Protein AF-A0A0F9FTN1-F1 (afdb_monomer_lite)

InterPro domains:
  IPR013529 Glycoside hydrolase, family 42, N-terminal [PF02449] (523-635)
  IPR017853 Glycoside hydrolase superfamily [SSF51445] (508-658)

Foldseek 3Di:
DQVVQQFEEAEQDDPDDPVRCQLQQFDPPDDWAAFADWAQKDFDDDDQLCFQQARRLAATAGFIATDGHVVGWAQGIAGPPHGQWTWDDDDRFIYIYGRRYDDPDLFDFHPLCCLLDPQDPNVVSRVSSSVSSNCVRRVVLQQKGKEKEWPQEAELVCQQVTKIKIKIAAAADDPAQPAKKKKWKFKGRGDPHGPDTDIDTDGDHHGMDMDIDGGDSQRAFAKMKMKIFIDGPNHTNDIHMYIHGYAFQKEKDAWDKPPDDQEAEQQDKIKIKIKMFGNAFQKKKWKFKAALQRDTPDIDIGGDHGGIDMDMDIDRNPPHPFQKIKIKIFIDRVPHTRYIYIDIHGYDDPDDLLFAAEEEEDPCQDPRDSLLLVLQQCCCPQLVHQEYEDADLACVGSLVCQRPSSSVSSRHHSAHAEYEQALAADPVLLVVLVVVCVPPVDCQSQALAAQDPPVRTGDLDHDLVPDDLHNPNRSNSHQLPDPSNLVSLLVSLLVSCVSCVSRVYQEYAHHACAFLGRNQDDDNDDPRPRLLVVLLVVVCVVQVDPVSVCVLQVHDDPDSSPDDADDLVRQLVQCPPPPDGRRCSPLSSLVSSLVSVLVSLLSSLCSNCVNHNVPGQYYHHEQHPQHSGGSRPLLRRLQRGQEYAYADLVCLVSNLVNHDPPRNRAYAYADALVSCLQSLHSYHYHYDDCQQADSVGDGHPVVVRSSVSSCVCPVPCVSVVSNPDDDDDDPDDDDDDSSVNVVVVSD

Sequence (747 aa):
AVADGAGLVVVNPTDLSEAMAELLGIDAAAKIEKHARAGTVEKVIDHPVISGVPLAALPRIGPAGYKFTEGGATVVAKVGDRPVVAVSAKARRRVVLLNVGRGAELIWTMRREQMLEPRLPSWERQWSLLLKSILWASRKDGHLVMTASAPAKIQRDALAQAKLKVAITLPSGDYRPTGTSKLEVVFRSSGLAGPAANTKKLALRGGKQEFEFPLPASLAAGENEVDVVLKTAGKVAAWATAVFDVAPRGSIGKIALAPEKPFYAEDEKLTFTLPGKAGADGLALVARLVDNRGREVWRQKRKVSKGDFSEAFSLQPTGMLTPVGRFRVDLVGGEIVEASAESIFFVRQELVWDSYEPVLWLTRNRVRWYYDVDYFKMLREVMWIPNGWAHSFNPRGEAYYQMVYGGFNRVGYESLHFFSMNHNWTNATFERRRRGFAKAKDTRWLYRTPIDKKTAVPVDKPDYANLSYGNNPHNSFFPLDDPDYLAWTGKKIASQIDRVNVFNPIIYDLMDEGSYTSYARSHDFDFSPVSLKHFRIWLKDRYGALATLNRQWETQFKAWDKVMPMHTAEVRARAKGKKLPNYAPWVDHRQYNDIVYNRYIKLCSDAARAAGDGDAVVGIGGGQRPNPYGGWDYWLVTNHFTWIENYFPDTNEYIRSFNTPDSKLKVCPGADVWYSLMTGNNGFYRWVDYGHLRSDFSLLKRGEVTARQLAEVRGRGFAKLLLAAEAVDDPIGIHYSQSTIQLSYIR

Secondary structure (DSSP, 8-state):
-TTTT--EEEES--S--HHHHHHTTB-TTSPPBPPPPPB--EE-S--TTTTT--GGGSPPB-PPB-PBPTTSPEEEEEETTEEEEEEEEETTEEEEEE--SSSS-SSPPPPHHHHHS-SS-THHHHHHHHHHHHHHHTT-STT-EEEEE--SEE-GGGTTT-EEEEEEEE-SS----SS-EEEEEEEESSSS--S-EEEEEE---SEEEEEEEEPPTTPPSEEEEEEEEEEETTEEEEEEEEEEEEPPSEEE-PPEEES--S-B-TT--EEEEEEEEESSTTEEEEEEEEETT--EEEEEEEEE-SEEEEEEEEE--TT-SSSEEEEEEEEEETTEEEEEEEEEEEB-------S-EEEEE----S---HHHHHHHHHHHHHH---EEEE----TTSHHHIIIIIIHTTT-S-SEEEEEE---PPPHHHHHHHHHHHHHH--GGGG-SSPBPTTT-SB-SS---TT--SS--TTTT-S-TT-HHHHHHHHHHHHHHHHHHGGG--SEEEEEET--SBSBT-------SHHHHHHHHHHHHHHHSSHHHHHHHHT---SSGGG--PPPHHHHHHHHTT-SS---HHHHHHHHHHHHHHHHHHHHHHHHHHHHS-TT-EEEEEEE----SSSS--HHHHTTT-SEEEE--HHHHHHHHHH--GGG-PEE--SS-HHHHHHTT-SEEEEE--TTTB-TTSPBPHHHHHHHHHHHHHHTTSHHHHHHTSPPPPPS------HHHHHHHHH-

pLDDT: mean 84.04, std 11.85, range [43.38, 98.69]

Organism: NCBI:txid412755

Radius of gyration: 33.08 Å; chains: 1; bounding box: 86×64×100 Å

Structure (mmCIF, N/CA/C/O backbone):
data_AF-A0A0F9FTN1-F1
#
_entry.id   AF-A0A0F9FTN1-F1
#
loop_
_atom_site.group_PDB
_atom_site.id
_atom_site.type_symbol
_atom_site.label_atom_id
_atom_site.label_alt_id
_atom_site.label_comp_id
_atom_site.label_asym_id
_atom_site.label_entity_id
_atom_site.label_seq_id
_atom_site.pdbx_PDB_ins_code
_atom_site.Cartn_x
_atom_site.Cartn_y
_atom_site.Cartn_z
_atom_site.occupancy
_atom_site.B_iso_or_equiv
_atom_site.auth_seq_id
_atom_site.auth_comp_id
_atom_site.auth_asym_id
_atom_site.auth_atom_id
_atom_site.pdbx_PDB_model_num
ATOM 1 N N . ALA A 1 1 ? -38.707 12.516 -6.358 1.00 74.00 1 ALA A N 1
ATOM 2 C CA . ALA A 1 1 ? -38.392 11.578 -5.255 1.00 74.00 1 ALA A CA 1
ATOM 3 C C . ALA A 1 1 ? -38.528 12.214 -3.867 1.00 74.00 1 ALA A C 1
ATOM 5 O O . ALA A 1 1 ? -39.476 11.887 -3.164 1.00 74.00 1 ALA A O 1
ATOM 6 N N . VAL A 1 2 ? -37.632 13.121 -3.435 1.00 75.44 2 VAL A N 1
ATOM 7 C CA . VAL A 1 2 ? -37.760 13.766 -2.102 1.00 75.44 2 VAL A CA 1
ATOM 8 C C . VAL A 1 2 ? -39.018 14.632 -2.022 1.00 75.44 2 VAL A C 1
ATOM 10 O O . VAL A 1 2 ? -39.719 14.623 -1.011 1.00 75.44 2 VAL A O 1
ATOM 13 N N . ALA A 1 3 ? -39.358 15.315 -3.122 1.00 74.31 3 ALA A N 1
ATOM 14 C CA . ALA A 1 3 ? -40.614 16.046 -3.239 1.00 74.31 3 ALA A CA 1
ATOM 15 C C . ALA A 1 3 ? -41.843 15.164 -2.951 1.00 74.31 3 ALA A C 1
ATOM 17 O O . ALA A 1 3 ? -42.754 15.609 -2.251 1.00 74.31 3 ALA A O 1
ATOM 18 N N . ASP A 1 4 ? -41.767 13.902 -3.380 1.00 79.69 4 ASP A N 1
ATOM 19 C CA . ASP A 1 4 ? -42.800 12.865 -3.293 1.00 79.69 4 ASP A CA 1
ATOM 20 C C . ASP A 1 4 ? -42.748 12.067 -1.976 1.00 79.69 4 ASP A C 1
ATOM 22 O O . ASP A 1 4 ? -43.464 11.082 -1.812 1.00 79.69 4 ASP A O 1
ATOM 26 N N . GLY A 1 5 ? -41.916 12.485 -1.013 1.00 80.44 5 GLY A N 1
ATOM 27 C CA . GLY A 1 5 ? -41.860 11.907 0.335 1.00 80.44 5 GLY A CA 1
ATOM 28 C C . GLY A 1 5 ? -40.721 10.920 0.591 1.00 80.44 5 GLY A C 1
ATOM 29 O O . GLY A 1 5 ? -40.672 10.339 1.675 1.00 80.44 5 GLY A O 1
ATOM 30 N N . ALA A 1 6 ? -39.783 10.741 -0.347 1.00 86.88 6 ALA A N 1
ATOM 31 C CA . ALA A 1 6 ? -38.566 9.982 -0.066 1.00 86.88 6 ALA A CA 1
ATOM 32 C C . ALA A 1 6 ? -37.726 10.678 1.020 1.00 86.88 6 ALA A C 1
ATOM 34 O O . ALA A 1 6 ? -37.514 11.892 0.976 1.00 86.88 6 ALA A O 1
ATOM 35 N N . GLY A 1 7 ? -37.235 9.900 1.986 1.00 91.19 7 GLY A N 1
ATOM 36 C CA . GLY A 1 7 ? -36.271 10.374 2.976 1.00 91.19 7 GLY A CA 1
ATOM 37 C C . GLY A 1 7 ? -34.923 10.703 2.341 1.00 91.19 7 GLY A C 1
ATOM 38 O O . GLY A 1 7 ? -34.514 10.037 1.391 1.00 91.19 7 GLY A O 1
ATOM 39 N N . LEU A 1 8 ? -34.222 11.698 2.885 1.00 92.31 8 LEU A N 1
ATOM 40 C CA . LEU A 1 8 ? -32.894 12.088 2.414 1.00 92.31 8 LEU A CA 1
ATOM 41 C C . LEU A 1 8 ? -31.896 12.137 3.575 1.00 92.31 8 LEU A C 1
ATOM 43 O O . LEU A 1 8 ? -32.159 12.757 4.602 1.00 92.31 8 LEU A O 1
ATOM 47 N N . VAL A 1 9 ? -30.735 11.514 3.392 1.00 93.19 9 VAL A N 1
ATOM 48 C CA . VAL A 1 9 ? -29.568 11.685 4.264 1.00 93.19 9 VAL A CA 1
ATOM 49 C C . VAL A 1 9 ? -28.453 12.268 3.410 1.00 93.19 9 VAL A C 1
ATOM 51 O O . VAL A 1 9 ? -28.089 11.674 2.398 1.00 93.19 9 VAL A O 1
ATOM 54 N N . VAL A 1 10 ? -27.936 13.431 3.797 1.00 90.62 10 VAL A N 1
ATOM 55 C CA . VAL A 1 10 ? -26.857 14.123 3.086 1.00 90.62 10 VAL A CA 1
ATOM 56 C C . VAL A 1 10 ? -25.629 14.170 3.977 1.00 90.62 10 VAL A C 1
ATOM 58 O O . VAL A 1 10 ? -25.695 14.674 5.098 1.00 90.62 10 VAL A O 1
ATOM 61 N N . VAL A 1 11 ? -24.511 13.649 3.476 1.00 90.06 11 VAL A N 1
ATOM 62 C CA . VAL A 1 11 ? -23.229 13.611 4.187 1.00 90.06 11 VAL A CA 1
ATOM 63 C C . VAL A 1 11 ? -22.285 14.634 3.560 1.00 90.06 11 VAL A C 1
ATOM 65 O O . VAL A 1 11 ? -22.101 14.621 2.347 1.00 90.06 11 VAL A O 1
ATOM 68 N N . ASN A 1 12 ? -21.714 15.519 4.380 1.00 86.25 12 ASN A N 1
ATOM 69 C CA . ASN A 1 12 ? -20.761 16.569 3.990 1.00 86.25 12 ASN A CA 1
ATOM 70 C C . ASN A 1 12 ? -21.158 17.363 2.728 1.00 86.25 12 ASN A C 1
ATOM 72 O O . ASN A 1 12 ? -20.378 17.408 1.775 1.00 86.25 12 ASN A O 1
ATOM 76 N N . PRO A 1 13 ? -22.347 17.991 2.675 1.00 82.06 13 PRO A N 1
ATOM 77 C CA . PRO A 1 13 ? -22.735 18.724 1.481 1.00 82.06 13 PRO A CA 1
ATOM 78 C C . PRO A 1 13 ? -21.796 19.900 1.200 1.00 82.06 13 PRO A C 1
ATOM 80 O O . PRO A 1 13 ? -21.616 20.791 2.036 1.00 82.06 13 PRO A O 1
ATOM 83 N N . THR A 1 14 ? -21.256 19.920 -0.014 1.00 77.25 14 THR A N 1
ATOM 84 C CA . THR A 1 14 ? -20.528 21.043 -0.614 1.00 77.25 14 THR A CA 1
ATOM 85 C C . THR A 1 14 ? -21.231 21.465 -1.902 1.00 77.25 14 THR A C 1
ATOM 87 O O . THR A 1 14 ? -21.947 20.660 -2.492 1.00 77.25 14 THR A O 1
ATOM 90 N N . ASP A 1 15 ? -21.034 22.716 -2.328 1.00 78.19 15 ASP A N 1
ATOM 91 C CA . ASP A 1 15 ? -21.524 23.241 -3.615 1.00 78.19 15 ASP A CA 1
ATOM 92 C C . ASP A 1 15 ? -23.021 22.971 -3.869 1.00 78.19 15 ASP A C 1
ATOM 94 O O . ASP A 1 15 ? -23.438 22.484 -4.921 1.00 78.19 15 ASP A O 1
ATOM 98 N N . LEU A 1 16 ? -23.844 23.255 -2.857 1.00 81.06 16 LEU A N 1
ATOM 99 C CA . LEU A 1 16 ? -25.285 23.035 -2.910 1.00 81.06 16 LEU A CA 1
ATOM 100 C C . LEU A 1 16 ? -25.967 24.003 -3.886 1.00 81.06 16 LEU A C 1
ATOM 102 O O . LEU A 1 16 ? -25.769 25.211 -3.801 1.00 81.06 16 LEU A O 1
ATOM 106 N N . SER A 1 17 ? -26.853 23.486 -4.741 1.00 87.44 17 SER A N 1
ATOM 107 C CA . SER A 1 17 ? -27.864 24.323 -5.412 1.00 87.44 17 SER A CA 1
ATOM 108 C C . SER A 1 17 ? -28.808 24.964 -4.386 1.00 87.44 17 SER A C 1
ATOM 110 O O . SER A 1 17 ? -29.041 24.368 -3.330 1.00 87.44 17 SER A O 1
ATOM 112 N N . GLU A 1 18 ? -29.424 26.103 -4.718 1.00 87.19 18 GLU A N 1
ATOM 113 C CA . GLU A 1 18 ? -30.405 26.781 -3.851 1.00 87.19 18 GLU A CA 1
ATOM 114 C C . GLU A 1 18 ? -31.517 25.834 -3.377 1.00 87.19 18 GLU A C 1
ATOM 116 O O . GLU A 1 18 ? -31.798 25.760 -2.185 1.00 87.19 18 GLU A O 1
ATOM 121 N N . ALA A 1 19 ? -32.059 25.007 -4.278 1.00 86.12 19 ALA A N 1
ATOM 122 C CA . ALA A 1 19 ? -33.095 24.028 -3.944 1.00 86.12 19 ALA A CA 1
ATOM 123 C C . ALA A 1 19 ? -32.630 22.972 -2.919 1.00 86.12 19 ALA A C 1
ATOM 125 O O . ALA A 1 19 ? -33.412 22.518 -2.083 1.00 86.12 19 ALA A O 1
ATOM 126 N N . MET A 1 20 ? -31.356 22.564 -2.963 1.00 86.06 20 MET A N 1
ATOM 127 C CA . MET A 1 20 ? -30.792 21.615 -1.993 1.00 86.06 20 MET A CA 1
ATOM 128 C C . MET A 1 20 ? -30.482 22.295 -0.655 1.00 86.06 20 MET A C 1
ATOM 130 O O . MET A 1 20 ? -30.690 21.692 0.397 1.00 86.06 20 MET A O 1
ATOM 134 N N . ALA A 1 21 ? -30.015 23.544 -0.685 1.00 88.56 21 ALA A N 1
ATOM 135 C CA . ALA A 1 21 ? -29.807 24.342 0.517 1.00 88.56 21 ALA A CA 1
ATOM 136 C C . ALA A 1 21 ? -31.137 24.579 1.252 1.00 88.56 21 ALA A C 1
ATOM 138 O O . ALA A 1 21 ? -31.233 24.258 2.436 1.00 88.56 21 ALA A O 1
ATOM 139 N N . GLU A 1 22 ? -32.193 24.984 0.540 1.00 86.44 22 GLU A N 1
ATOM 140 C CA . GLU A 1 22 ? -33.544 25.143 1.091 1.00 86.44 22 GLU A CA 1
ATOM 141 C C . GLU A 1 22 ? -34.066 23.833 1.707 1.00 86.44 22 GLU A C 1
ATOM 143 O O . GLU A 1 22 ? -34.584 23.816 2.828 1.00 86.44 22 GLU A O 1
ATOM 148 N N . LEU A 1 23 ? -33.875 22.707 1.010 1.00 85.31 23 LEU A N 1
ATOM 149 C CA . LEU A 1 23 ? -34.275 21.385 1.492 1.00 85.31 23 LEU A CA 1
ATOM 150 C C . LEU A 1 23 ? -33.562 20.990 2.796 1.00 85.31 23 LEU A C 1
ATOM 152 O O . LEU A 1 23 ? -34.162 20.344 3.659 1.00 85.31 23 LEU A O 1
ATOM 156 N N . LEU A 1 24 ? -32.293 21.373 2.938 1.00 87.12 24 LEU A N 1
ATOM 157 C CA . LEU A 1 24 ? -31.483 21.151 4.135 1.00 87.12 24 LEU A CA 1
ATOM 158 C C . LEU A 1 24 ? -31.695 22.227 5.210 1.00 87.12 24 LEU A C 1
ATOM 160 O O . LEU A 1 24 ? -31.098 22.132 6.282 1.00 87.12 24 LEU A O 1
ATOM 164 N N . GLY A 1 25 ? -32.531 23.236 4.943 1.00 87.75 25 GLY A N 1
ATOM 165 C CA . GLY A 1 25 ? -32.725 24.396 5.813 1.00 87.75 25 GLY A CA 1
ATOM 166 C C . GLY A 1 25 ? -31.468 25.254 5.967 1.00 87.75 25 GLY A C 1
ATOM 167 O O . GLY A 1 25 ? -31.335 25.940 6.976 1.00 87.75 25 GLY A O 1
ATOM 168 N N . ILE A 1 26 ? -30.531 25.165 5.022 1.00 89.19 26 ILE A N 1
ATOM 169 C CA . ILE A 1 26 ? -29.289 25.939 4.971 1.00 89.19 26 ILE A CA 1
ATOM 170 C C . ILE A 1 26 ? -29.574 27.244 4.227 1.00 89.19 26 ILE A C 1
ATOM 172 O O . ILE A 1 26 ? -30.222 27.242 3.182 1.00 89.19 26 ILE A O 1
ATOM 176 N N . ASP A 1 27 ? -29.069 28.352 4.756 1.00 88.25 27 ASP A N 1
ATOM 177 C CA . ASP A 1 27 ? -29.101 29.643 4.076 1.00 88.25 27 ASP A CA 1
ATOM 178 C C . ASP A 1 27 ? -28.205 29.586 2.827 1.00 88.25 27 ASP A C 1
ATOM 180 O O . ASP A 1 27 ? -26.977 29.570 2.929 1.00 88.25 27 ASP A O 1
ATOM 184 N N . ALA A 1 28 ? -28.830 29.528 1.648 1.00 83.31 28 ALA A N 1
ATOM 185 C CA . ALA A 1 28 ? -28.143 29.440 0.360 1.00 83.31 28 ALA A CA 1
ATOM 186 C C . ALA A 1 28 ? -27.306 30.692 0.039 1.00 83.31 28 ALA A C 1
ATOM 188 O O . ALA A 1 28 ? -26.330 30.598 -0.705 1.00 83.31 28 ALA A O 1
ATOM 189 N N . ALA A 1 29 ? -27.664 31.850 0.607 1.00 81.19 29 ALA A N 1
ATOM 190 C CA . ALA A 1 29 ? -26.927 33.098 0.430 1.00 81.19 29 ALA A CA 1
ATOM 191 C C . ALA A 1 29 ? -25.696 33.177 1.350 1.00 81.19 29 ALA A C 1
ATOM 193 O O . ALA A 1 29 ? -24.754 33.932 1.084 1.00 81.19 29 ALA A O 1
ATOM 194 N N . ALA A 1 30 ? -25.665 32.386 2.427 1.00 82.00 30 ALA A N 1
ATOM 195 C CA . ALA A 1 30 ? -24.531 32.323 3.333 1.00 82.00 30 ALA A CA 1
ATOM 196 C C . ALA A 1 30 ? -23.400 31.455 2.768 1.00 82.00 30 ALA A C 1
ATOM 198 O O . ALA A 1 30 ? -23.551 30.270 2.471 1.00 82.00 30 ALA A O 1
ATOM 199 N N . LYS A 1 31 ? -22.195 32.027 2.713 1.00 81.62 31 LYS A N 1
ATOM 200 C CA . LYS A 1 31 ? -20.988 31.273 2.367 1.00 81.62 31 LYS A CA 1
ATOM 201 C C . LYS A 1 31 ? -20.710 30.196 3.422 1.00 81.62 31 LYS A C 1
ATOM 203 O O . LYS A 1 31 ? -20.527 30.522 4.594 1.00 81.62 31 LYS A O 1
ATOM 208 N N . ILE A 1 32 ? -20.591 28.939 2.986 1.00 83.12 32 ILE A N 1
ATOM 209 C CA . ILE A 1 32 ? -20.166 27.826 3.846 1.00 83.12 32 ILE A CA 1
ATOM 210 C C . ILE A 1 32 ? -18.759 28.124 4.375 1.00 83.12 32 ILE A C 1
ATOM 212 O O . ILE A 1 32 ? -17.808 28.327 3.609 1.00 83.12 32 ILE A O 1
ATOM 216 N N . GLU A 1 33 ? -18.618 28.163 5.697 1.00 85.00 33 GLU A N 1
ATOM 217 C CA . GLU A 1 33 ? -17.325 28.416 6.319 1.00 85.00 33 GLU A CA 1
ATOM 218 C C . GLU A 1 33 ? -16.459 27.155 6.305 1.00 85.00 33 GLU A C 1
ATOM 220 O O . GLU A 1 33 ? -16.946 26.020 6.349 1.00 85.00 33 GLU A O 1
ATOM 225 N N . LYS A 1 34 ? -15.138 27.357 6.272 1.00 85.25 34 LYS A N 1
ATOM 226 C CA . LYS A 1 34 ? -14.171 26.255 6.273 1.00 85.25 34 LYS A CA 1
ATOM 227 C C . LYS A 1 34 ? -14.329 25.391 7.528 1.00 85.25 34 LYS A C 1
ATOM 229 O O . LYS A 1 34 ? -14.682 25.880 8.596 1.00 85.25 34 LYS A O 1
ATOM 234 N N . HIS A 1 35 ? -13.983 24.113 7.388 1.00 84.75 35 HIS A N 1
ATOM 235 C CA . HIS A 1 35 ? -13.953 23.147 8.485 1.00 84.75 35 HIS A CA 1
ATOM 236 C C . HIS A 1 35 ? -13.219 23.669 9.728 1.00 84.75 35 HIS A C 1
ATOM 238 O O . HIS A 1 35 ? -12.099 24.180 9.624 1.00 84.75 35 HIS A O 1
ATOM 244 N N . ALA A 1 36 ? -13.836 23.478 10.894 1.00 83.00 36 ALA A N 1
ATOM 245 C CA . ALA A 1 36 ? -13.249 23.794 12.190 1.00 83.00 36 ALA A CA 1
ATOM 246 C C . ALA A 1 36 ? -12.160 22.783 12.605 1.00 83.00 36 ALA A C 1
ATOM 248 O O . ALA A 1 36 ? -11.952 21.742 11.973 1.00 83.00 36 ALA A O 1
ATOM 249 N N . ARG A 1 37 ? -11.459 23.077 13.711 1.00 86.06 37 ARG A N 1
ATOM 250 C CA . ARG A 1 37 ? -10.578 22.097 14.369 1.00 86.06 37 ARG A CA 1
ATOM 251 C C . ARG A 1 37 ? -11.404 20.907 14.858 1.00 86.06 37 ARG A C 1
ATOM 253 O O . ARG A 1 37 ? -12.519 21.082 15.337 1.00 86.06 37 ARG A O 1
ATOM 260 N N . ALA A 1 38 ? -10.830 19.708 14.778 1.00 88.38 38 ALA A N 1
ATOM 261 C CA . ALA A 1 38 ? -11.528 18.500 15.194 1.00 88.38 38 ALA A CA 1
ATOM 262 C C . ALA A 1 38 ? -11.871 18.522 16.695 1.00 88.38 38 ALA A C 1
ATOM 264 O O . ALA A 1 38 ? -10.993 18.775 17.522 1.00 88.38 38 ALA A O 1
ATOM 265 N N . GLY A 1 39 ? -13.109 18.204 17.064 1.00 91.12 39 GLY A N 1
ATOM 266 C CA . GLY A 1 39 ? -13.595 18.203 18.447 1.00 91.12 39 GLY A CA 1
ATOM 267 C C . GLY A 1 39 ? -14.504 17.016 18.764 1.00 91.12 39 GLY A C 1
ATOM 268 O O . GLY A 1 39 ? -14.744 16.167 17.905 1.00 91.12 39 GLY A O 1
ATOM 269 N N . THR A 1 40 ? -14.941 16.938 20.020 1.00 93.00 40 THR A N 1
ATOM 270 C CA . THR A 1 40 ? -15.856 15.901 20.519 1.00 93.00 40 THR A CA 1
ATOM 271 C C . THR A 1 40 ? -17.292 16.270 20.174 1.00 93.00 40 THR A C 1
ATOM 273 O O . THR A 1 40 ? -17.673 17.428 20.325 1.00 93.00 40 THR A O 1
ATOM 276 N N . VAL A 1 41 ? -18.079 15.299 19.709 1.00 94.06 41 VAL A N 1
ATOM 277 C CA . VAL A 1 41 ? -19.479 15.535 19.347 1.00 94.06 41 VAL A CA 1
ATOM 278 C C . VAL A 1 41 ? -20.333 15.611 20.606 1.00 94.06 41 VAL A C 1
ATOM 280 O O . VAL A 1 41 ? -20.375 14.680 21.410 1.00 94.06 41 VAL A O 1
ATOM 283 N N . GLU A 1 42 ? -21.046 16.717 20.749 1.00 95.56 42 GLU A N 1
ATOM 284 C CA . GLU A 1 42 ? -21.918 17.009 21.876 1.00 95.56 42 GLU A CA 1
ATOM 285 C C . GLU A 1 42 ? -23.380 16.907 21.453 1.00 95.56 42 GLU A C 1
ATOM 287 O O . GLU A 1 42 ? -23.773 17.375 20.380 1.00 95.56 42 GLU A O 1
ATOM 292 N N . LYS A 1 43 ? -24.203 16.314 22.320 1.00 96.50 43 LYS A N 1
ATOM 293 C CA . LYS A 1 43 ? -25.657 16.315 22.158 1.00 96.50 43 LYS A CA 1
ATOM 294 C C . LYS A 1 43 ? -26.199 17.720 22.422 1.00 96.50 43 LYS A C 1
ATOM 296 O O . LYS A 1 43 ? -25.861 18.317 23.438 1.00 96.50 43 LYS A O 1
ATOM 301 N N . VAL A 1 44 ? -27.082 18.202 21.548 1.00 96.81 44 VAL A N 1
ATOM 302 C CA . VAL A 1 44 ? -27.828 19.455 21.753 1.00 96.81 44 VAL A CA 1
ATOM 303 C C . VAL A 1 44 ? -29.223 19.158 22.294 1.00 96.81 44 VAL A C 1
ATOM 305 O O . VAL A 1 44 ? -29.603 19.687 23.332 1.00 96.81 44 VAL A O 1
ATOM 308 N N . ILE A 1 45 ? -29.957 18.263 21.629 1.00 96.00 45 ILE A N 1
ATOM 309 C CA . ILE A 1 45 ? -31.295 17.820 22.040 1.00 96.00 45 ILE A CA 1
ATOM 310 C C . ILE A 1 45 ? -31.446 16.313 21.847 1.00 96.00 45 ILE A C 1
ATOM 312 O O . ILE A 1 45 ? -30.760 15.724 21.013 1.00 96.00 45 ILE A O 1
ATOM 316 N N . ASP A 1 46 ? -32.352 15.683 22.595 1.00 93.50 46 ASP A N 1
ATOM 317 C CA . ASP A 1 46 ? -32.696 14.278 22.376 1.00 93.50 46 ASP A CA 1
ATOM 318 C C . ASP A 1 46 ? -33.426 14.095 21.043 1.00 93.50 46 ASP A C 1
ATOM 320 O O . ASP A 1 46 ? -34.405 14.778 20.745 1.00 93.50 46 ASP A O 1
ATOM 324 N N . HIS A 1 47 ? -32.948 13.154 20.228 1.00 94.81 47 HIS A N 1
ATOM 325 C CA . HIS A 1 47 ? -33.547 12.858 18.931 1.00 94.81 47 HIS A CA 1
ATOM 326 C C . HIS A 1 47 ? -33.310 11.390 18.528 1.00 94.81 47 HIS A C 1
ATOM 328 O O . HIS A 1 47 ? -32.220 10.867 18.785 1.00 94.81 47 HIS A O 1
ATOM 334 N N . PRO A 1 48 ? -34.262 10.712 17.849 1.00 92.81 48 PRO A N 1
ATOM 335 C CA . PRO A 1 48 ? -34.107 9.311 17.436 1.00 92.81 48 PRO A CA 1
ATOM 336 C C . PRO A 1 48 ? -32.837 9.018 16.623 1.00 92.81 48 PRO A C 1
ATOM 338 O O . PRO A 1 48 ? -32.228 7.967 16.796 1.00 92.81 48 PRO A O 1
ATOM 341 N N . VAL A 1 49 ? -32.396 9.970 15.792 1.00 95.06 49 VAL A N 1
ATOM 342 C CA . VAL A 1 49 ? -31.191 9.841 14.942 1.00 95.06 49 VAL A CA 1
ATOM 343 C C . VAL A 1 49 ? -29.910 9.613 15.752 1.00 95.06 49 VAL A C 1
ATOM 345 O O . VAL A 1 49 ? -29.031 8.883 15.307 1.00 95.06 49 VAL A O 1
ATOM 348 N N . ILE A 1 50 ? -29.807 10.207 16.943 1.00 95.62 50 ILE A N 1
ATOM 349 C CA . ILE A 1 50 ? -28.622 10.094 17.810 1.00 95.62 50 ILE A CA 1
ATOM 350 C C . ILE A 1 50 ? -28.863 9.191 19.027 1.00 95.62 50 ILE A C 1
ATOM 352 O O . ILE A 1 50 ? -27.958 8.964 19.828 1.00 95.62 50 ILE A O 1
ATOM 356 N N . SER A 1 51 ? -30.086 8.688 19.202 1.00 94.69 51 SER A N 1
ATOM 357 C CA . SER A 1 51 ? -30.450 7.880 20.362 1.00 94.69 51 SER A CA 1
ATOM 358 C C . SER A 1 51 ? -29.671 6.569 20.378 1.00 94.69 51 SER A C 1
ATOM 360 O O . SER A 1 51 ? -29.670 5.833 19.392 1.00 94.69 51 SER A O 1
ATOM 362 N N . GLY A 1 52 ? -28.997 6.279 21.492 1.00 94.50 52 GLY A N 1
ATOM 363 C CA . GLY A 1 52 ? -28.169 5.082 21.627 1.00 94.50 52 GLY A CA 1
ATOM 364 C C . GLY A 1 52 ? -26.872 5.125 20.814 1.00 94.50 52 GLY A C 1
ATOM 365 O O . GLY A 1 52 ? -26.220 4.094 20.690 1.00 94.50 52 GLY A O 1
ATOM 366 N N . VAL A 1 53 ? -26.496 6.284 20.258 1.00 95.94 53 VAL A N 1
ATOM 367 C CA . VAL A 1 53 ? -25.173 6.515 19.663 1.00 95.94 53 VAL A CA 1
ATOM 368 C C . VAL A 1 53 ? -24.273 7.162 20.722 1.00 95.94 53 VAL A C 1
ATOM 370 O O . VAL A 1 53 ? -24.647 8.203 21.271 1.00 95.94 53 VAL A O 1
ATOM 373 N N . PRO A 1 54 ? -23.079 6.616 21.010 1.00 94.62 54 PRO A N 1
ATOM 374 C CA . PRO A 1 54 ? -22.170 7.184 21.998 1.00 94.62 54 PRO A CA 1
ATOM 375 C C . PRO A 1 54 ? -21.428 8.391 21.398 1.00 94.62 54 PRO A C 1
ATOM 377 O O . PRO A 1 54 ? -20.263 8.291 21.023 1.00 94.62 54 PRO A O 1
ATOM 380 N N . LEU A 1 55 ? -22.109 9.541 21.283 1.00 94.19 55 LEU A N 1
ATOM 381 C CA . LEU A 1 55 ? -21.599 10.731 20.579 1.00 94.19 55 LEU A CA 1
ATOM 382 C C . LEU A 1 55 ? -20.215 11.183 21.068 1.00 94.19 55 LEU A C 1
ATOM 384 O O . LEU A 1 55 ? -19.340 11.469 20.256 1.00 94.19 55 LEU A O 1
ATOM 388 N N . ALA A 1 56 ? -19.990 11.176 22.384 1.00 91.69 56 ALA A N 1
ATOM 389 C CA . ALA A 1 56 ? -18.711 11.572 22.972 1.00 91.69 56 ALA A CA 1
ATOM 390 C C . ALA A 1 56 ? -17.551 10.616 22.626 1.00 91.69 56 ALA A C 1
ATOM 392 O O . ALA A 1 56 ? -16.392 11.017 22.696 1.00 91.69 56 ALA A O 1
ATOM 393 N N . ALA A 1 57 ? -17.863 9.375 22.238 1.00 90.56 57 ALA A N 1
ATOM 394 C CA . ALA A 1 57 ? -16.900 8.346 21.854 1.00 90.56 57 ALA A CA 1
ATOM 395 C C . ALA A 1 57 ? -16.767 8.191 20.325 1.00 90.56 57 ALA A C 1
ATOM 397 O O . ALA A 1 57 ? -16.069 7.291 19.848 1.00 90.56 57 ALA A O 1
ATOM 398 N N . LEU A 1 58 ? -17.439 9.041 19.539 1.00 89.62 58 LEU A N 1
ATOM 399 C CA . LEU A 1 58 ? -17.212 9.124 18.099 1.00 89.62 58 LEU A CA 1
ATOM 400 C C . LEU A 1 58 ? -15.811 9.690 17.806 1.00 89.62 58 LEU A C 1
ATOM 402 O O . LEU A 1 58 ? -15.318 10.537 18.558 1.00 89.62 58 LEU A O 1
ATOM 406 N N . PRO A 1 59 ? -15.166 9.291 16.692 1.00 86.44 59 PRO A N 1
ATOM 407 C CA . PRO A 1 59 ? -13.905 9.898 16.288 1.00 86.44 59 PRO A CA 1
ATOM 408 C C . PRO A 1 59 ? -14.064 11.408 16.119 1.00 86.44 59 PRO A C 1
ATOM 410 O O . PRO A 1 59 ? -15.051 11.871 15.549 1.00 86.44 59 PRO A O 1
ATOM 413 N N . ARG A 1 60 ? -13.083 12.175 16.605 1.00 87.50 60 ARG A N 1
ATOM 414 C CA . ARG A 1 60 ? -13.137 13.644 16.594 1.00 87.50 60 ARG A CA 1
ATOM 415 C C . ARG A 1 60 ? -13.321 14.183 15.176 1.00 87.50 60 ARG A C 1
ATOM 417 O O . ARG A 1 60 ? -12.565 13.810 14.281 1.00 87.50 60 ARG A O 1
ATOM 424 N N . ILE A 1 61 ? -14.240 15.132 15.007 1.00 87.75 61 ILE A N 1
ATOM 425 C CA . ILE A 1 61 ? -14.592 15.711 13.701 1.00 87.75 61 ILE A CA 1
ATOM 426 C C . ILE A 1 61 ? -14.442 17.220 13.664 1.00 87.75 61 ILE A C 1
ATOM 428 O O . ILE A 1 61 ? -14.681 17.904 14.658 1.00 87.75 61 ILE A O 1
ATOM 432 N N . GLY A 1 62 ? -14.033 17.721 12.497 1.00 89.19 62 GLY A N 1
ATOM 433 C CA . GLY A 1 62 ? -13.977 19.143 12.156 1.00 89.19 62 GLY A CA 1
ATOM 434 C C . GLY A 1 62 ? -15.104 19.509 11.183 1.00 89.19 62 GLY A C 1
ATOM 435 O O . GLY A 1 62 ? -14.851 19.562 9.976 1.00 89.19 62 GLY A O 1
ATOM 436 N N . PRO A 1 63 ? -16.345 19.705 11.659 1.00 89.75 63 PRO A N 1
ATOM 437 C CA . PRO A 1 63 ? -17.481 20.074 10.812 1.00 89.75 63 PRO A CA 1
ATOM 438 C C . PRO A 1 63 ? -17.255 21.406 10.081 1.00 89.75 63 PRO A C 1
ATOM 440 O O . PRO A 1 63 ? -16.543 22.288 10.570 1.00 89.75 63 PRO A O 1
ATOM 443 N N . ALA A 1 64 ? -17.859 21.549 8.899 1.00 89.06 64 ALA A N 1
ATOM 444 C CA . ALA A 1 64 ? -17.972 22.826 8.189 1.00 89.06 64 ALA A CA 1
ATOM 445 C C . ALA A 1 64 ? -18.934 23.786 8.910 1.00 89.06 64 ALA A C 1
ATOM 447 O O . ALA A 1 64 ? -19.724 23.375 9.762 1.00 89.06 64 ALA A O 1
ATOM 448 N N . GLY A 1 65 ? -18.882 25.071 8.567 1.00 88.25 65 GLY A N 1
ATOM 449 C CA . GLY A 1 65 ? -19.853 26.041 9.058 1.00 88.25 65 GLY A CA 1
ATOM 450 C C . GLY A 1 65 ? -21.059 26.177 8.159 1.00 88.25 65 GLY A C 1
ATOM 451 O O . GLY A 1 65 ? -20.918 26.687 7.051 1.00 88.25 65 GLY A O 1
ATOM 452 N N . TYR A 1 66 ? -22.231 25.817 8.676 1.00 87.75 66 TYR A N 1
ATOM 453 C CA . TYR A 1 66 ? -23.509 26.109 8.037 1.00 87.75 66 TYR A CA 1
ATOM 454 C C . TYR A 1 66 ? -24.272 27.150 8.848 1.00 87.75 66 TYR A C 1
ATOM 456 O O . TYR A 1 66 ? -24.335 27.055 10.076 1.00 87.75 66 TYR A O 1
ATOM 464 N N . LYS A 1 67 ? -24.880 28.109 8.149 1.00 87.94 67 LYS A N 1
ATOM 465 C CA . LYS A 1 67 ? -25.948 28.941 8.701 1.00 87.94 67 LYS A CA 1
ATOM 466 C C . LYS A 1 67 ? -27.274 28.320 8.292 1.00 87.94 67 LYS A C 1
ATOM 468 O O . LYS A 1 67 ? -27.465 28.016 7.116 1.00 87.94 67 LYS A O 1
ATOM 473 N N . PHE A 1 68 ? -28.156 28.092 9.256 1.00 89.25 68 PHE A N 1
ATOM 474 C CA . PHE A 1 68 ? -29.501 27.597 8.977 1.00 89.25 68 PHE A CA 1
ATOM 475 C C . PHE A 1 68 ? -30.483 28.758 8.921 1.00 89.25 68 PHE A C 1
ATOM 477 O O . PHE A 1 68 ? -30.337 29.730 9.662 1.00 89.25 68 PHE A O 1
ATOM 484 N N . THR A 1 69 ? -31.489 28.636 8.061 1.00 86.25 69 THR A N 1
ATOM 485 C CA . THR A 1 69 ? -32.607 29.577 8.011 1.00 86.25 69 THR A CA 1
ATOM 486 C C . THR A 1 69 ? -33.450 29.462 9.280 1.00 86.25 69 THR A C 1
ATOM 488 O O . THR A 1 69 ? -33.544 28.391 9.891 1.00 86.25 69 THR A O 1
ATOM 491 N N . GLU A 1 70 ? -34.122 30.544 9.660 1.00 80.50 70 GLU A N 1
ATOM 492 C CA . GLU A 1 70 ? -35.081 30.526 10.764 1.00 80.50 70 GLU A CA 1
ATOM 493 C C . GLU A 1 70 ? -36.206 29.507 10.488 1.00 80.50 70 GLU A C 1
ATOM 495 O O . GLU A 1 70 ? -36.694 29.389 9.363 1.00 80.50 70 GLU A O 1
ATOM 500 N N . GLY A 1 71 ? -36.551 28.677 11.481 1.00 76.06 71 GLY A N 1
ATOM 501 C CA . GLY A 1 71 ? -37.497 27.562 11.300 1.00 76.06 71 GLY A CA 1
ATOM 502 C C . GLY A 1 71 ? -37.031 26.453 10.334 1.00 76.06 71 GLY A C 1
ATOM 503 O O . GLY A 1 71 ? -37.846 25.638 9.896 1.00 76.06 71 GLY A O 1
ATOM 504 N N . GLY A 1 72 ? -35.741 26.434 9.970 1.00 81.44 72 GLY A N 1
ATOM 505 C CA . GLY A 1 72 ? -35.121 25.490 9.038 1.00 81.44 72 GLY A CA 1
ATOM 506 C C . GLY A 1 72 ? -34.839 24.108 9.639 1.00 81.44 72 GLY A C 1
ATOM 507 O O . GLY A 1 72 ? -35.754 23.357 9.979 1.00 81.44 72 GLY A O 1
ATOM 508 N N . ALA A 1 73 ? -33.562 23.722 9.702 1.00 89.75 73 ALA A N 1
ATOM 509 C CA . ALA A 1 73 ? -33.147 22.461 10.314 1.00 89.75 73 ALA A CA 1
ATOM 510 C C . ALA A 1 73 ? -32.870 22.624 11.814 1.00 89.75 73 ALA A C 1
ATOM 512 O O . ALA A 1 73 ? -32.278 23.603 12.263 1.00 89.75 73 ALA A O 1
ATOM 513 N N . THR A 1 74 ? -33.261 21.626 12.598 1.00 93.56 74 THR A N 1
ATOM 514 C CA . THR A 1 74 ? -32.965 21.543 14.025 1.00 93.56 74 THR A CA 1
ATOM 515 C C . THR A 1 74 ? -31.615 20.870 14.229 1.00 93.56 74 THR A C 1
ATOM 517 O O . THR A 1 74 ? -31.421 19.719 13.834 1.00 93.56 74 THR A O 1
ATOM 520 N N . VAL A 1 75 ? -30.676 21.563 14.871 1.00 94.81 75 VAL A N 1
ATOM 521 C CA . VAL A 1 75 ? -29.372 20.993 15.234 1.00 94.81 75 VAL A CA 1
ATOM 522 C C . VAL A 1 75 ? -29.546 20.054 16.427 1.00 94.81 75 VAL A C 1
ATOM 524 O O . VAL A 1 75 ? -29.960 20.482 17.500 1.00 94.81 75 VAL A O 1
ATOM 527 N N . VAL A 1 76 ? -29.213 18.775 16.248 1.00 96.62 76 VAL A N 1
ATOM 528 C CA . VAL A 1 76 ? -29.338 17.747 17.299 1.00 96.62 76 VAL A CA 1
ATOM 529 C C . VAL A 1 76 ? -27.995 17.387 17.933 1.00 96.62 76 VAL A C 1
ATOM 531 O O . VAL A 1 76 ? -27.955 16.966 19.088 1.00 96.62 76 VAL A O 1
ATOM 534 N N . ALA A 1 77 ? -26.889 17.597 17.216 1.00 96.62 77 ALA A N 1
ATOM 535 C CA . ALA A 1 77 ? -25.536 17.418 17.736 1.00 96.62 77 ALA A CA 1
ATOM 536 C C . ALA A 1 77 ? -24.563 18.434 17.124 1.00 96.62 77 ALA A C 1
ATOM 538 O O . ALA A 1 77 ? -24.752 18.850 15.977 1.00 96.62 77 ALA A O 1
ATOM 539 N N . LYS A 1 78 ? -23.518 18.813 17.868 1.00 95.50 78 LYS A N 1
ATOM 540 C CA . LYS A 1 78 ? -22.561 19.865 17.484 1.00 95.50 78 LYS A CA 1
ATOM 541 C C . LYS A 1 78 ? -21.122 19.577 17.930 1.00 95.50 78 LYS A C 1
ATOM 543 O O . LYS A 1 78 ? -20.890 18.703 18.756 1.00 95.50 78 LYS A O 1
ATOM 548 N N . VAL A 1 79 ? -20.171 20.344 17.401 1.00 94.44 79 VAL A N 1
ATOM 549 C CA . VAL A 1 79 ? -18.809 20.510 17.936 1.00 94.44 79 VAL A CA 1
ATOM 550 C C . VAL A 1 79 ? -18.571 22.004 18.111 1.00 94.44 79 VAL A C 1
ATOM 552 O O . VAL A 1 79 ? -18.518 22.735 17.123 1.00 94.44 79 VAL A O 1
ATOM 555 N N . GLY A 1 80 ? -18.434 22.468 19.355 1.00 91.88 80 GLY A N 1
ATOM 556 C CA . GLY A 1 80 ? -18.359 23.901 19.642 1.00 91.88 80 GLY A CA 1
ATOM 557 C C . GLY A 1 80 ? -19.632 24.626 19.193 1.00 91.88 80 GLY A C 1
ATOM 558 O O . GLY A 1 80 ? -20.721 24.352 19.700 1.00 91.88 80 GLY A O 1
ATOM 559 N N . ASP A 1 81 ? -19.497 25.538 18.233 1.00 90.00 81 ASP A N 1
ATOM 560 C CA . ASP A 1 81 ? -20.594 26.272 17.590 1.00 90.00 81 ASP A CA 1
ATOM 561 C C . ASP A 1 81 ? -21.086 25.620 16.284 1.00 90.00 81 ASP A C 1
ATOM 563 O O . ASP A 1 81 ? -22.077 26.057 15.700 1.00 90.00 81 ASP A O 1
ATOM 567 N N . ARG A 1 82 ? -20.416 24.562 15.810 1.00 92.19 82 ARG A N 1
ATOM 568 C CA . ARG A 1 82 ? -20.666 23.973 14.492 1.00 92.19 82 ARG A CA 1
ATOM 569 C C . ARG A 1 82 ? -21.649 22.806 14.549 1.00 92.19 82 ARG A C 1
ATOM 571 O O . ARG A 1 82 ? -21.419 21.862 15.309 1.00 92.19 82 ARG A O 1
ATOM 578 N N . PRO A 1 83 ? -22.693 22.794 13.705 1.00 92.38 83 PRO A N 1
ATOM 579 C CA . PRO A 1 83 ? -23.639 21.687 13.639 1.00 92.38 83 PRO A CA 1
ATOM 580 C C . PRO A 1 83 ? -22.969 20.440 13.059 1.00 92.38 83 PRO A C 1
ATOM 582 O O . PRO A 1 83 ? -22.314 20.514 12.025 1.00 92.38 83 PRO A O 1
ATOM 585 N N . VAL A 1 84 ? -23.166 19.292 13.698 1.00 93.25 84 VAL A N 1
ATOM 586 C CA . VAL A 1 84 ? -22.712 17.980 13.208 1.00 93.25 84 VAL A CA 1
ATOM 587 C C . VAL A 1 84 ? -23.877 17.206 12.626 1.00 93.25 84 VAL A C 1
ATOM 589 O O . VAL A 1 84 ? -23.790 16.683 11.522 1.00 93.25 84 VAL A O 1
ATOM 592 N N . VAL A 1 85 ? -24.974 17.134 13.374 1.00 95.12 85 VAL A N 1
ATOM 593 C CA . VAL A 1 85 ? -26.203 16.494 12.922 1.00 95.12 85 VAL A CA 1
ATOM 594 C C . VAL A 1 85 ? -27.295 17.542 12.982 1.00 95.12 85 VAL A C 1
ATOM 596 O O . VAL A 1 85 ? -27.543 18.116 14.045 1.00 95.12 85 VAL A O 1
ATOM 599 N N . ALA A 1 86 ? -27.945 17.780 11.851 1.00 95.19 86 ALA A N 1
ATOM 600 C CA . ALA A 1 86 ? -29.149 18.592 11.790 1.00 95.19 86 ALA A CA 1
ATOM 601 C C . ALA A 1 86 ? -30.258 17.808 11.097 1.00 95.19 86 ALA A C 1
ATOM 603 O O . ALA A 1 86 ? -30.005 17.010 10.195 1.00 95.19 86 ALA A O 1
ATOM 604 N N . VAL A 1 87 ? -31.489 18.001 11.54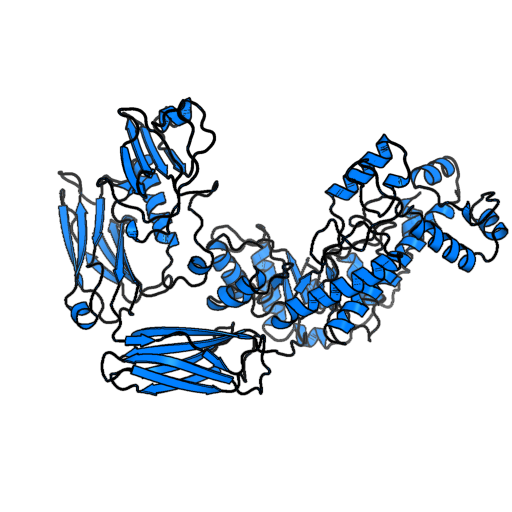6 1.00 94.38 87 VAL A N 1
ATOM 605 C CA . VAL A 1 87 ? -32.652 17.279 11.036 1.00 94.38 87 VAL A CA 1
ATOM 606 C C . VAL A 1 87 ? -33.729 18.265 10.628 1.00 94.38 87 VAL A C 1
ATOM 608 O O . VAL A 1 87 ? -33.938 19.276 11.290 1.00 94.38 87 VAL A O 1
ATOM 611 N N . SER A 1 88 ? -34.437 17.971 9.547 1.00 90.25 88 SER A N 1
ATOM 612 C CA . SER A 1 88 ? -35.632 18.714 9.160 1.00 90.25 88 SER A CA 1
ATOM 613 C C . SER A 1 88 ? -36.769 17.740 8.895 1.00 90.25 88 SER A C 1
ATOM 615 O O . SER A 1 88 ? -36.599 16.733 8.203 1.00 90.25 88 SER A O 1
ATOM 617 N N . ALA A 1 89 ? -37.934 18.026 9.468 1.00 87.19 89 ALA A N 1
ATOM 618 C CA . ALA A 1 89 ? -39.149 17.256 9.266 1.00 87.19 89 ALA A CA 1
ATOM 619 C C . ALA A 1 89 ? -40.276 18.213 8.864 1.00 87.19 89 ALA A C 1
ATOM 621 O O . ALA A 1 89 ? -40.798 18.947 9.697 1.00 87.19 89 ALA A O 1
ATOM 622 N N . LYS A 1 90 ? -40.656 18.206 7.582 1.00 80.75 90 LYS A N 1
ATOM 623 C CA . LYS A 1 90 ? -41.750 19.031 7.042 1.00 80.75 90 LYS A CA 1
ATOM 624 C C . LYS A 1 90 ? -42.771 18.131 6.356 1.00 80.75 90 LYS A C 1
ATOM 626 O O . LYS A 1 90 ? -42.432 17.463 5.382 1.00 80.75 90 LYS A O 1
ATOM 631 N N . ALA A 1 91 ? -44.011 18.105 6.852 1.00 73.25 91 ALA A N 1
ATOM 632 C CA . ALA A 1 91 ? -45.135 17.304 6.340 1.00 73.25 91 ALA A CA 1
ATOM 633 C C . ALA A 1 91 ? -44.758 15.848 5.961 1.00 73.25 91 ALA A C 1
ATOM 635 O O . ALA A 1 91 ? -44.713 14.952 6.810 1.00 73.25 91 ALA A O 1
ATOM 636 N N . ARG A 1 92 ? -44.452 15.603 4.677 1.00 74.31 92 ARG A N 1
ATOM 637 C CA . ARG A 1 92 ? -44.082 14.288 4.121 1.00 74.31 92 ARG A CA 1
ATOM 638 C C . ARG A 1 92 ? -42.575 14.013 4.045 1.00 74.31 92 ARG A C 1
ATOM 640 O O . ARG A 1 92 ? -42.202 12.863 3.847 1.00 74.31 92 ARG A O 1
ATOM 647 N N . ARG A 1 93 ? -41.703 14.980 4.325 1.00 84.19 93 ARG A N 1
ATOM 648 C CA . ARG A 1 93 ? -40.244 14.879 4.137 1.00 84.19 93 ARG A CA 1
ATOM 649 C C . ARG A 1 93 ? -39.500 14.797 5.470 1.00 84.19 93 ARG A C 1
ATOM 651 O O . ARG A 1 93 ? -39.802 15.555 6.389 1.00 84.19 93 ARG A O 1
ATOM 658 N N . ARG A 1 94 ? -38.525 13.889 5.557 1.00 91.25 94 ARG A N 1
ATOM 659 C CA . ARG A 1 94 ? -37.543 13.813 6.646 1.00 91.25 94 ARG A CA 1
ATOM 660 C C . ARG A 1 94 ? -36.146 13.855 6.040 1.00 91.25 94 ARG A C 1
ATOM 662 O O . ARG A 1 94 ? -35.813 13.019 5.198 1.00 91.25 94 ARG A O 1
ATOM 669 N N . VAL A 1 95 ? -35.365 14.841 6.456 1.00 92.81 95 VAL A N 1
ATOM 670 C CA . VAL A 1 95 ? -34.020 15.099 5.947 1.00 92.81 95 VAL A CA 1
ATOM 671 C C . VAL A 1 95 ? -33.041 15.096 7.111 1.00 92.81 95 VAL A C 1
ATOM 673 O O . VAL A 1 95 ? -33.309 15.718 8.139 1.00 92.81 95 VAL A O 1
ATOM 676 N N . VAL A 1 96 ? -31.920 14.396 6.954 1.00 94.50 96 VAL A N 1
ATOM 677 C CA . VAL A 1 96 ? -30.802 14.417 7.902 1.00 94.50 96 VAL A CA 1
ATOM 678 C C . VAL A 1 96 ? -29.570 14.966 7.202 1.00 94.50 96 VAL A C 1
ATOM 680 O O . VAL A 1 96 ? -29.151 14.452 6.168 1.00 94.50 96 VAL A O 1
ATOM 683 N N . LEU A 1 97 ? -28.979 15.990 7.800 1.00 93.38 97 LEU A N 1
ATOM 684 C CA . LEU A 1 97 ? -27.664 16.504 7.468 1.00 93.38 97 LEU A CA 1
ATOM 685 C C . LEU A 1 97 ? -26.637 15.887 8.421 1.00 93.38 97 LEU A C 1
ATOM 687 O O . LEU A 1 97 ? -26.745 16.058 9.636 1.00 93.38 97 LEU A O 1
ATOM 691 N N . LEU A 1 98 ? -25.626 15.226 7.863 1.00 93.62 98 LEU A N 1
ATOM 692 C CA . LEU A 1 98 ? -24.441 14.745 8.567 1.00 93.62 98 LEU A CA 1
ATOM 693 C C . LEU A 1 98 ? -23.222 15.557 8.113 1.00 93.62 98 LEU A C 1
ATOM 695 O O . LEU A 1 98 ? -22.638 15.308 7.062 1.00 93.62 98 LEU A O 1
ATOM 699 N N . ASN A 1 99 ? -22.840 16.544 8.916 1.00 90.56 99 ASN A N 1
ATOM 700 C CA . ASN A 1 99 ? -21.657 17.378 8.733 1.00 90.56 99 ASN A CA 1
ATOM 701 C C . ASN A 1 99 ? -20.476 16.782 9.503 1.00 90.56 99 ASN A C 1
ATOM 703 O O . ASN A 1 99 ? -20.160 17.174 10.626 1.00 90.56 99 ASN A O 1
ATOM 707 N N . VAL A 1 100 ? -19.857 15.776 8.906 1.00 85.81 100 VAL A N 1
ATOM 708 C CA . VAL A 1 100 ? -18.883 14.902 9.560 1.00 85.81 100 VAL A CA 1
ATOM 709 C C . VAL A 1 100 ? -17.433 15.181 9.149 1.00 85.81 100 VAL A C 1
ATOM 711 O O . VAL A 1 100 ? -16.517 14.510 9.614 1.00 85.81 100 VAL A O 1
ATOM 714 N N . GLY A 1 101 ? -17.183 16.215 8.341 1.00 76.25 101 GLY A N 1
ATOM 715 C CA . GLY A 1 101 ? -15.841 16.716 8.035 1.00 76.25 101 GLY A CA 1
ATOM 716 C C . GLY A 1 101 ? -15.523 16.741 6.540 1.00 76.25 101 GLY A C 1
ATOM 717 O O . GLY A 1 101 ? -16.378 17.060 5.723 1.00 76.25 101 GLY A O 1
ATOM 718 N N . ARG A 1 102 ? -14.262 16.481 6.172 1.00 69.19 102 ARG A N 1
ATOM 719 C CA . ARG A 1 102 ? -13.803 16.537 4.773 1.00 69.19 102 ARG A CA 1
ATOM 720 C C . ARG A 1 102 ? -14.073 15.220 4.038 1.00 69.19 102 ARG A C 1
ATOM 722 O O . ARG A 1 102 ? -13.674 14.173 4.533 1.00 69.19 102 ARG A O 1
ATOM 729 N N . GLY A 1 103 ? -14.588 15.307 2.808 1.00 62.88 103 GLY A N 1
ATOM 730 C CA . GLY A 1 103 ? -14.626 14.204 1.835 1.00 62.88 103 GLY A CA 1
ATOM 731 C C . GLY A 1 103 ? -16.038 13.792 1.401 1.00 62.88 103 GLY A C 1
ATOM 732 O O . GLY A 1 103 ? -17.007 14.057 2.106 1.00 62.88 103 GLY A O 1
ATOM 733 N N . ALA A 1 104 ? -16.134 13.123 0.247 1.00 57.34 104 ALA A N 1
ATOM 734 C CA . ALA A 1 104 ? -17.376 12.592 -0.339 1.00 57.34 104 ALA A CA 1
ATOM 735 C C . ALA A 1 104 ? -17.724 11.179 0.185 1.00 57.34 104 ALA A C 1
ATOM 737 O O . ALA A 1 104 ? -18.232 10.329 -0.543 1.00 57.34 104 ALA A O 1
ATOM 738 N N . GLU A 1 105 ? -17.367 10.899 1.435 1.00 70.69 105 GLU A N 1
ATOM 739 C CA . GLU A 1 105 ? -17.402 9.569 2.044 1.00 70.69 105 GLU A CA 1
ATOM 740 C C . GLU A 1 105 ? -18.631 9.437 2.962 1.00 70.69 105 GLU A C 1
ATOM 742 O O . GLU A 1 105 ? -19.037 10.411 3.592 1.00 70.69 105 GLU A O 1
ATOM 747 N N . LEU A 1 106 ? -19.240 8.244 3.044 1.00 75.56 106 LEU A N 1
ATOM 748 C CA . LEU A 1 106 ? -20.441 8.009 3.872 1.00 75.56 106 LEU A CA 1
ATOM 749 C C . LEU A 1 106 ? -20.163 8.068 5.382 1.00 75.56 106 LEU A C 1
ATOM 751 O O . LEU A 1 106 ? -21.051 8.402 6.164 1.00 75.56 106 LEU A O 1
ATOM 755 N N . ILE A 1 107 ? -18.937 7.740 5.781 1.00 78.12 107 ILE A N 1
ATOM 756 C CA . ILE A 1 107 ? -18.420 7.916 7.138 1.00 78.12 107 ILE A CA 1
ATOM 757 C C . ILE A 1 107 ? -17.105 8.698 7.048 1.00 78.12 107 ILE A C 1
ATOM 759 O O . ILE A 1 107 ? -16.502 8.748 5.978 1.00 78.12 107 ILE A O 1
ATOM 763 N N . TRP A 1 108 ? -16.659 9.332 8.130 1.00 79.00 108 TRP A N 1
ATOM 764 C CA . TRP A 1 108 ? -15.526 10.254 8.066 1.00 79.00 108 TRP A CA 1
ATOM 765 C C . TRP A 1 108 ? -14.203 9.588 8.429 1.00 79.00 108 TRP A C 1
ATOM 767 O O . TRP A 1 108 ? -14.120 8.642 9.219 1.00 79.00 108 TRP A O 1
ATOM 777 N N . THR A 1 109 ? -13.132 10.136 7.857 1.00 71.25 109 THR A N 1
ATOM 778 C CA . THR A 1 109 ? -11.778 9.626 8.050 1.00 71.25 109 THR A CA 1
ATOM 779 C C . THR A 1 109 ? -11.381 9.664 9.523 1.00 71.25 109 THR A C 1
ATOM 781 O O . THR A 1 109 ? -11.400 10.722 10.158 1.00 71.25 109 THR A O 1
ATOM 784 N N . MET A 1 110 ? -10.945 8.522 10.046 1.00 72.00 110 MET A N 1
ATOM 785 C CA . MET A 1 110 ? -10.250 8.436 11.330 1.00 72.00 110 MET A CA 1
ATOM 786 C C . MET A 1 110 ? -8.748 8.621 11.119 1.00 72.00 110 MET A C 1
ATOM 788 O O . MET A 1 110 ? -8.244 8.490 9.999 1.00 72.00 110 MET A O 1
ATOM 792 N N . ARG A 1 111 ? -7.999 8.912 12.188 1.00 68.19 111 ARG A N 1
ATOM 793 C CA . ARG A 1 111 ? -6.536 8.852 12.080 1.00 68.19 111 ARG A CA 1
ATOM 794 C C . ARG A 1 111 ? -6.120 7.405 11.839 1.00 68.19 111 ARG A C 1
ATOM 796 O O . ARG A 1 111 ? -6.731 6.491 12.387 1.00 68.19 111 ARG A O 1
ATOM 803 N N . ARG A 1 112 ? -5.082 7.198 11.031 1.00 62.94 112 ARG A N 1
ATOM 804 C CA . ARG A 1 112 ? -4.626 5.863 10.621 1.00 62.94 112 ARG A CA 1
ATOM 805 C C . ARG A 1 112 ? -4.282 4.978 11.826 1.00 62.94 112 ARG A C 1
ATOM 807 O O . ARG A 1 112 ? -4.625 3.803 11.832 1.00 62.94 112 ARG A O 1
ATOM 814 N N . GLU A 1 113 ? -3.695 5.552 12.870 1.00 62.81 113 GLU A N 1
ATOM 815 C CA . GLU A 1 113 ? -3.335 4.852 14.111 1.00 62.81 113 GLU A CA 1
ATOM 816 C C . GLU A 1 113 ? -4.578 4.313 14.842 1.00 62.81 113 GLU A C 1
ATOM 818 O O . GLU A 1 113 ? -4.568 3.206 15.368 1.00 62.81 113 GLU A O 1
ATOM 823 N N . GLN A 1 114 ? -5.690 5.056 14.793 1.00 62.69 114 GLN A N 1
ATOM 824 C CA . GLN A 1 114 ? -6.970 4.644 15.381 1.00 62.69 114 GLN A CA 1
ATOM 825 C C . GLN A 1 114 ? -7.675 3.547 14.573 1.00 62.69 114 GLN A C 1
ATOM 827 O O . GLN A 1 114 ? -8.631 2.969 15.074 1.00 62.69 114 GLN A O 1
ATOM 832 N N . MET A 1 115 ? -7.250 3.286 13.330 1.00 61.25 115 MET A N 1
ATOM 833 C CA . MET A 1 115 ? -7.797 2.213 12.489 1.00 61.25 115 MET A CA 1
ATOM 834 C C . MET A 1 115 ? -7.023 0.907 12.615 1.00 61.25 115 MET A C 1
ATOM 836 O O . MET A 1 115 ? -7.624 -0.159 12.535 1.00 61.25 115 MET A O 1
ATOM 840 N N . LEU A 1 116 ? -5.705 0.984 12.805 1.00 54.66 116 LEU A N 1
ATOM 841 C CA . LEU A 1 116 ? -4.842 -0.197 12.801 1.00 54.66 116 LEU A CA 1
ATOM 842 C C . LEU A 1 116 ? -4.600 -0.779 14.200 1.00 54.66 116 LEU A C 1
ATOM 844 O O . LEU A 1 116 ? -4.447 -1.990 14.327 1.00 54.66 116 LEU A O 1
ATOM 848 N N . GLU A 1 117 ? -4.657 0.055 15.242 1.00 57.81 117 GLU A N 1
ATOM 849 C CA . GLU A 1 117 ? -4.576 -0.370 16.647 1.00 57.81 117 GLU A CA 1
ATOM 850 C C . GLU A 1 117 ? -5.797 0.009 17.517 1.00 57.81 117 GLU A C 1
ATOM 852 O O . GLU A 1 117 ? -5.641 0.266 18.717 1.00 57.81 117 GLU A O 1
ATOM 857 N N . PRO A 1 118 ? -7.041 0.070 16.999 1.00 57.78 118 PRO A N 1
ATOM 858 C CA . PRO A 1 118 ? -8.176 0.247 17.870 1.00 57.78 118 PRO A CA 1
ATOM 859 C C . PRO A 1 118 ? -8.319 -1.004 18.718 1.00 57.78 118 PRO A C 1
ATOM 861 O O . PRO A 1 118 ? -8.650 -2.084 18.227 1.00 57.78 118 PRO A O 1
ATOM 864 N N . ARG A 1 119 ? -8.171 -0.825 20.028 1.00 66.62 119 ARG A N 1
ATOM 865 C CA . ARG A 1 119 ? -8.728 -1.771 20.984 1.00 66.62 119 ARG A CA 1
ATOM 866 C C . ARG A 1 119 ? -10.205 -2.030 20.634 1.00 66.62 119 ARG A C 1
ATOM 868 O O . ARG A 1 119 ? -10.597 -3.185 20.591 1.00 66.62 119 ARG A O 1
ATOM 875 N N . LEU A 1 120 ? -10.985 -1.002 20.266 1.00 75.69 120 LEU A N 1
ATOM 876 C CA . LEU A 1 120 ? -12.407 -1.113 19.899 1.00 75.69 120 LEU A CA 1
ATOM 877 C C . LEU A 1 120 ? -12.736 -0.526 18.509 1.00 75.69 120 LEU A C 1
ATOM 879 O O . LEU A 1 120 ? -12.253 0.561 18.185 1.00 75.69 120 LEU A O 1
ATOM 883 N N . PRO A 1 121 ? -13.603 -1.177 17.708 1.00 73.38 121 PRO A N 1
ATOM 884 C CA . PRO A 1 121 ? -13.907 -0.819 16.316 1.00 73.38 121 PRO A CA 1
ATOM 885 C C . PRO A 1 121 ? -14.756 0.462 16.200 1.00 73.38 121 PRO A C 1
ATOM 887 O O . PRO A 1 121 ? -15.945 0.442 15.889 1.00 73.38 121 PRO A O 1
ATOM 890 N N . SER A 1 122 ? -14.137 1.621 16.425 1.00 78.12 122 SER A N 1
ATOM 891 C CA . SER A 1 122 ? -14.829 2.918 16.511 1.00 78.12 122 SER A CA 1
ATOM 892 C C . SER A 1 122 ? -15.622 3.332 15.255 1.00 78.12 122 SER A C 1
ATOM 894 O O . SER A 1 122 ? -16.504 4.189 15.344 1.00 78.12 122 SER A O 1
ATOM 896 N N . TRP A 1 123 ? -15.379 2.713 14.091 1.00 78.31 123 TRP A N 1
ATOM 897 C CA . TRP A 1 123 ? -16.189 2.905 12.879 1.00 78.31 123 TRP A CA 1
ATOM 898 C C . TRP A 1 123 ? -17.625 2.386 13.019 1.00 78.31 123 TRP A C 1
ATOM 900 O O . TRP A 1 123 ? -18.525 2.944 12.393 1.00 78.31 123 TRP A O 1
ATOM 910 N N . GLU A 1 124 ? -17.885 1.377 13.854 1.00 81.94 124 GLU A N 1
ATOM 911 C CA . GLU A 1 124 ? -19.250 0.878 14.082 1.00 81.94 124 GLU A CA 1
ATOM 912 C C . GLU A 1 124 ? -20.138 1.944 14.730 1.00 81.94 124 GLU A C 1
ATOM 914 O O . GLU A 1 124 ? -21.320 2.063 14.403 1.00 81.94 124 GLU A O 1
ATOM 919 N N . ARG A 1 125 ? -19.546 2.812 15.560 1.00 88.50 125 ARG A N 1
ATOM 920 C CA . ARG A 1 125 ? -20.225 3.973 16.152 1.00 88.50 125 ARG A CA 1
ATOM 921 C C . ARG A 1 125 ? -20.686 4.957 15.067 1.00 88.50 125 ARG A C 1
ATOM 923 O O . ARG A 1 125 ? -21.785 5.505 15.159 1.00 88.50 125 ARG A O 1
ATOM 930 N N . GLN A 1 126 ? -19.882 5.146 14.015 1.00 89.25 126 GLN A N 1
ATOM 931 C CA . GLN A 1 126 ? -20.229 5.994 12.865 1.00 89.25 126 GLN A CA 1
ATOM 932 C C . GLN A 1 126 ? -21.348 5.366 12.022 1.00 89.25 126 GLN A C 1
ATOM 934 O O . GLN A 1 126 ? -22.316 6.043 11.672 1.00 89.25 126 GLN A O 1
ATOM 939 N N . TRP A 1 127 ? -21.263 4.058 11.754 1.00 89.88 127 TRP A N 1
ATOM 940 C CA . TRP A 1 127 ? -22.320 3.318 11.058 1.00 89.88 127 TRP A CA 1
ATOM 941 C C . TRP A 1 127 ? -23.637 3.328 11.822 1.00 89.88 127 TRP A C 1
ATOM 943 O O . TRP A 1 127 ? -24.688 3.503 11.212 1.00 89.88 127 TRP A O 1
ATOM 953 N N . SER A 1 128 ? -23.595 3.211 13.149 1.00 92.69 128 SER A N 1
ATOM 954 C CA . SER A 1 128 ? -24.773 3.326 14.009 1.00 92.69 128 SER A CA 1
ATOM 955 C C . SER A 1 128 ? -25.500 4.661 13.792 1.00 92.69 128 SER A C 1
ATOM 957 O O . SER A 1 128 ? -26.716 4.669 13.581 1.00 92.69 128 SER A O 1
ATOM 959 N N . LEU A 1 129 ? -24.761 5.778 13.739 1.00 94.31 129 LEU A N 1
ATOM 960 C CA . LEU A 1 129 ? -25.319 7.104 13.448 1.00 94.31 129 LEU A CA 1
ATOM 961 C C . LEU A 1 129 ? -25.927 7.185 12.039 1.00 94.31 129 LEU A C 1
ATOM 963 O O . LEU A 1 129 ? -27.049 7.673 11.871 1.00 94.31 129 LEU A O 1
ATOM 967 N N . LEU A 1 130 ? -25.214 6.694 11.024 1.00 94.19 130 LEU A N 1
ATOM 968 C CA . LEU A 1 130 ? -25.690 6.719 9.640 1.00 94.19 130 LEU A CA 1
ATOM 969 C C . LEU A 1 130 ? -26.942 5.846 9.451 1.00 94.19 130 LEU A C 1
ATOM 971 O O . LEU A 1 130 ? -27.929 6.297 8.874 1.00 94.19 130 LEU A O 1
ATOM 975 N N . LEU A 1 131 ? -26.949 4.626 9.989 1.00 94.31 131 LEU A N 1
ATOM 976 C CA . LEU A 1 131 ? -28.087 3.709 9.913 1.00 94.31 131 LEU A CA 1
ATOM 977 C C . LEU A 1 131 ? -29.319 4.278 10.624 1.00 94.31 131 LEU A C 1
ATOM 979 O O . LEU A 1 131 ? -30.416 4.229 10.068 1.00 94.31 131 LEU A O 1
ATOM 983 N N . LYS A 1 132 ? -29.158 4.887 11.806 1.00 95.19 132 LYS A N 1
ATOM 984 C CA . LYS A 1 132 ? -30.262 5.579 12.494 1.00 95.19 132 LYS A CA 1
ATOM 985 C C . LYS A 1 132 ? -30.770 6.782 11.702 1.00 95.19 132 LYS A C 1
ATOM 987 O O . LYS A 1 132 ? -31.980 6.997 11.642 1.00 95.19 132 LYS A O 1
ATOM 992 N N . SER A 1 133 ? -29.878 7.515 11.032 1.00 95.50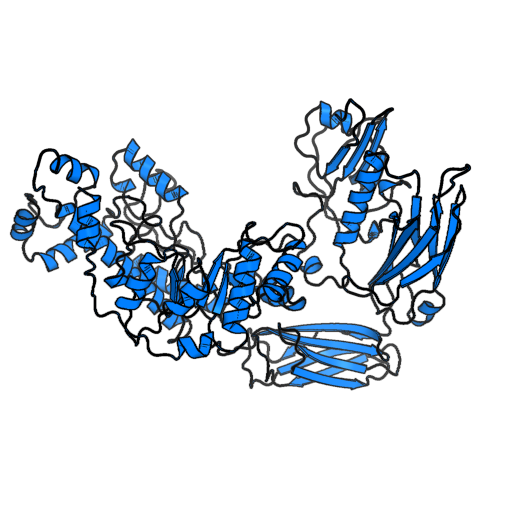 133 SER A N 1
ATOM 993 C CA . SER A 1 133 ? -30.250 8.605 10.118 1.00 95.50 133 SER A CA 1
ATOM 994 C C . SER A 1 133 ? -31.107 8.096 8.956 1.00 95.50 133 SER A C 1
ATOM 996 O O . SER A 1 133 ? -32.159 8.667 8.674 1.00 95.50 133 SER A O 1
ATOM 998 N N . ILE A 1 134 ? -30.704 6.986 8.328 1.00 95.00 134 ILE A N 1
ATOM 999 C CA . ILE A 1 134 ? -31.430 6.354 7.216 1.00 95.00 134 ILE A CA 1
ATOM 1000 C C . ILE A 1 134 ? -32.792 5.826 7.676 1.00 95.00 134 ILE A C 1
ATOM 1002 O O . ILE A 1 134 ? -33.803 6.076 7.015 1.00 95.00 134 ILE A O 1
ATOM 1006 N N . LEU A 1 135 ? -32.855 5.119 8.809 1.00 93.75 135 LEU A N 1
ATOM 1007 C CA . LEU A 1 135 ? -34.112 4.597 9.355 1.00 93.75 135 LEU A CA 1
ATOM 1008 C C . LEU A 1 135 ? -35.092 5.724 9.673 1.00 93.75 135 LEU A C 1
ATOM 1010 O O . L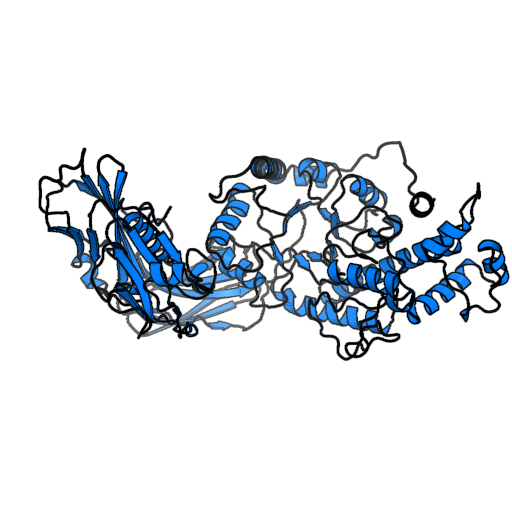EU A 1 135 ? -36.255 5.657 9.274 1.00 93.75 135 LEU A O 1
ATOM 1014 N N . TRP A 1 136 ? -34.620 6.791 10.318 1.00 94.00 136 TRP A N 1
ATOM 1015 C CA . TRP A 1 136 ? -35.464 7.936 10.630 1.00 94.00 136 TRP A CA 1
ATOM 1016 C C . TRP A 1 136 ? -35.922 8.667 9.365 1.00 94.00 136 TRP A C 1
ATOM 1018 O O . TRP A 1 136 ? -37.123 8.901 9.210 1.00 94.00 136 TRP A O 1
ATOM 1028 N N . ALA A 1 137 ? -35.014 8.968 8.429 1.00 94.12 137 ALA A N 1
ATOM 1029 C CA . ALA A 1 137 ? -35.348 9.647 7.176 1.00 94.12 137 ALA A CA 1
ATOM 1030 C C . ALA A 1 137 ? -36.364 8.845 6.344 1.00 94.12 137 ALA A C 1
ATOM 1032 O O . ALA A 1 137 ? -37.307 9.408 5.794 1.00 94.12 137 ALA A O 1
ATOM 1033 N N . SER A 1 138 ? -36.221 7.518 6.314 1.00 92.44 138 SER A N 1
ATOM 1034 C CA . SER A 1 138 ? -37.122 6.609 5.594 1.00 92.44 138 SER A CA 1
ATOM 1035 C C . SER A 1 138 ? -38.417 6.260 6.340 1.00 92.44 138 SER A C 1
ATOM 1037 O O . SER A 1 138 ? -39.225 5.506 5.800 1.00 92.44 138 SER A O 1
ATOM 1039 N N . ARG A 1 139 ? -38.637 6.797 7.552 1.00 89.31 139 ARG A N 1
ATOM 1040 C CA . ARG A 1 139 ? -39.788 6.480 8.428 1.00 89.31 139 ARG A CA 1
ATOM 1041 C C . ARG A 1 139 ? -39.881 4.998 8.813 1.00 89.31 139 ARG A C 1
ATOM 1043 O O . ARG A 1 139 ? -40.962 4.484 9.084 1.00 89.31 139 ARG A O 1
ATOM 1050 N N . LYS A 1 140 ? -38.738 4.313 8.837 1.00 88.19 140 LYS A N 1
ATOM 1051 C CA . LYS A 1 140 ? -38.586 2.915 9.266 1.00 88.19 140 LYS A CA 1
ATOM 1052 C C . LYS A 1 140 ? -38.019 2.798 10.684 1.00 88.19 140 LYS A C 1
ATOM 1054 O O . LYS A 1 140 ? -37.635 1.714 11.100 1.00 88.19 140 LYS A O 1
ATOM 1059 N N . ASP A 1 141 ? -37.970 3.902 11.426 1.00 83.44 141 ASP A N 1
ATOM 1060 C CA . ASP A 1 141 ? -37.518 3.961 12.819 1.00 83.44 141 ASP A CA 1
ATOM 1061 C C . ASP A 1 141 ? -38.503 3.320 13.811 1.00 83.44 141 ASP A C 1
ATOM 1063 O O . ASP A 1 141 ? -38.163 3.114 14.973 1.00 83.44 141 ASP A O 1
ATOM 1067 N N . GLY A 1 142 ? -39.733 3.015 13.376 1.00 77.06 142 GLY A N 1
ATOM 1068 C CA . GLY A 1 142 ? -40.747 2.360 14.210 1.00 77.06 142 GLY A CA 1
ATOM 1069 C C . GLY A 1 142 ? -41.162 3.171 15.442 1.00 77.06 142 GLY A C 1
ATOM 1070 O O . GLY A 1 142 ? -41.777 2.617 16.347 1.00 77.06 142 GLY A O 1
ATOM 1071 N N . HIS A 1 143 ? -40.799 4.462 15.493 1.00 82.38 143 HIS A N 1
ATOM 1072 C CA . HIS A 1 143 ? -40.941 5.349 16.651 1.00 82.38 143 HIS A CA 1
ATOM 1073 C C . HIS A 1 143 ? -40.316 4.809 17.949 1.00 82.38 143 HIS A C 1
ATOM 1075 O O . HIS A 1 143 ? -40.663 5.256 19.042 1.00 82.38 143 HIS A O 1
ATOM 1081 N N . LEU A 1 144 ? -39.389 3.857 17.832 1.00 86.62 144 LEU A N 1
ATOM 1082 C CA . LEU A 1 144 ? -38.735 3.214 18.958 1.00 86.62 144 LEU A CA 1
ATOM 1083 C C . LEU A 1 144 ? -37.415 3.928 19.245 1.00 86.62 144 LEU A C 1
ATOM 1085 O O . LEU A 1 144 ? -36.534 4.024 18.391 1.00 86.62 144 LEU A O 1
ATOM 1089 N N . VAL A 1 145 ? -37.269 4.411 20.473 1.00 91.75 145 VAL A N 1
ATOM 1090 C CA . VAL A 1 145 ? -36.051 5.069 20.954 1.00 91.75 145 VAL A CA 1
ATOM 1091 C C . VAL A 1 145 ? -35.403 4.160 21.990 1.00 91.75 145 VAL A C 1
ATOM 1093 O O . VAL A 1 145 ? -36.066 3.731 22.931 1.00 91.75 145 VAL A O 1
ATOM 1096 N N . MET A 1 146 ? -34.117 3.849 21.825 1.00 94.81 146 MET A N 1
ATOM 1097 C CA . MET A 1 146 ? -33.380 3.019 22.777 1.00 94.81 146 MET A CA 1
ATOM 1098 C C . MET A 1 146 ? -32.052 3.666 23.137 1.00 94.81 146 MET A C 1
ATOM 1100 O O . MET A 1 146 ? -31.270 4.026 22.257 1.00 94.81 146 MET A O 1
ATOM 1104 N N . THR A 1 147 ? -31.789 3.781 24.434 1.00 96.50 147 THR A N 1
ATOM 1105 C CA . THR A 1 147 ? -30.524 4.279 24.971 1.00 96.50 147 THR A CA 1
ATOM 1106 C C . THR A 1 147 ? -29.884 3.240 25.878 1.00 96.50 147 THR A C 1
ATOM 1108 O O . THR A 1 147 ? -30.561 2.435 26.520 1.00 96.50 147 THR A O 1
ATOM 1111 N N . ALA A 1 148 ? -28.558 3.268 25.921 1.00 96.31 148 ALA A N 1
ATOM 1112 C CA . ALA A 1 148 ? -27.745 2.493 26.837 1.00 96.31 148 ALA A CA 1
ATOM 1113 C C . ALA A 1 148 ? -26.769 3.456 27.516 1.00 96.31 148 ALA A C 1
ATOM 1115 O O . ALA A 1 148 ? -26.220 4.347 26.866 1.00 96.31 148 ALA A O 1
ATOM 1116 N N . SER A 1 149 ? -26.563 3.298 28.819 1.00 95.38 149 SER A N 1
ATOM 1117 C CA . SER A 1 149 ? -25.618 4.116 29.579 1.00 95.38 149 SER A CA 1
ATOM 1118 C C . SER A 1 149 ? -25.014 3.333 30.736 1.00 95.38 149 SER A C 1
ATOM 1120 O O . SER A 1 149 ? -25.715 2.585 31.417 1.00 95.38 149 SER A O 1
ATOM 1122 N N . ALA A 1 150 ? -23.733 3.564 30.988 1.00 94.19 150 ALA A N 1
ATOM 1123 C CA . ALA A 1 150 ? -23.008 3.119 32.171 1.00 94.19 150 ALA A CA 1
ATOM 1124 C C . ALA A 1 150 ? -22.246 4.326 32.752 1.00 94.19 150 ALA A C 1
ATOM 1126 O O . ALA A 1 150 ? -22.084 5.330 32.047 1.00 94.19 150 ALA A O 1
ATOM 1127 N N . PRO A 1 151 ? -21.788 4.281 34.017 1.00 94.38 151 PRO A N 1
ATOM 1128 C CA . PRO A 1 151 ? -20.909 5.320 34.543 1.00 94.38 151 PRO A CA 1
ATOM 1129 C C . PRO A 1 151 ? -19.672 5.467 33.650 1.00 94.38 151 PRO A C 1
ATOM 1131 O O . PRO A 1 151 ? -19.021 4.476 33.338 1.00 94.38 151 PRO A O 1
ATOM 1134 N N . ALA A 1 152 ? -19.351 6.696 33.236 1.00 92.06 152 ALA A N 1
ATOM 1135 C CA . ALA A 1 152 ? -18.305 6.943 32.238 1.00 92.06 152 ALA A CA 1
ATOM 1136 C C . ALA A 1 152 ? -16.917 6.445 32.675 1.00 92.06 152 ALA A C 1
ATOM 1138 O O . ALA A 1 152 ? -16.116 6.047 31.837 1.00 92.06 152 ALA A O 1
ATOM 1139 N N . LYS A 1 153 ? -16.640 6.463 33.983 1.00 95.00 153 LYS A N 1
ATOM 1140 C CA . LYS A 1 153 ? -15.426 5.915 34.593 1.00 95.00 153 LYS A CA 1
ATOM 1141 C C . LYS A 1 153 ? -15.810 5.050 35.782 1.00 95.00 153 LYS A C 1
ATOM 1143 O O . LYS A 1 153 ? -16.577 5.489 36.638 1.00 95.00 153 LYS A O 1
ATOM 1148 N N . ILE A 1 154 ? -15.252 3.851 35.847 1.00 95.12 154 ILE A N 1
ATOM 1149 C CA . ILE A 1 154 ? -15.554 2.851 36.868 1.00 95.12 154 ILE A CA 1
ATOM 1150 C C . ILE A 1 154 ? -14.239 2.405 37.493 1.00 95.12 154 ILE A C 1
ATOM 1152 O O . ILE A 1 154 ? -13.334 1.960 36.791 1.00 95.12 154 ILE A O 1
ATOM 1156 N N . GLN A 1 155 ? -14.113 2.523 38.814 1.00 92.25 155 GLN A N 1
ATOM 1157 C CA . GLN A 1 155 ? -12.977 1.931 39.522 1.00 92.25 155 GLN A CA 1
ATOM 1158 C C . GLN A 1 155 ? -13.074 0.408 39.459 1.00 92.25 155 GLN A C 1
ATOM 1160 O O . GLN A 1 155 ? -14.173 -0.131 39.576 1.00 92.25 155 GLN A O 1
ATOM 1165 N N . ARG A 1 156 ? -11.943 -0.291 39.300 1.00 88.81 156 ARG A N 1
ATOM 1166 C CA . ARG A 1 156 ? -11.917 -1.758 39.167 1.00 88.81 156 ARG A CA 1
ATOM 1167 C C . ARG A 1 156 ? -12.725 -2.459 40.264 1.00 88.81 156 ARG A C 1
ATOM 1169 O O . ARG A 1 156 ? -13.547 -3.316 39.957 1.00 88.81 156 ARG A O 1
ATOM 1176 N N . ASP A 1 157 ? -12.544 -2.044 41.512 1.00 87.38 157 ASP A N 1
ATOM 1177 C CA . ASP A 1 157 ? -13.193 -2.668 42.673 1.00 87.38 157 ASP A CA 1
ATOM 1178 C C . ASP A 1 157 ? -14.696 -2.342 42.771 1.00 87.38 157 ASP A C 1
ATOM 1180 O O . ASP A 1 157 ? -15.435 -3.025 43.477 1.00 87.38 157 ASP A O 1
ATOM 1184 N N . ALA A 1 158 ? -15.153 -1.328 42.025 1.00 91.12 158 ALA A N 1
ATOM 1185 C CA . ALA A 1 158 ? -16.553 -0.925 41.901 1.00 91.12 158 ALA A CA 1
ATOM 1186 C C . ALA A 1 158 ? -17.258 -1.545 40.669 1.00 91.12 158 ALA A C 1
ATOM 1188 O O . ALA A 1 158 ? -18.442 -1.288 40.429 1.00 91.12 158 ALA A O 1
ATOM 1189 N N . LEU A 1 159 ? -16.541 -2.330 39.850 1.00 90.00 159 LEU A N 1
ATOM 1190 C CA . LEU A 1 159 ? -17.054 -2.842 38.575 1.00 90.00 159 LEU A CA 1
ATOM 1191 C C . LEU A 1 159 ? -18.220 -3.819 38.758 1.00 90.00 159 LEU A C 1
ATOM 1193 O O . LEU A 1 159 ? -19.187 -3.761 38.003 1.00 90.00 159 LEU A O 1
ATOM 1197 N N . ALA A 1 160 ? -18.158 -4.678 39.777 1.00 87.00 160 ALA A N 1
ATOM 1198 C CA . ALA A 1 160 ? -19.200 -5.667 40.053 1.00 87.00 160 ALA A CA 1
ATOM 1199 C C . ALA A 1 160 ? -20.521 -5.030 40.536 1.00 87.00 160 ALA A C 1
ATOM 1201 O O . ALA A 1 160 ? -21.600 -5.597 40.345 1.00 87.00 160 ALA A O 1
ATOM 1202 N N . GLN A 1 161 ? -20.447 -3.849 41.157 1.00 90.69 161 GLN A N 1
ATOM 1203 C CA . GLN A 1 161 ? -21.596 -3.089 41.652 1.00 90.69 161 GLN A CA 1
ATOM 1204 C C . GLN A 1 161 ? -22.186 -2.181 40.567 1.00 90.69 161 GLN A C 1
ATOM 1206 O O . GLN A 1 161 ? -23.376 -1.863 40.612 1.00 90.69 161 GLN A O 1
ATOM 1211 N N . ALA A 1 162 ? -21.382 -1.782 39.579 1.00 93.12 162 ALA A N 1
ATOM 1212 C CA . ALA A 1 162 ? -21.840 -0.975 38.461 1.00 93.12 162 ALA A CA 1
ATOM 1213 C C . ALA A 1 162 ? -22.850 -1.732 37.579 1.00 93.12 162 ALA A C 1
ATOM 1215 O O . ALA A 1 162 ? -22.788 -2.951 37.387 1.00 93.12 162 ALA A O 1
ATOM 1216 N N . LYS A 1 163 ? -23.805 -0.977 37.030 1.00 93.62 163 LYS A N 1
ATOM 1217 C CA . LYS A 1 163 ? -24.880 -1.493 36.181 1.00 93.62 163 LYS A CA 1
ATOM 1218 C C . LYS A 1 163 ? -24.906 -0.761 34.849 1.00 93.62 163 LYS A C 1
ATOM 1220 O O . LYS A 1 163 ? -24.766 0.461 34.794 1.00 93.62 163 LYS A O 1
ATOM 1225 N N . LEU A 1 164 ? -25.153 -1.517 33.787 1.00 95.12 164 LEU A N 1
ATOM 1226 C CA . LEU A 1 164 ? -25.622 -0.983 32.520 1.00 95.12 164 LEU A CA 1
ATOM 1227 C C . LEU A 1 164 ? -27.111 -0.672 32.649 1.00 95.12 164 LEU A C 1
ATOM 1229 O O . LEU A 1 164 ? -27.895 -1.572 32.947 1.00 95.12 164 LEU A O 1
ATOM 1233 N N . LYS A 1 165 ? -27.496 0.570 32.364 1.00 96.69 165 LYS A N 1
ATOM 1234 C CA .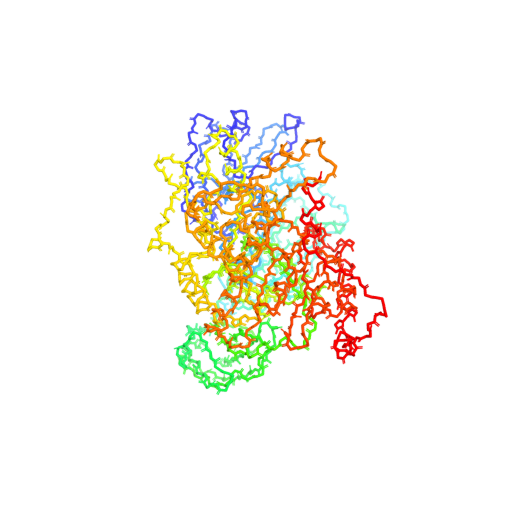 LYS A 1 165 ? -28.893 0.992 32.256 1.00 96.69 165 LYS A CA 1
ATOM 1235 C C . LYS A 1 165 ? -29.303 1.030 30.793 1.00 96.69 165 LYS A C 1
ATOM 1237 O O . LYS A 1 165 ? -28.633 1.666 29.980 1.00 96.69 165 LYS A O 1
ATOM 1242 N N . VAL A 1 166 ? -30.410 0.373 30.475 1.00 96.69 166 VAL A N 1
ATOM 1243 C CA . VAL A 1 166 ? -31.025 0.352 29.147 1.00 96.69 166 VAL A CA 1
ATOM 1244 C C . VAL A 1 166 ? -32.424 0.929 29.270 1.00 96.69 166 VAL A C 1
ATOM 1246 O O . VAL A 1 166 ? -33.220 0.420 30.054 1.00 96.69 166 VAL A O 1
ATOM 1249 N N . ALA A 1 167 ? -32.735 1.959 28.488 1.00 96.06 167 ALA A N 1
ATOM 1250 C CA . ALA A 1 167 ? -34.079 2.516 28.414 1.00 96.06 167 ALA A CA 1
ATOM 1251 C C . ALA A 1 167 ? -34.646 2.326 27.007 1.00 96.06 167 ALA A C 1
ATOM 1253 O O . ALA A 1 167 ? -33.992 2.653 26.016 1.00 96.06 167 ALA A O 1
ATOM 1254 N N . ILE A 1 168 ? -35.867 1.807 26.932 1.00 93.75 168 ILE A N 1
ATOM 1255 C CA . ILE A 1 168 ? -36.638 1.647 25.700 1.00 93.75 168 ILE A CA 1
ATOM 1256 C C . ILE A 1 168 ? -37.876 2.522 25.832 1.00 93.75 168 ILE A C 1
ATOM 1258 O O . ILE A 1 168 ? -38.656 2.345 26.765 1.00 93.75 168 ILE A O 1
ATOM 1262 N N . THR A 1 169 ? -38.072 3.436 24.893 1.00 92.06 169 THR A N 1
ATOM 1263 C CA . THR A 1 169 ? -39.258 4.287 24.828 1.00 92.06 169 THR A CA 1
ATOM 1264 C C . THR A 1 169 ? -40.032 3.958 23.562 1.00 92.06 169 THR A C 1
ATOM 1266 O O . THR A 1 169 ? -39.494 4.035 22.455 1.00 92.06 169 THR A O 1
ATOM 1269 N N . LEU A 1 170 ? -41.300 3.599 23.743 1.00 87.94 170 LEU A N 1
ATOM 1270 C CA . LEU A 1 170 ? -42.272 3.358 22.679 1.00 87.94 170 LEU A CA 1
ATOM 1271 C C . LEU A 1 170 ? -43.406 4.391 22.764 1.00 87.94 170 LEU A C 1
ATOM 1273 O O . LEU A 1 170 ? -43.673 4.898 23.859 1.00 87.94 170 LEU A O 1
ATOM 1277 N N . PRO A 1 171 ? -44.110 4.684 21.655 1.00 83.19 171 PRO A N 1
ATOM 1278 C CA . PRO A 1 171 ? -45.303 5.523 21.689 1.00 83.19 171 PRO A CA 1
ATOM 1279 C C . PRO A 1 171 ? -46.341 5.005 22.692 1.00 83.19 171 PRO A C 1
ATOM 1281 O O . PRO A 1 171 ? -46.515 3.795 22.856 1.00 83.19 171 PRO A O 1
ATOM 1284 N N . SER A 1 172 ? -47.038 5.924 23.356 1.00 71.50 172 SER A N 1
ATOM 1285 C CA . SER A 1 172 ? -48.146 5.607 24.260 1.00 71.50 172 SER A CA 1
ATOM 1286 C C . SER A 1 172 ? -49.307 5.004 23.455 1.00 71.50 172 SER A C 1
ATOM 1288 O O . SER A 1 172 ? -49.879 5.682 22.606 1.00 71.50 172 SER A O 1
ATOM 1290 N N . GLY A 1 173 ? -49.630 3.728 23.683 1.00 66.62 173 GLY A N 1
ATOM 1291 C CA . GLY A 1 173 ? -50.681 2.996 22.966 1.00 66.62 173 GLY A CA 1
ATOM 1292 C C . GLY A 1 173 ? -50.447 1.481 22.949 1.00 66.62 173 GLY A C 1
ATOM 1293 O O . GLY A 1 173 ? -49.466 0.989 23.511 1.00 66.62 173 GLY A O 1
ATOM 1294 N N . ASP A 1 174 ? -51.342 0.746 22.283 1.00 56.41 174 ASP A N 1
ATOM 1295 C CA . ASP A 1 174 ? -51.336 -0.722 22.163 1.00 56.41 174 ASP A CA 1
ATOM 1296 C C . ASP A 1 174 ? -50.255 -1.199 21.159 1.00 56.41 174 ASP A C 1
ATOM 1298 O O . ASP A 1 174 ? -50.534 -1.794 20.118 1.00 56.41 174 ASP A O 1
ATOM 1302 N N . TYR A 1 175 ? -48.980 -0.899 21.437 1.00 62.75 175 TYR A N 1
ATOM 1303 C CA . TYR A 1 175 ? -47.857 -1.476 20.694 1.00 62.75 175 TYR A CA 1
ATOM 1304 C C . TYR A 1 175 ? -47.788 -2.977 20.994 1.00 62.75 175 TYR A C 1
ATOM 1306 O O . TYR A 1 175 ? -47.313 -3.393 22.051 1.00 62.75 175 TYR A O 1
ATOM 1314 N N . ARG A 1 176 ? -48.272 -3.800 20.059 1.00 63.12 176 ARG A N 1
ATOM 1315 C CA . ARG A 1 176 ? -48.196 -5.263 20.135 1.00 63.12 176 ARG A CA 1
ATOM 1316 C C . ARG A 1 176 ? -47.044 -5.752 19.258 1.00 63.12 176 ARG A C 1
ATOM 1318 O O . ARG A 1 176 ? -47.230 -5.873 18.047 1.00 63.12 176 ARG A O 1
ATOM 1325 N N . PRO A 1 177 ? -45.847 -6.020 19.815 1.00 63.41 177 PRO A N 1
ATOM 1326 C CA . PRO A 1 177 ? -44.795 -6.657 19.036 1.00 63.41 177 PRO A CA 1
ATOM 1327 C C . PRO A 1 177 ? -45.313 -7.995 18.497 1.00 63.41 177 PRO A C 1
ATOM 1329 O O . PRO A 1 177 ? -45.830 -8.823 19.246 1.00 63.41 177 PRO A O 1
ATOM 1332 N N . THR A 1 178 ? -45.179 -8.228 17.193 1.00 62.16 178 THR A N 1
ATOM 1333 C CA . THR A 1 178 ? -45.423 -9.555 16.626 1.00 62.16 178 THR A CA 1
ATOM 1334 C C . THR A 1 178 ? -44.317 -10.482 17.129 1.00 62.16 178 THR A C 1
ATOM 1336 O O . THR A 1 178 ? -43.176 -10.354 16.693 1.00 62.16 178 THR A O 1
ATOM 1339 N N . GLY A 1 179 ? -44.632 -11.383 18.061 1.00 70.62 179 GLY A N 1
ATOM 1340 C CA . GLY A 1 179 ? -43.709 -12.398 18.583 1.00 70.62 179 GLY A CA 1
ATOM 1341 C C . GLY A 1 179 ? -42.859 -11.972 19.789 1.00 70.62 179 GLY A C 1
ATOM 1342 O O . GLY A 1 179 ? -42.967 -10.870 20.317 1.00 70.62 179 GLY A O 1
ATOM 1343 N N . THR A 1 180 ? -42.008 -12.888 20.262 1.00 83.62 180 THR A N 1
ATOM 1344 C CA . THR A 1 180 ? -41.181 -12.692 21.463 1.00 83.62 180 THR A CA 1
ATOM 1345 C C . THR A 1 180 ? -40.137 -11.591 21.263 1.00 83.62 180 THR A C 1
ATOM 1347 O O . THR A 1 180 ? -39.383 -11.619 20.283 1.00 83.62 180 THR A O 1
ATOM 1350 N N . SER A 1 181 ? -40.043 -10.670 22.228 1.00 90.19 181 SER A N 1
ATOM 1351 C CA . SER A 1 181 ? -38.973 -9.674 22.300 1.00 90.19 181 SER A CA 1
ATOM 1352 C C . SER A 1 181 ? -37.867 -10.114 23.264 1.00 90.19 181 SER A C 1
ATOM 1354 O O . SER A 1 181 ? -38.129 -10.634 24.354 1.00 90.19 181 SER A O 1
ATOM 1356 N N . LYS A 1 182 ? -36.609 -9.909 22.864 1.00 92.69 182 LYS A N 1
ATOM 1357 C CA . LYS A 1 182 ? -35.427 -10.143 23.700 1.00 92.69 182 LYS A CA 1
ATOM 1358 C C . LYS A 1 182 ? -34.407 -9.020 23.554 1.00 92.69 182 LYS A C 1
ATOM 1360 O O . LYS A 1 182 ? -34.196 -8.518 22.453 1.00 92.69 182 LYS A O 1
ATOM 1365 N N . LEU A 1 183 ? -33.763 -8.672 24.660 1.00 93.69 183 LEU A N 1
ATOM 1366 C CA . LEU A 1 183 ? -32.542 -7.875 24.676 1.00 93.69 183 LEU A CA 1
ATOM 1367 C C . LEU A 1 183 ? -31.346 -8.818 24.646 1.00 93.69 183 LEU A C 1
ATOM 1369 O O . LEU A 1 183 ? -31.285 -9.745 25.452 1.00 93.69 183 LEU A O 1
ATOM 1373 N N . GLU A 1 184 ? -30.421 -8.579 23.725 1.00 93.25 184 GLU A N 1
ATOM 1374 C CA . GLU A 1 184 ? -29.096 -9.195 23.682 1.00 93.25 184 GLU A CA 1
ATOM 1375 C C . GLU A 1 184 ? -28.069 -8.126 24.056 1.00 93.25 184 GLU A C 1
ATOM 1377 O O . GLU A 1 184 ? -28.053 -7.057 23.449 1.00 93.25 184 GLU A O 1
ATOM 1382 N N . VAL A 1 185 ? -27.255 -8.394 25.074 1.00 92.12 185 VAL A N 1
ATOM 1383 C CA . VAL A 1 185 ? -26.259 -7.459 25.611 1.00 92.12 185 VAL A CA 1
ATOM 1384 C C . VAL A 1 185 ? -24.880 -8.072 25.445 1.00 92.12 185 VAL A C 1
ATOM 1386 O O . VAL A 1 185 ? -24.618 -9.120 26.034 1.00 92.12 185 VAL A O 1
ATOM 1389 N N . VAL A 1 186 ? -24.017 -7.425 24.666 1.00 89.94 186 VAL A N 1
ATOM 1390 C CA . VAL A 1 186 ? -22.675 -7.914 24.325 1.00 89.94 186 VAL A CA 1
ATOM 1391 C C . VAL A 1 186 ? -21.639 -6.904 24.793 1.00 89.94 186 VAL A C 1
ATOM 1393 O O . VAL A 1 186 ? -21.649 -5.758 24.352 1.00 89.94 186 VAL A O 1
ATOM 1396 N N . PHE A 1 187 ? -20.737 -7.332 25.674 1.00 88.50 187 PHE A N 1
ATOM 1397 C CA . PHE A 1 187 ? -19.658 -6.487 26.184 1.00 88.50 187 PHE A CA 1
ATOM 1398 C C . PHE A 1 187 ? -18.364 -6.717 25.411 1.00 88.50 187 PHE A C 1
ATOM 1400 O O . PHE A 1 187 ? -17.970 -7.858 25.184 1.00 88.50 187 PHE A O 1
ATOM 1407 N N . ARG A 1 188 ? -17.668 -5.639 25.053 1.00 85.50 188 ARG A N 1
ATOM 1408 C CA . ARG A 1 188 ? -16.427 -5.667 24.281 1.00 85.50 188 ARG A CA 1
ATOM 1409 C C . ARG A 1 188 ? -15.345 -4.866 24.990 1.00 85.50 188 ARG A C 1
ATOM 1411 O O . ARG A 1 188 ? -15.485 -3.670 25.233 1.00 85.50 188 ARG A O 1
ATOM 1418 N N . SER A 1 189 ? -14.245 -5.547 25.292 1.00 81.50 189 SER A N 1
ATOM 1419 C CA . SER A 1 189 ? -12.996 -4.919 25.731 1.00 81.50 189 SER A CA 1
ATOM 1420 C C . SER A 1 189 ? -11.978 -4.841 24.601 1.00 81.50 189 SER A C 1
ATOM 1422 O O . SER A 1 189 ? -11.101 -3.994 24.656 1.00 81.50 189 SER A O 1
ATOM 1424 N N . SER A 1 190 ? -12.066 -5.702 23.582 1.00 75.56 190 SER A N 1
ATOM 1425 C CA . SER A 1 190 ? -11.225 -5.595 22.393 1.00 75.56 190 SER A CA 1
ATOM 1426 C C . SER A 1 190 ? -11.813 -6.299 21.169 1.00 75.56 190 SER A C 1
ATOM 1428 O O . SER A 1 190 ? -12.440 -7.343 21.327 1.00 75.56 190 SER A O 1
ATOM 1430 N N . GLY A 1 191 ? -11.528 -5.804 19.962 1.00 68.62 191 GLY A N 1
ATOM 1431 C CA . GLY A 1 191 ? -11.898 -6.453 18.699 1.00 68.62 191 GLY A CA 1
ATOM 1432 C C . GLY A 1 191 ? -13.404 -6.446 18.398 1.00 68.62 191 GLY A C 1
ATOM 1433 O O . GLY A 1 191 ? -14.174 -5.687 18.985 1.00 68.62 191 GLY A O 1
ATOM 1434 N N . LEU A 1 192 ? -13.822 -7.294 17.450 1.00 61.22 192 LEU A N 1
ATOM 1435 C CA . LEU A 1 192 ? -15.221 -7.411 16.998 1.00 61.22 192 LEU A CA 1
ATOM 1436 C C . LEU A 1 192 ? -16.053 -8.416 17.818 1.00 61.22 192 LEU A C 1
ATOM 1438 O O . LEU A 1 192 ? -17.276 -8.408 17.729 1.00 61.22 192 LEU A O 1
ATOM 1442 N N . ALA A 1 193 ? -15.412 -9.273 18.619 1.00 56.22 193 ALA A N 1
ATOM 1443 C CA . ALA A 1 193 ? -16.071 -10.312 19.408 1.00 56.22 193 ALA A CA 1
ATOM 1444 C C . ALA A 1 193 ? -15.846 -10.081 20.908 1.00 56.22 193 ALA A C 1
ATOM 1446 O O . ALA A 1 193 ? -14.724 -9.841 21.349 1.00 56.22 193 ALA A O 1
ATOM 1447 N N . GLY A 1 194 ? -16.927 -10.147 21.684 1.00 57.66 194 GLY A N 1
ATOM 1448 C CA . GLY A 1 194 ? -16.936 -9.879 23.118 1.00 57.66 194 GLY A CA 1
ATOM 1449 C C . GLY A 1 194 ? -17.241 -11.122 23.961 1.00 57.66 194 GLY A C 1
ATOM 1450 O O . GLY A 1 194 ? -18.051 -11.950 23.533 1.00 57.66 194 GLY A O 1
ATOM 1451 N N . PRO A 1 195 ? -16.628 -11.287 25.148 1.00 53.66 195 PRO A N 1
ATOM 1452 C CA . PRO A 1 195 ? -16.984 -12.361 26.063 1.00 53.66 195 PRO A CA 1
ATOM 1453 C C . PRO A 1 195 ? -18.382 -12.112 26.658 1.00 53.66 195 PRO A C 1
ATOM 1455 O O . PRO A 1 195 ? -18.624 -11.090 27.293 1.00 53.66 195 PRO A O 1
ATOM 1458 N N . ALA A 1 196 ? -19.265 -13.099 26.486 1.00 58.31 196 ALA A N 1
ATOM 1459 C CA . ALA A 1 196 ? -20.625 -13.195 27.026 1.00 58.31 196 ALA A CA 1
ATOM 1460 C C . ALA A 1 196 ? -21.694 -12.272 26.400 1.00 58.31 196 ALA A C 1
ATOM 1462 O O . ALA A 1 196 ? -21.641 -11.044 26.467 1.00 58.31 196 ALA A O 1
ATOM 1463 N N . ALA A 1 197 ? -22.738 -12.916 25.866 1.00 65.06 197 ALA A N 1
ATOM 1464 C CA . ALA A 1 197 ? -24.009 -12.291 25.535 1.00 65.06 197 ALA A CA 1
ATOM 1465 C C . ALA A 1 197 ? -25.020 -12.601 26.648 1.00 65.06 197 ALA A C 1
ATOM 1467 O O . ALA A 1 197 ? -25.434 -13.750 26.809 1.00 65.06 197 ALA A O 1
ATOM 1468 N N . ASN A 1 198 ? -25.442 -11.593 27.411 1.00 73.50 198 ASN A N 1
ATOM 1469 C CA . ASN A 1 198 ? -26.593 -11.752 28.297 1.00 73.50 198 ASN A CA 1
ATOM 1470 C C . ASN A 1 198 ? -27.865 -11.589 27.472 1.00 73.50 198 ASN A C 1
ATOM 1472 O O . ASN A 1 198 ? -27.976 -10.658 26.673 1.00 73.50 198 ASN A O 1
ATOM 1476 N N . THR A 1 199 ? -28.837 -12.478 27.671 1.00 81.31 199 THR A N 1
ATOM 1477 C CA . THR A 1 199 ? -30.140 -12.354 27.016 1.00 81.31 199 THR A CA 1
ATOM 1478 C C . THR A 1 199 ? -31.253 -12.229 28.039 1.00 81.31 199 THR A C 1
ATOM 1480 O O . THR A 1 199 ? -31.287 -12.949 29.034 1.00 81.31 199 THR A O 1
ATOM 1483 N N . LYS A 1 200 ? -32.177 -11.296 27.804 1.00 86.31 200 LYS A N 1
ATOM 1484 C CA . LYS A 1 200 ? -33.362 -11.106 28.646 1.00 86.31 200 LYS A CA 1
ATOM 1485 C C . LYS A 1 200 ? -34.599 -11.060 27.769 1.00 86.31 200 LYS A C 1
ATOM 1487 O O . LYS A 1 200 ? -34.710 -10.191 26.907 1.00 86.31 200 LYS A O 1
ATOM 1492 N N . LYS A 1 201 ? -35.527 -11.995 27.982 1.00 87.88 201 LYS A N 1
ATOM 1493 C CA . LYS A 1 201 ? -36.867 -11.938 27.381 1.00 87.88 201 LYS A CA 1
ATOM 1494 C C . LYS A 1 201 ? -37.682 -10.860 28.092 1.00 87.88 201 LYS A C 1
ATOM 1496 O O . LYS A 1 201 ? -37.586 -10.716 29.309 1.00 87.88 201 LYS A O 1
ATOM 1501 N N . LEU A 1 202 ? -38.471 -10.110 27.334 1.00 86.38 202 LEU A N 1
ATOM 1502 C CA . LEU A 1 202 ? -39.313 -9.040 27.856 1.00 86.38 202 LEU A CA 1
ATOM 1503 C C . LEU A 1 202 ? -40.588 -8.903 27.022 1.00 86.38 202 LEU A C 1
ATOM 1505 O O . LEU A 1 202 ? -40.606 -9.240 25.839 1.00 86.38 202 LEU A O 1
ATOM 1509 N N . ALA A 1 203 ? -41.639 -8.379 27.645 1.00 82.81 203 ALA A N 1
ATOM 1510 C CA . ALA A 1 203 ? -42.832 -7.920 26.949 1.00 82.81 203 ALA A CA 1
ATOM 1511 C C . ALA A 1 203 ? -42.714 -6.408 26.738 1.00 82.81 203 ALA A C 1
ATOM 1513 O O . ALA A 1 203 ? -42.570 -5.674 27.712 1.00 82.81 203 ALA A O 1
ATOM 1514 N N . LEU A 1 204 ? -42.761 -5.944 25.488 1.00 84.38 204 LEU A N 1
ATOM 1515 C CA . LEU A 1 204 ? -42.733 -4.511 25.197 1.00 84.38 204 LEU A CA 1
ATOM 1516 C C . LEU A 1 204 ? -44.112 -3.895 25.455 1.00 84.38 204 LEU A C 1
ATOM 1518 O O . LEU A 1 204 ? -45.124 -4.439 25.023 1.00 84.38 204 LEU A O 1
ATOM 1522 N N . ARG A 1 205 ? -44.132 -2.757 26.147 1.00 83.50 205 ARG A N 1
ATOM 1523 C CA . ARG A 1 205 ? -45.318 -1.952 26.449 1.00 83.50 205 ARG A CA 1
ATOM 1524 C C . ARG A 1 205 ? -45.078 -0.511 25.998 1.00 83.50 205 ARG A C 1
ATOM 1526 O O . ARG A 1 205 ? -43.927 -0.072 25.949 1.00 83.50 205 ARG A O 1
ATOM 1533 N N . GLY A 1 206 ? -46.152 0.211 25.678 1.00 84.88 206 GLY A N 1
ATOM 1534 C CA . GLY A 1 206 ? -46.079 1.644 25.385 1.00 84.88 206 GLY A CA 1
ATOM 1535 C C . GLY A 1 206 ? -45.481 2.437 26.554 1.00 84.88 206 GLY A C 1
ATOM 1536 O O . GLY A 1 206 ? -45.633 2.052 27.715 1.00 84.88 206 GLY A O 1
ATOM 1537 N N . GLY A 1 207 ? -44.797 3.540 26.248 1.00 88.50 207 GLY A N 1
ATOM 1538 C CA . GLY A 1 207 ? -44.081 4.353 27.232 1.00 88.50 207 GLY A CA 1
ATOM 1539 C C . GLY A 1 207 ? -42.625 3.926 27.452 1.00 88.50 207 GLY A C 1
ATOM 1540 O O . GLY A 1 207 ? -42.042 3.180 26.661 1.00 88.50 207 GLY A O 1
ATOM 1541 N N . LYS A 1 208 ? -42.013 4.460 28.517 1.00 91.88 208 LYS A N 1
ATOM 1542 C CA . LYS A 1 208 ? -40.610 4.215 28.882 1.00 91.88 208 LYS A CA 1
ATOM 1543 C C . LYS A 1 208 ? -40.496 2.972 29.765 1.00 91.88 208 LYS A C 1
ATOM 1545 O O . LYS A 1 208 ? -41.169 2.872 30.786 1.00 91.88 208 LYS A O 1
ATOM 1550 N N . GLN A 1 209 ? -39.609 2.058 29.397 1.00 92.25 209 GLN A N 1
ATOM 1551 C CA . GLN A 1 209 ? -39.250 0.873 30.172 1.00 92.25 209 GLN A CA 1
ATOM 1552 C C . GLN A 1 209 ? -37.743 0.856 30.407 1.00 92.25 209 GLN A C 1
ATOM 1554 O O . GLN A 1 209 ? -36.969 1.075 29.474 1.00 92.25 209 GLN A O 1
ATOM 1559 N N . GLU A 1 210 ? -37.330 0.577 31.638 1.00 95.25 210 GLU A N 1
ATOM 1560 C CA . GLU A 1 210 ? -35.925 0.576 32.039 1.00 95.25 210 GLU A CA 1
ATOM 1561 C C . GLU A 1 210 ? -35.488 -0.812 32.504 1.00 95.25 210 GLU A C 1
ATOM 1563 O O . GLU A 1 210 ? -36.226 -1.541 33.169 1.00 95.25 210 GLU A O 1
ATOM 1568 N N . PHE A 1 211 ? -34.269 -1.183 32.130 1.00 94.38 211 PHE A N 1
ATOM 1569 C CA . PHE A 1 211 ? -33.661 -2.463 32.451 1.00 94.38 211 PHE A CA 1
ATOM 1570 C C . PHE A 1 211 ? -32.231 -2.241 32.921 1.00 94.38 211 PHE A C 1
ATOM 1572 O O . PHE A 1 211 ? -31.499 -1.436 32.346 1.00 94.38 211 PHE A O 1
ATOM 1579 N N . GLU A 1 212 ? -31.822 -3.004 33.929 1.00 94.44 212 GLU A N 1
ATOM 1580 C CA . GLU A 1 212 ? -30.449 -3.005 34.416 1.00 94.44 212 GLU A CA 1
ATOM 1581 C C . GLU A 1 212 ? -29.781 -4.355 34.172 1.00 94.44 212 GLU A C 1
ATOM 1583 O O . GLU A 1 212 ? -30.400 -5.412 34.334 1.00 94.44 212 GLU A O 1
ATOM 1588 N N . PHE A 1 213 ? -28.504 -4.308 33.796 1.00 92.50 213 PHE A N 1
ATOM 1589 C CA . PHE A 1 213 ? -27.664 -5.482 33.591 1.00 92.50 213 PHE A CA 1
ATOM 1590 C C . PHE A 1 213 ? -26.354 -5.330 34.374 1.00 92.50 213 PHE A C 1
ATOM 1592 O O . PHE A 1 213 ? -25.791 -4.233 34.407 1.00 92.50 213 PHE A O 1
ATOM 1599 N N . PRO A 1 214 ? -25.851 -6.398 35.018 1.00 91.50 214 PRO A N 1
ATOM 1600 C CA . PRO A 1 214 ? -24.542 -6.364 35.660 1.00 91.50 214 PRO A CA 1
ATOM 1601 C C . PRO A 1 214 ? -23.430 -6.214 34.614 1.00 91.50 214 PRO A C 1
ATOM 1603 O O . PRO A 1 214 ? -23.526 -6.778 33.521 1.00 91.50 214 PRO A O 1
ATOM 1606 N N . LEU A 1 215 ? -22.372 -5.479 34.961 1.00 90.75 215 LEU A N 1
ATOM 1607 C CA . LEU A 1 215 ? -21.148 -5.446 34.162 1.00 90.75 215 LEU A CA 1
ATOM 1608 C C . LEU A 1 215 ? -20.267 -6.666 34.505 1.00 90.75 215 LEU A C 1
ATOM 1610 O O . LEU A 1 215 ? -20.126 -6.987 35.688 1.00 90.75 215 LEU A O 1
ATOM 1614 N N . PRO A 1 216 ? -19.670 -7.364 33.520 1.00 89.00 216 PRO A N 1
ATOM 1615 C CA . PRO A 1 216 ? -18.768 -8.479 33.798 1.00 89.00 216 PRO A CA 1
ATOM 1616 C C . PRO A 1 216 ? -17.515 -8.026 34.559 1.00 89.00 216 PRO A C 1
ATOM 1618 O O . PRO A 1 216 ? -16.832 -7.093 34.144 1.00 89.00 216 PRO A O 1
ATOM 1621 N N . ALA A 1 217 ? -17.154 -8.731 35.634 1.00 86.31 217 ALA A N 1
ATOM 1622 C CA . ALA A 1 217 ? -15.934 -8.440 36.396 1.00 86.31 217 ALA A CA 1
ATOM 1623 C C . ALA A 1 217 ? -14.638 -8.695 35.593 1.00 86.31 217 ALA A C 1
ATOM 1625 O O . ALA A 1 217 ? -13.579 -8.185 35.948 1.00 86.31 217 ALA A O 1
ATOM 1626 N N . SER A 1 218 ? -14.727 -9.468 34.506 1.00 84.75 218 SER A N 1
ATOM 1627 C CA . SER A 1 218 ? -13.616 -9.827 33.619 1.00 84.75 218 SER A CA 1
ATOM 1628 C C . SER A 1 218 ? -13.263 -8.763 32.573 1.00 84.75 218 SER A C 1
ATOM 1630 O O . SER A 1 218 ? -12.313 -8.964 31.817 1.00 84.75 218 SER A O 1
ATOM 1632 N N . LEU A 1 219 ? -13.996 -7.642 32.495 1.00 87.00 219 LEU A N 1
ATOM 1633 C CA . LEU A 1 219 ? -13.694 -6.581 31.527 1.00 87.00 219 LEU A CA 1
ATOM 1634 C C . LEU A 1 219 ? -12.276 -6.042 31.732 1.00 87.00 219 LEU A C 1
ATOM 1636 O O . LEU A 1 219 ? -11.859 -5.764 32.856 1.00 87.00 219 LEU A O 1
ATOM 1640 N N . ALA A 1 220 ? -11.520 -5.863 30.651 1.00 86.94 220 ALA A N 1
ATOM 1641 C CA . ALA A 1 220 ? -10.159 -5.339 30.746 1.00 86.94 220 ALA A CA 1
ATOM 1642 C C . ALA A 1 220 ? -10.162 -3.842 31.100 1.00 86.94 220 ALA A C 1
ATOM 1644 O O . ALA A 1 220 ? -11.108 -3.125 30.773 1.00 86.94 220 ALA A O 1
ATOM 1645 N N . ALA A 1 221 ? -9.088 -3.347 31.722 1.00 89.00 221 ALA A N 1
ATOM 1646 C CA . ALA A 1 221 ? -8.965 -1.913 32.009 1.00 89.00 221 ALA A CA 1
ATOM 1647 C C . ALA A 1 221 ? -8.893 -1.077 30.721 1.00 89.00 221 ALA A C 1
ATOM 1649 O O . ALA A 1 221 ? -8.519 -1.596 29.667 1.00 89.00 221 ALA A O 1
ATOM 1650 N N . GLY A 1 222 ? -9.231 0.208 30.823 1.00 89.06 222 GLY A N 1
ATOM 1651 C CA . GLY A 1 222 ? -9.367 1.146 29.708 1.00 89.06 222 GLY A CA 1
ATOM 1652 C C . GLY A 1 222 ? -10.783 1.181 29.133 1.00 89.06 222 GLY A C 1
ATOM 1653 O O . GLY A 1 222 ? -11.742 0.782 29.800 1.00 89.06 222 GLY A O 1
ATOM 1654 N N . GLU A 1 223 ? -10.901 1.644 27.888 1.00 89.38 223 GLU A N 1
ATOM 1655 C CA . GLU A 1 223 ? -12.187 1.800 27.206 1.00 89.38 223 GLU A CA 1
ATOM 1656 C C . GLU A 1 223 ? -12.844 0.428 26.975 1.00 89.38 223 GLU A C 1
ATOM 1658 O O . GLU A 1 223 ? -12.208 -0.543 26.538 1.00 89.38 223 GLU A O 1
ATOM 1663 N N . ASN A 1 224 ? -14.129 0.350 27.299 1.00 90.12 224 ASN A N 1
ATOM 1664 C CA . ASN A 1 224 ? -15.010 -0.788 27.095 1.00 90.12 224 ASN A CA 1
ATOM 1665 C C . ASN A 1 224 ? -16.298 -0.309 26.426 1.00 90.12 224 ASN A C 1
ATOM 1667 O O . ASN A 1 224 ? -16.772 0.803 26.665 1.00 90.12 224 ASN A O 1
ATOM 1671 N N . GLU A 1 225 ? -16.876 -1.174 25.606 1.00 91.50 225 GLU A N 1
ATOM 1672 C CA . GLU A 1 225 ? -18.113 -0.917 24.882 1.00 91.50 225 GLU A CA 1
ATOM 1673 C C . GLU A 1 225 ? -19.140 -1.993 25.217 1.00 91.50 225 GLU A C 1
ATOM 1675 O O . GLU A 1 225 ? -18.798 -3.150 25.463 1.00 91.50 225 GLU A O 1
ATOM 1680 N N . VAL A 1 226 ? -20.412 -1.616 25.251 1.00 92.56 226 VAL A N 1
ATOM 1681 C CA . VAL A 1 226 ? -21.511 -2.569 25.342 1.00 92.56 226 VAL A CA 1
ATOM 1682 C C . VAL A 1 226 ? -22.574 -2.245 24.320 1.00 92.56 226 VAL A C 1
ATOM 1684 O O . VAL A 1 226 ? -23.125 -1.142 24.315 1.00 92.56 226 VAL A O 1
ATOM 1687 N N . ASP A 1 227 ? -22.881 -3.237 23.494 1.00 92.44 227 ASP A N 1
ATOM 1688 C CA . ASP A 1 227 ? -23.965 -3.174 22.529 1.00 92.44 227 ASP A CA 1
ATOM 1689 C C . ASP A 1 227 ? -25.183 -3.882 23.077 1.00 92.44 227 ASP A C 1
ATOM 1691 O O . ASP A 1 227 ? -25.126 -5.009 23.573 1.00 92.44 227 ASP A O 1
ATOM 1695 N N . VAL A 1 228 ? -26.309 -3.201 22.955 1.00 94.94 228 VAL A N 1
ATOM 1696 C CA . VAL A 1 228 ? -27.612 -3.702 23.339 1.00 94.94 228 VAL A CA 1
ATOM 1697 C C . VAL A 1 228 ? -28.456 -3.764 22.086 1.00 94.94 228 VAL A C 1
ATOM 1699 O O . VAL A 1 228 ? -28.725 -2.738 21.464 1.00 94.94 228 VAL A O 1
ATOM 1702 N N . VAL A 1 229 ? -28.888 -4.964 21.717 1.00 94.25 229 VAL A N 1
ATOM 1703 C CA . VAL A 1 229 ? -29.722 -5.210 20.542 1.00 94.25 229 VAL A CA 1
ATOM 1704 C C . VAL A 1 229 ? -31.079 -5.721 21.001 1.00 94.25 229 VAL A C 1
ATOM 1706 O O . VAL A 1 229 ? -31.192 -6.772 21.631 1.00 94.25 229 VAL A O 1
ATOM 1709 N N . LEU A 1 230 ? -32.132 -4.987 20.655 1.00 93.31 230 LEU A N 1
ATOM 1710 C CA . LEU A 1 230 ? -33.507 -5.427 20.829 1.00 93.31 230 LEU A CA 1
ATOM 1711 C C . LEU A 1 230 ? -33.931 -6.218 19.593 1.00 93.31 230 LEU A C 1
ATOM 1713 O O . LEU A 1 230 ? -34.035 -5.660 18.498 1.00 93.31 230 LEU A O 1
ATOM 1717 N N . LYS A 1 231 ? -34.230 -7.505 19.773 1.00 91.81 231 LYS A N 1
ATOM 1718 C CA . LYS A 1 231 ? -34.821 -8.352 18.734 1.00 91.81 231 LYS A CA 1
ATOM 1719 C C . LYS A 1 231 ? -36.290 -8.622 19.023 1.00 91.81 231 LYS A C 1
ATOM 1721 O O . LYS A 1 231 ? -36.636 -8.965 20.148 1.00 91.81 231 LYS A O 1
ATOM 1726 N N . THR A 1 232 ? -37.130 -8.531 17.996 1.00 87.88 232 THR A N 1
ATOM 1727 C CA . THR A 1 232 ? -38.556 -8.889 18.031 1.00 87.88 232 THR A CA 1
ATOM 1728 C C . THR A 1 232 ? -38.851 -9.822 16.860 1.00 87.88 232 THR A C 1
ATOM 1730 O O . THR A 1 232 ? -38.476 -9.512 15.729 1.00 87.88 232 THR A O 1
ATOM 1733 N N . ALA A 1 233 ? -39.435 -10.997 17.130 1.00 86.88 233 ALA A N 1
ATOM 1734 C CA . ALA A 1 233 ? -39.602 -12.078 16.140 1.00 86.88 233 ALA A CA 1
ATOM 1735 C C . ALA A 1 233 ? -38.326 -12.366 15.319 1.00 86.88 233 ALA A C 1
ATOM 1737 O O . ALA A 1 233 ? -38.352 -12.501 14.098 1.00 86.88 233 ALA A O 1
ATOM 1738 N N . GLY A 1 234 ? -37.173 -12.404 15.995 1.00 85.25 234 GLY A N 1
ATOM 1739 C CA . GLY A 1 234 ? -35.878 -12.696 15.370 1.00 85.25 234 GLY A CA 1
ATOM 1740 C C . GLY A 1 234 ? -35.258 -11.553 14.556 1.00 85.25 234 GLY A C 1
ATOM 1741 O O . GLY A 1 234 ? -34.092 -11.659 14.189 1.00 85.25 234 GLY A O 1
ATOM 1742 N N . LYS A 1 235 ? -35.970 -10.442 14.327 1.00 88.00 235 LYS A N 1
ATOM 1743 C CA . LYS A 1 235 ? -35.461 -9.261 13.609 1.00 88.00 235 LYS A CA 1
ATOM 1744 C C . LYS A 1 235 ? -34.978 -8.187 14.579 1.00 88.00 235 LYS A C 1
ATOM 1746 O O . LYS A 1 235 ? -35.532 -8.049 15.667 1.00 88.00 235 LYS A O 1
ATOM 1751 N N . VAL A 1 236 ? -33.970 -7.410 14.184 1.00 90.69 236 VAL A N 1
ATOM 1752 C CA . VAL A 1 236 ? -33.492 -6.256 14.963 1.00 90.69 236 VAL A CA 1
ATOM 1753 C C . VAL A 1 236 ? -34.530 -5.138 14.891 1.00 90.69 236 VAL A C 1
ATOM 1755 O O . VAL A 1 236 ? -34.823 -4.637 13.810 1.00 90.69 236 VAL A O 1
ATOM 1758 N N . ALA A 1 237 ? -35.086 -4.768 16.042 1.00 89.44 237 ALA A N 1
ATOM 1759 C CA . ALA A 1 237 ? -36.029 -3.661 16.176 1.00 89.44 237 ALA A CA 1
ATOM 1760 C C . ALA A 1 237 ? -35.314 -2.351 16.540 1.00 89.44 237 ALA A C 1
ATOM 1762 O O . ALA A 1 237 ? -35.692 -1.291 16.055 1.00 89.44 237 ALA A O 1
ATOM 1763 N N . ALA A 1 238 ? -34.275 -2.422 17.379 1.00 92.38 238 ALA A N 1
ATOM 1764 C CA . ALA A 1 238 ? -33.449 -1.280 17.760 1.00 92.38 238 ALA A CA 1
ATOM 1765 C C . ALA A 1 238 ? -32.104 -1.733 18.333 1.00 92.38 238 ALA A C 1
ATOM 1767 O O . ALA A 1 238 ? -31.958 -2.874 18.770 1.00 92.38 238 ALA A O 1
ATOM 1768 N N . TRP A 1 239 ? -31.136 -0.819 18.374 1.00 95.38 239 TRP A N 1
ATOM 1769 C CA . TRP A 1 239 ? -29.853 -1.021 19.044 1.00 95.38 239 TRP A CA 1
ATOM 1770 C C . TRP A 1 239 ? -29.383 0.261 19.740 1.00 95.38 239 TRP A C 1
ATOM 1772 O O . TRP A 1 239 ? -29.798 1.369 19.372 1.00 95.38 239 TRP A O 1
ATOM 1782 N N . ALA A 1 240 ? -28.542 0.099 20.755 1.00 96.44 240 ALA A N 1
ATOM 1783 C CA . ALA A 1 240 ? -27.899 1.176 21.490 1.00 96.44 240 ALA A CA 1
ATOM 1784 C C . ALA A 1 240 ? -26.534 0.713 21.995 1.00 96.44 240 ALA A C 1
ATOM 1786 O O . ALA A 1 240 ? -26.378 -0.448 22.366 1.00 96.44 240 ALA A O 1
ATOM 1787 N N . THR A 1 241 ? -25.589 1.640 22.059 1.00 95.31 241 THR A N 1
ATOM 1788 C CA . THR A 1 241 ? -24.223 1.372 22.494 1.00 95.31 241 THR A CA 1
ATOM 1789 C C . THR A 1 241 ? -23.850 2.324 23.625 1.00 95.31 241 THR A C 1
ATOM 1791 O O . THR A 1 241 ? -24.100 3.529 23.533 1.00 95.31 241 THR A O 1
ATOM 1794 N N . ALA A 1 242 ? -23.238 1.794 24.683 1.00 94.94 242 ALA A N 1
ATOM 1795 C CA . ALA A 1 242 ? -22.618 2.590 25.738 1.00 94.94 242 ALA A CA 1
ATOM 1796 C C . ALA A 1 242 ? -21.107 2.352 25.761 1.00 94.94 242 ALA A C 1
ATOM 1798 O O . ALA A 1 242 ? -20.651 1.227 25.576 1.00 94.94 242 ALA A O 1
ATOM 1799 N N . VAL A 1 243 ? -20.347 3.415 26.018 1.00 93.94 243 VAL A N 1
ATOM 1800 C CA . VAL A 1 243 ? -18.886 3.380 26.149 1.00 93.94 243 VAL A CA 1
ATOM 1801 C C . VAL A 1 243 ? -18.519 3.881 27.540 1.00 93.94 243 VAL A C 1
ATOM 1803 O O . VAL A 1 243 ? -19.093 4.864 28.012 1.00 93.94 243 VAL A O 1
ATOM 1806 N N . PHE A 1 244 ? -17.603 3.186 28.206 1.00 93.81 244 PHE A N 1
ATOM 1807 C CA . PHE A 1 244 ? -17.148 3.509 29.554 1.00 93.81 244 PHE A CA 1
ATOM 1808 C C . PHE A 1 244 ? -15.713 3.030 29.778 1.00 93.81 244 PHE A C 1
ATOM 1810 O O . PHE A 1 244 ? -15.266 2.063 29.166 1.00 93.81 244 PHE A O 1
ATOM 1817 N N . ASP A 1 245 ? -14.999 3.679 30.689 1.00 93.50 245 ASP A N 1
ATOM 1818 C CA . ASP A 1 245 ? -13.638 3.313 31.068 1.00 93.50 245 ASP A CA 1
ATOM 1819 C C . ASP A 1 245 ? -13.614 2.551 32.393 1.00 93.50 245 ASP A C 1
ATOM 1821 O O . ASP A 1 245 ? -14.200 2.984 33.388 1.00 93.50 245 ASP A O 1
ATOM 1825 N N . VAL A 1 246 ? -12.865 1.450 32.435 1.00 93.38 246 VAL A N 1
ATOM 1826 C CA . VAL A 1 246 ? -12.522 0.760 33.685 1.00 93.38 246 VAL A CA 1
ATOM 1827 C C . VAL A 1 246 ? -11.118 1.183 34.105 1.00 93.38 246 VAL A C 1
ATOM 1829 O O . VAL A 1 246 ? -10.152 0.953 33.378 1.00 93.38 246 VAL A O 1
ATOM 1832 N N . ALA A 1 247 ? -10.991 1.811 35.273 1.00 93.12 247 ALA A N 1
ATOM 1833 C CA . ALA A 1 247 ? -9.710 2.279 35.783 1.00 93.12 247 ALA A CA 1
ATOM 1834 C C . ALA A 1 247 ? -8.773 1.091 36.073 1.00 93.12 247 ALA A C 1
ATOM 1836 O O . ALA A 1 247 ? -9.209 0.101 36.672 1.00 93.12 247 ALA A O 1
ATOM 1837 N N . PRO A 1 248 ? -7.496 1.169 35.669 1.00 92.19 248 PRO A N 1
ATOM 1838 C CA . PRO A 1 248 ? -6.541 0.099 35.904 1.00 92.19 248 PRO A CA 1
ATOM 1839 C C . PRO A 1 248 ? -6.049 0.089 37.355 1.00 92.19 248 PRO A C 1
ATOM 1841 O O . PRO A 1 248 ? -5.947 1.135 37.995 1.00 92.19 248 PRO A O 1
ATOM 1844 N N . ARG A 1 249 ? -5.641 -1.081 37.858 1.00 92.50 249 ARG A N 1
ATOM 1845 C CA . ARG A 1 249 ? -4.947 -1.219 39.157 1.00 92.50 249 ARG A CA 1
ATOM 1846 C C . ARG A 1 249 ? -3.441 -0.948 39.070 1.00 92.50 249 ARG A C 1
ATOM 1848 O O . ARG A 1 249 ? -2.675 -1.400 39.913 1.00 92.50 249 ARG A O 1
ATOM 1855 N N . GLY A 1 250 ? -2.996 -0.224 38.052 1.00 93.69 250 GLY A N 1
ATOM 1856 C CA . GLY A 1 250 ? -1.598 0.125 37.842 1.00 93.69 250 GLY A CA 1
ATOM 1857 C C . GLY A 1 250 ? -1.373 0.793 36.493 1.00 93.69 250 GLY A C 1
ATOM 1858 O O . GLY A 1 250 ? -2.308 1.003 35.724 1.00 93.69 250 GLY A O 1
ATOM 1859 N N . SER A 1 251 ? -0.128 1.130 36.200 1.00 94.75 251 SER A N 1
ATOM 1860 C CA . SER A 1 251 ? 0.279 1.712 34.926 1.00 94.75 251 SER A CA 1
ATOM 1861 C C . SER A 1 251 ? 1.614 1.138 34.473 1.00 94.75 251 SER A C 1
ATOM 1863 O O . SER A 1 251 ? 2.427 0.682 35.278 1.00 94.75 251 SER A O 1
ATOM 1865 N N . ILE A 1 252 ? 1.839 1.173 33.163 1.00 95.38 252 ILE A N 1
ATOM 1866 C CA . ILE A 1 252 ? 3.136 0.914 32.547 1.00 95.38 252 ILE A CA 1
ATOM 1867 C C . ILE A 1 252 ? 3.507 2.150 31.719 1.00 95.38 252 ILE A C 1
ATOM 1869 O O . ILE A 1 252 ? 2.646 2.747 31.071 1.00 95.38 252 ILE A O 1
ATOM 1873 N N . GLY A 1 253 ? 4.773 2.554 31.779 1.00 95.56 253 GLY A N 1
ATOM 1874 C CA . GLY A 1 253 ? 5.343 3.628 30.974 1.00 95.56 253 GLY A CA 1
ATOM 1875 C C . GLY A 1 253 ? 5.850 3.158 29.608 1.00 95.56 253 GLY A C 1
ATOM 1876 O O . GLY A 1 253 ? 5.663 2.020 29.188 1.00 95.56 253 GLY A O 1
ATOM 1877 N N . LYS A 1 254 ? 6.519 4.059 28.885 1.00 95.44 254 LYS A N 1
ATOM 1878 C CA . LYS A 1 254 ? 7.120 3.730 27.589 1.00 95.44 254 LYS A CA 1
ATOM 1879 C C . LYS A 1 254 ? 8.267 2.729 27.778 1.00 95.44 254 LYS A C 1
ATOM 1881 O O . LYS A 1 254 ? 9.110 2.922 28.649 1.00 95.44 254 LYS A O 1
ATOM 1886 N N . ILE A 1 255 ? 8.318 1.711 26.925 1.00 97.31 255 ILE A N 1
ATOM 1887 C CA . ILE A 1 255 ? 9.443 0.775 26.864 1.00 97.31 255 ILE A CA 1
ATOM 1888 C C . ILE A 1 255 ? 10.625 1.461 26.165 1.00 97.31 255 ILE A C 1
ATOM 1890 O O . ILE A 1 255 ? 10.480 1.996 25.064 1.00 97.31 255 ILE A O 1
ATOM 1894 N N . ALA A 1 256 ? 11.791 1.436 26.803 1.00 97.38 256 ALA A N 1
ATOM 1895 C CA . ALA A 1 256 ? 13.068 1.816 26.215 1.00 97.38 256 ALA A CA 1
ATOM 1896 C C . ALA A 1 256 ? 13.794 0.560 25.716 1.00 97.38 256 ALA A C 1
ATOM 1898 O O . ALA A 1 256 ? 13.887 -0.420 26.451 1.00 97.38 256 ALA A O 1
ATOM 1899 N N . LEU A 1 257 ? 14.298 0.590 24.482 1.00 97.56 257 LEU A N 1
ATOM 1900 C CA . LEU A 1 257 ? 15.066 -0.495 23.867 1.00 97.56 257 LEU A CA 1
ATOM 1901 C C . LEU A 1 257 ? 16.538 -0.083 23.765 1.00 97.56 257 LEU A C 1
ATOM 1903 O O . LEU A 1 257 ? 16.838 0.980 23.226 1.00 97.56 257 LEU A O 1
ATOM 1907 N N . ALA A 1 258 ? 17.436 -0.927 24.270 1.00 96.81 258 ALA A N 1
ATOM 1908 C CA . ALA A 1 258 ? 18.881 -0.764 24.172 1.00 96.81 258 ALA A CA 1
ATOM 1909 C C . ALA A 1 258 ? 19.550 -2.018 23.560 1.00 96.81 258 ALA A C 1
ATOM 1911 O O . ALA A 1 258 ? 19.186 -3.134 23.950 1.00 96.81 258 ALA A O 1
ATOM 1912 N N . PRO A 1 259 ? 20.550 -1.854 22.669 1.00 95.88 259 PRO A N 1
ATOM 1913 C CA . PRO A 1 259 ? 21.004 -0.579 22.092 1.00 95.88 259 PRO A CA 1
ATOM 1914 C C . PRO A 1 259 ? 19.941 0.045 21.169 1.00 95.88 259 PRO A C 1
ATOM 1916 O O . PRO A 1 259 ? 19.080 -0.663 20.663 1.00 95.88 259 PRO A O 1
ATOM 1919 N N . GLU A 1 260 ? 19.966 1.361 20.949 1.00 94.56 260 GLU A N 1
ATOM 1920 C CA . GLU A 1 260 ? 19.050 2.020 20.002 1.00 94.56 260 GLU A CA 1
ATOM 1921 C C . GLU A 1 260 ? 19.646 1.968 18.589 1.00 94.56 260 GLU A C 1
ATOM 1923 O O . GLU A 1 260 ? 20.691 2.564 18.324 1.00 94.56 260 GLU A O 1
ATOM 1928 N N . LYS A 1 261 ? 19.001 1.219 17.688 1.00 91.25 261 LYS A N 1
ATOM 1929 C CA . LYS A 1 261 ? 19.421 1.029 16.294 1.00 91.25 261 LYS A CA 1
ATOM 1930 C C . LYS A 1 261 ? 18.197 0.982 15.371 1.00 91.25 261 LYS A C 1
ATOM 1932 O O . LYS A 1 261 ? 17.101 0.664 15.830 1.00 91.25 261 LYS A O 1
ATOM 1937 N N . PRO A 1 262 ? 18.358 1.266 14.065 1.00 83.25 262 PRO A N 1
ATOM 1938 C CA . PRO A 1 262 ? 17.265 1.137 13.100 1.00 83.25 262 PRO A CA 1
ATOM 1939 C C . PRO A 1 262 ? 16.802 -0.317 12.900 1.00 83.25 262 PRO A C 1
ATOM 1941 O O . PRO A 1 262 ? 15.623 -0.540 12.640 1.00 83.25 262 PRO A O 1
ATOM 1944 N N . PHE A 1 263 ? 17.708 -1.290 13.034 1.00 88.06 263 PHE A N 1
ATOM 1945 C CA . PHE A 1 263 ? 17.442 -2.729 12.978 1.00 88.06 263 PHE A CA 1
ATOM 1946 C C . PHE A 1 263 ? 18.540 -3.506 13.728 1.00 88.06 263 PHE A C 1
ATOM 1948 O O . PHE A 1 263 ? 19.598 -2.948 14.030 1.00 88.06 263 PHE A O 1
ATOM 1955 N N . TYR A 1 264 ? 18.283 -4.783 14.011 1.00 91.75 264 TYR A N 1
ATOM 1956 C CA . TYR A 1 264 ? 19.110 -5.659 14.850 1.00 91.75 264 TYR A CA 1
ATOM 1957 C C . TYR A 1 264 ? 19.373 -7.005 14.168 1.00 91.75 264 TYR A C 1
ATOM 1959 O O . TYR A 1 264 ? 18.569 -7.429 13.341 1.00 91.75 264 TYR A O 1
ATOM 1967 N N . ALA A 1 265 ? 20.465 -7.686 14.513 1.00 90.12 265 ALA A N 1
ATOM 1968 C CA . ALA A 1 265 ? 20.688 -9.078 14.103 1.00 90.12 265 ALA A CA 1
ATOM 1969 C C . ALA A 1 265 ? 19.939 -10.062 15.026 1.00 90.12 265 ALA A C 1
ATOM 1971 O O . ALA A 1 265 ? 19.581 -9.711 16.153 1.00 90.12 265 ALA A O 1
ATOM 1972 N N . GLU A 1 266 ? 19.693 -11.292 14.564 1.00 90.00 266 GLU A N 1
ATOM 1973 C CA . GLU A 1 266 ? 18.974 -12.309 15.355 1.00 90.00 266 GLU A CA 1
ATOM 1974 C C . GLU A 1 266 ? 19.724 -12.743 16.622 1.00 90.00 266 GLU A C 1
ATOM 1976 O O . GLU A 1 266 ? 19.102 -13.091 17.626 1.00 90.00 266 GLU A O 1
ATOM 1981 N N . ASP A 1 267 ? 21.053 -12.700 16.590 1.00 91.12 267 ASP A N 1
ATOM 1982 C CA . ASP A 1 267 ? 21.944 -13.033 17.701 1.00 91.12 267 ASP A CA 1
ATOM 1983 C C . ASP A 1 267 ? 22.256 -11.825 18.604 1.00 91.12 267 ASP A C 1
ATOM 1985 O O . ASP A 1 267 ? 22.911 -11.962 19.643 1.00 91.12 267 ASP A O 1
ATOM 1989 N N . GLU A 1 268 ? 21.757 -10.635 18.263 1.00 94.62 268 GLU A N 1
ATOM 1990 C CA . GLU A 1 268 ? 22.011 -9.432 19.041 1.00 94.62 268 GLU A CA 1
ATOM 1991 C C . GLU A 1 268 ? 21.202 -9.433 20.346 1.00 94.62 268 GLU A C 1
ATOM 1993 O O . GLU A 1 268 ? 19.988 -9.651 20.375 1.00 94.62 268 GLU A O 1
ATOM 1998 N N . LYS A 1 269 ? 21.877 -9.155 21.467 1.00 96.81 269 LYS A N 1
ATOM 1999 C CA . LYS A 1 269 ? 21.225 -9.040 22.773 1.00 96.81 269 LYS A CA 1
ATOM 2000 C C . LYS A 1 269 ? 20.496 -7.702 22.887 1.00 96.81 269 LYS A C 1
ATOM 2002 O O . LYS A 1 269 ? 21.123 -6.648 22.975 1.00 96.81 269 LYS A O 1
ATOM 2007 N N . LEU A 1 270 ? 19.176 -7.767 23.003 1.00 97.75 270 LEU A N 1
ATOM 2008 C CA . LEU A 1 270 ? 18.293 -6.625 23.203 1.00 97.75 270 LEU A CA 1
ATOM 2009 C C . LEU A 1 270 ? 17.872 -6.531 24.663 1.00 97.75 270 LEU A C 1
ATOM 2011 O O . LEU A 1 270 ? 17.573 -7.544 25.294 1.00 97.75 270 LEU A O 1
ATOM 2015 N N . THR A 1 271 ? 17.831 -5.317 25.206 1.00 98.19 271 THR A N 1
ATOM 2016 C CA . THR A 1 271 ? 17.320 -5.050 26.555 1.00 98.19 271 THR A CA 1
ATOM 2017 C C . THR A 1 271 ? 16.183 -4.046 26.499 1.00 98.19 271 THR A C 1
ATOM 2019 O O . THR A 1 271 ? 16.350 -2.926 26.021 1.00 98.19 271 THR A O 1
ATOM 2022 N N . PHE A 1 272 ? 15.030 -4.461 27.012 1.00 98.12 272 PHE A N 1
ATOM 2023 C CA . PHE A 1 272 ? 13.815 -3.669 27.096 1.00 98.12 272 PHE A CA 1
ATOM 2024 C C . PHE A 1 272 ? 13.575 -3.272 28.548 1.00 98.12 272 PHE A C 1
ATOM 2026 O O . PHE A 1 272 ? 13.318 -4.134 29.391 1.00 98.12 272 PHE A O 1
ATOM 2033 N N . THR A 1 273 ? 13.634 -1.977 28.830 1.00 97.94 273 THR A N 1
ATOM 2034 C CA . THR A 1 273 ? 13.400 -1.424 30.166 1.00 97.94 273 THR A CA 1
ATOM 2035 C C . THR A 1 273 ? 12.072 -0.689 30.183 1.00 97.94 273 THR A C 1
ATOM 2037 O O . THR A 1 273 ? 11.820 0.149 29.318 1.00 97.94 273 THR A O 1
ATOM 2040 N N . LEU A 1 274 ? 11.226 -0.971 31.171 1.00 96.94 274 LEU A N 1
ATOM 2041 C CA . LEU A 1 274 ? 9.980 -0.239 31.376 1.00 96.94 274 LEU A CA 1
ATOM 2042 C C . LEU A 1 274 ? 9.812 0.212 32.830 1.00 96.94 274 LEU A C 1
ATOM 2044 O O . LEU A 1 274 ? 9.904 -0.613 33.742 1.00 96.94 274 LEU A O 1
ATOM 2048 N N . PRO A 1 275 ? 9.493 1.495 33.059 1.00 97.69 275 PRO A N 1
ATOM 2049 C CA . PRO A 1 275 ? 8.978 1.940 34.340 1.00 97.69 275 PRO A CA 1
ATOM 2050 C C . PRO A 1 275 ? 7.480 1.634 34.442 1.00 97.69 275 PRO A C 1
ATOM 2052 O O . PRO A 1 275 ? 6.770 1.554 33.436 1.00 97.69 275 PRO A O 1
ATOM 2055 N N . GLY A 1 276 ? 6.964 1.530 35.656 1.00 97.25 276 GLY A N 1
ATOM 2056 C CA . GLY A 1 276 ? 5.531 1.427 35.893 1.00 97.25 276 GLY A CA 1
ATOM 2057 C C . GLY A 1 276 ? 5.180 1.532 37.365 1.00 97.25 276 GLY A C 1
ATOM 2058 O O . GLY A 1 276 ? 6.038 1.770 38.211 1.00 97.25 276 GLY A O 1
ATOM 2059 N N . LYS A 1 277 ? 3.891 1.380 37.659 1.00 97.25 277 LYS A N 1
ATOM 2060 C CA . LYS A 1 277 ? 3.358 1.436 39.017 1.00 97.25 277 LYS A CA 1
ATOM 2061 C C . LYS A 1 277 ? 2.311 0.359 39.225 1.00 97.25 277 LYS A C 1
ATOM 2063 O O . LYS A 1 277 ? 1.329 0.296 38.488 1.00 97.25 277 LYS A O 1
ATOM 2068 N N . ALA A 1 278 ? 2.484 -0.458 40.254 1.00 96.19 278 ALA A N 1
ATOM 2069 C CA . ALA A 1 278 ? 1.478 -1.399 40.720 1.00 96.19 278 ALA A CA 1
ATOM 2070 C C . ALA A 1 278 ? 0.654 -0.744 41.837 1.00 96.19 278 ALA A C 1
ATOM 2072 O O . ALA A 1 278 ? 1.182 -0.355 42.878 1.00 96.19 278 ALA A O 1
ATOM 2073 N N . GLY A 1 279 ? -0.652 -0.599 41.623 1.00 93.12 279 GLY A N 1
ATOM 2074 C CA . GLY A 1 279 ? -1.578 -0.024 42.604 1.00 93.12 279 GLY A CA 1
ATOM 2075 C C . GLY A 1 279 ? -2.009 -1.007 43.696 1.00 93.12 279 GLY A C 1
ATOM 2076 O O . GLY A 1 279 ? -2.478 -0.580 44.751 1.00 93.12 279 GLY A O 1
ATOM 2077 N N . ALA A 1 280 ? -1.819 -2.307 43.468 1.00 90.88 280 ALA A N 1
ATOM 2078 C CA . ALA A 1 280 ? -2.157 -3.384 44.391 1.00 90.88 280 ALA A CA 1
ATOM 2079 C C . ALA A 1 280 ? -1.145 -4.533 44.285 1.00 90.88 280 ALA A C 1
ATOM 2081 O O . ALA A 1 280 ? -0.484 -4.692 43.257 1.00 90.88 280 ALA A O 1
ATOM 2082 N N . ASP A 1 281 ? -1.059 -5.345 45.337 1.00 92.00 281 ASP A N 1
ATOM 2083 C CA . ASP A 1 281 ? -0.309 -6.600 45.309 1.00 92.00 281 ASP A CA 1
ATOM 2084 C C . ASP A 1 281 ? -1.036 -7.671 44.481 1.00 92.00 281 ASP A C 1
ATOM 2086 O O . ASP A 1 281 ? -2.224 -7.562 44.167 1.00 92.00 281 ASP A O 1
ATOM 2090 N N . GLY A 1 282 ? -0.309 -8.726 44.104 1.00 91.44 282 GLY A N 1
ATOM 2091 C CA . GLY A 1 282 ? -0.842 -9.810 43.270 1.00 91.44 282 GLY A CA 1
ATOM 2092 C C . GLY A 1 282 ? -0.850 -9.508 41.767 1.00 91.44 282 GLY A C 1
ATOM 2093 O O . GLY A 1 282 ? -1.335 -10.328 40.983 1.00 91.44 282 GLY A O 1
ATOM 2094 N N . LEU A 1 283 ? -0.286 -8.370 41.354 1.00 95.88 283 LEU A N 1
ATOM 2095 C CA . LEU A 1 283 ? -0.058 -8.041 39.951 1.00 95.88 283 LEU A CA 1
ATOM 2096 C C . LEU A 1 283 ? 1.237 -8.676 39.423 1.00 95.88 283 LEU A C 1
ATOM 2098 O O . LEU A 1 283 ? 2.182 -8.970 40.161 1.00 95.88 283 LEU A O 1
ATOM 2102 N N . ALA A 1 284 ? 1.282 -8.902 38.114 1.00 97.38 284 ALA A N 1
ATOM 2103 C CA . ALA A 1 284 ? 2.454 -9.427 37.428 1.00 97.38 284 ALA A CA 1
ATOM 2104 C C . ALA A 1 284 ? 2.636 -8.772 36.058 1.00 97.38 284 ALA A C 1
ATOM 2106 O O . ALA A 1 284 ? 1.663 -8.477 35.375 1.00 97.38 284 ALA A O 1
ATOM 2107 N N . LEU A 1 285 ? 3.881 -8.608 35.629 1.00 97.62 285 LEU A N 1
ATOM 2108 C CA . LEU A 1 285 ? 4.232 -8.300 34.251 1.00 97.62 285 LEU A CA 1
ATOM 2109 C C . LEU A 1 285 ? 4.314 -9.597 33.448 1.00 97.62 285 LEU A C 1
ATOM 2111 O O . LEU A 1 285 ? 4.945 -10.564 33.880 1.00 97.62 285 LEU A O 1
ATOM 2115 N N . VAL A 1 286 ? 3.704 -9.612 32.269 1.00 97.62 286 VAL A N 1
ATOM 2116 C CA . VAL A 1 286 ? 3.868 -10.658 31.259 1.00 97.62 286 VAL A CA 1
ATOM 2117 C C . VAL A 1 286 ? 4.479 -10.013 30.023 1.00 97.62 286 VAL A C 1
ATOM 2119 O O . VAL A 1 286 ? 3.785 -9.347 29.255 1.00 97.62 286 VAL A O 1
ATOM 2122 N N . ALA A 1 287 ? 5.784 -10.205 29.859 1.00 97.69 287 ALA A N 1
ATOM 2123 C CA . ALA A 1 287 ? 6.542 -9.758 28.703 1.00 97.69 287 ALA A CA 1
ATOM 2124 C C . ALA A 1 287 ? 6.541 -10.845 27.622 1.00 97.69 287 ALA A C 1
ATOM 2126 O O . ALA A 1 287 ? 6.678 -12.031 27.935 1.00 97.69 287 ALA A O 1
ATOM 2127 N N . ARG A 1 288 ? 6.374 -10.447 26.361 1.00 96.81 288 ARG A N 1
ATOM 2128 C CA . ARG A 1 288 ? 6.309 -11.330 25.193 1.00 96.81 288 ARG A CA 1
ATOM 2129 C C . ARG A 1 288 ? 7.047 -10.708 24.018 1.00 96.81 288 ARG A C 1
ATOM 2131 O O . ARG A 1 288 ? 6.929 -9.504 23.800 1.00 96.81 288 ARG A O 1
ATOM 2138 N N . LEU A 1 289 ? 7.725 -11.541 23.238 1.00 95.69 289 LEU A N 1
ATOM 2139 C CA . LEU A 1 289 ? 8.152 -11.203 21.886 1.00 95.69 289 LEU A CA 1
ATOM 2140 C C . LEU A 1 289 ? 7.213 -11.888 20.896 1.00 95.69 289 LEU A C 1
ATOM 2142 O O . LEU A 1 289 ? 7.047 -13.110 20.940 1.00 95.69 289 LEU A O 1
ATOM 2146 N N . VAL A 1 290 ? 6.603 -11.093 20.023 1.00 90.31 290 VAL A N 1
ATOM 2147 C CA . VAL A 1 290 ? 5.650 -11.547 19.011 1.00 90.31 290 VAL A CA 1
ATOM 2148 C C . VAL A 1 290 ? 6.127 -11.102 17.631 1.00 90.31 290 VAL A C 1
ATOM 2150 O O . VAL A 1 290 ? 6.549 -9.959 17.461 1.00 90.31 290 VAL A O 1
ATOM 2153 N N . ASP A 1 291 ? 6.068 -12.002 16.653 1.00 86.69 291 ASP A N 1
ATOM 2154 C CA . ASP A 1 291 ? 6.369 -11.692 15.251 1.00 86.69 291 ASP A CA 1
ATOM 2155 C C . ASP A 1 291 ? 5.112 -11.230 14.476 1.00 86.69 291 ASP A C 1
ATOM 2157 O O . ASP A 1 291 ? 3.986 -11.304 14.976 1.00 86.69 291 ASP A O 1
ATOM 2161 N N . ASN A 1 292 ? 5.256 -10.782 13.226 1.00 77.88 292 ASN A N 1
ATOM 2162 C CA . ASN A 1 292 ? 4.121 -10.326 12.406 1.00 77.88 292 ASN A CA 1
ATOM 2163 C C . ASN A 1 292 ? 3.148 -11.446 11.990 1.00 77.88 292 ASN A C 1
ATOM 2165 O O . ASN A 1 292 ? 2.071 -11.171 11.454 1.00 77.88 292 ASN A O 1
ATOM 2169 N N . ARG A 1 293 ? 3.473 -12.720 12.247 1.00 76.44 293 ARG A N 1
ATOM 2170 C CA . ARG A 1 293 ? 2.517 -13.827 12.100 1.00 76.44 293 ARG A CA 1
ATOM 2171 C C . ARG A 1 293 ? 1.648 -14.002 13.350 1.00 76.44 293 ARG A C 1
ATOM 2173 O O . ARG A 1 293 ? 0.695 -14.786 13.321 1.00 76.44 293 ARG A O 1
ATOM 2180 N N . GLY A 1 294 ? 1.919 -13.246 14.413 1.00 78.69 294 GLY A N 1
ATOM 2181 C CA . GLY A 1 294 ? 1.258 -13.360 15.707 1.00 78.69 294 GLY A CA 1
ATOM 2182 C C . GLY A 1 294 ? 1.775 -14.540 16.527 1.00 78.69 294 GLY A C 1
ATOM 2183 O O . GLY A 1 294 ? 1.074 -14.989 17.433 1.00 78.69 294 GLY A O 1
ATOM 2184 N N . ARG A 1 295 ? 2.956 -15.083 16.196 1.00 87.44 295 ARG A N 1
ATOM 2185 C CA . ARG A 1 295 ? 3.576 -16.160 16.972 1.00 87.44 295 ARG A CA 1
ATOM 2186 C C . ARG A 1 295 ? 4.321 -15.555 18.151 1.00 87.44 295 ARG A C 1
ATOM 2188 O O . ARG A 1 295 ? 5.143 -14.660 17.974 1.00 87.44 295 ARG A O 1
ATOM 2195 N N . GLU A 1 296 ? 4.048 -16.067 19.344 1.00 93.19 296 GLU A N 1
ATOM 2196 C CA . GLU A 1 296 ? 4.856 -15.789 20.529 1.00 93.19 296 GLU A CA 1
ATOM 2197 C C . GLU A 1 296 ? 6.132 -16.634 20.441 1.00 93.19 296 GLU A C 1
ATOM 2199 O O . GLU A 1 296 ? 6.059 -17.861 20.466 1.00 93.19 296 GLU A O 1
ATOM 2204 N N . VAL A 1 297 ? 7.286 -15.984 20.288 1.00 94.75 297 VAL A N 1
ATOM 2205 C CA . VAL A 1 297 ? 8.594 -16.664 20.180 1.00 94.75 297 VAL A CA 1
ATOM 2206 C C . VAL A 1 297 ? 9.379 -16.618 21.491 1.00 94.75 297 VAL A C 1
ATOM 2208 O O . VAL A 1 297 ? 10.277 -17.423 21.710 1.00 94.75 297 VAL A O 1
ATOM 2211 N N . TRP A 1 298 ? 9.014 -15.708 22.397 1.00 96.94 298 TRP A N 1
ATOM 2212 C CA . TRP A 1 298 ? 9.594 -15.611 23.733 1.00 96.94 298 TRP A CA 1
ATOM 2213 C C . TRP A 1 298 ? 8.569 -15.060 24.726 1.00 96.94 298 TRP A C 1
ATOM 2215 O O . TRP A 1 298 ? 7.763 -14.192 24.378 1.00 96.94 298 TRP A O 1
ATOM 2225 N N . ARG A 1 299 ? 8.623 -15.527 25.980 1.00 97.00 299 ARG A N 1
ATOM 2226 C CA . ARG A 1 299 ? 7.759 -15.056 27.068 1.00 97.00 299 ARG A CA 1
ATOM 2227 C C . ARG A 1 299 ? 8.447 -15.129 28.424 1.00 97.00 299 ARG A C 1
ATOM 2229 O O . ARG A 1 299 ? 9.068 -16.131 28.763 1.00 97.00 299 ARG A O 1
ATOM 2236 N N . GLN A 1 300 ? 8.220 -14.113 29.253 1.00 97.44 300 GLN A N 1
ATOM 2237 C CA . GLN A 1 300 ? 8.595 -14.123 30.665 1.00 97.44 300 GLN A CA 1
ATOM 2238 C C . GLN A 1 300 ? 7.493 -13.499 31.525 1.00 97.44 300 GLN A C 1
ATOM 2240 O O . GLN A 1 300 ? 6.862 -12.514 31.145 1.00 97.44 300 GLN A O 1
ATOM 2245 N N . LYS A 1 301 ? 7.269 -14.064 32.716 1.00 96.50 301 LYS A N 1
ATOM 2246 C CA . LYS A 1 301 ? 6.363 -13.510 33.728 1.00 96.50 301 LYS A CA 1
ATOM 2247 C C . LYS A 1 301 ? 7.154 -13.105 34.969 1.00 96.50 301 LYS A C 1
ATOM 2249 O O . LYS A 1 301 ? 7.969 -13.889 35.446 1.00 96.50 301 LYS A O 1
ATOM 2254 N N . ARG A 1 302 ? 6.893 -11.913 35.509 1.00 95.81 302 ARG A N 1
ATOM 2255 C CA . ARG A 1 302 ? 7.483 -11.417 36.765 1.00 95.81 302 ARG A CA 1
ATOM 2256 C C . ARG A 1 302 ? 6.400 -10.856 37.669 1.00 95.81 302 ARG A C 1
ATOM 2258 O O . ARG A 1 302 ? 5.538 -10.122 37.203 1.00 95.81 302 ARG A O 1
ATOM 2265 N N . LYS A 1 303 ? 6.416 -11.211 38.952 1.00 96.12 303 LYS A N 1
ATOM 2266 C CA . LYS A 1 303 ? 5.538 -10.568 39.939 1.00 96.12 303 LYS A CA 1
ATOM 2267 C C . LYS A 1 303 ? 6.060 -9.162 40.220 1.00 96.12 303 LYS A C 1
ATOM 2269 O O . LYS A 1 303 ? 7.270 -8.967 40.222 1.00 96.12 303 LYS A O 1
ATOM 2274 N N . VAL A 1 304 ? 5.155 -8.224 40.471 1.00 96.19 304 VAL A N 1
ATOM 2275 C CA . VAL A 1 304 ? 5.503 -6.873 40.920 1.00 96.19 304 VAL A CA 1
ATOM 2276 C C . VAL A 1 304 ? 4.791 -6.589 42.234 1.00 96.19 304 VAL A C 1
ATOM 2278 O O . VAL A 1 304 ? 3.613 -6.913 42.392 1.00 96.19 304 VAL A O 1
ATOM 2281 N N . SER A 1 305 ? 5.525 -6.025 43.188 1.00 93.94 305 SER A N 1
ATOM 2282 C CA . SER A 1 305 ? 4.964 -5.564 44.457 1.00 93.94 305 SER A CA 1
ATOM 2283 C C . SER A 1 305 ? 4.267 -4.224 44.261 1.00 93.94 305 SER A C 1
ATOM 2285 O O . SER A 1 305 ? 4.623 -3.467 43.355 1.00 93.94 305 SER A O 1
ATOM 2287 N N . LYS A 1 306 ? 3.300 -3.906 45.123 1.00 96.50 306 LYS A N 1
ATOM 2288 C CA . LYS A 1 306 ? 2.678 -2.580 45.151 1.00 96.50 306 LYS A CA 1
ATOM 2289 C C . LYS A 1 306 ? 3.739 -1.477 45.281 1.00 96.50 306 LYS A C 1
ATOM 2291 O O . LYS A 1 306 ? 4.589 -1.530 46.165 1.00 96.50 306 LYS A O 1
ATOM 2296 N N . GLY A 1 307 ? 3.645 -0.450 44.439 1.00 96.38 307 GLY A N 1
ATOM 2297 C CA . GLY A 1 307 ? 4.613 0.646 44.368 1.00 96.38 307 GLY A CA 1
ATOM 2298 C C . GLY A 1 307 ? 5.103 0.912 42.948 1.00 96.38 307 GLY A C 1
ATOM 2299 O O . GLY A 1 307 ? 4.595 0.339 41.981 1.00 96.38 307 GLY A O 1
ATOM 2300 N N . ASP A 1 308 ? 6.067 1.819 42.831 1.00 97.31 308 ASP A N 1
ATOM 2301 C CA . ASP A 1 308 ? 6.743 2.095 41.566 1.00 97.31 308 ASP A CA 1
ATOM 2302 C C . ASP A 1 308 ? 7.775 0.990 41.283 1.00 97.31 308 ASP A C 1
ATOM 2304 O O . ASP A 1 308 ? 8.425 0.480 42.197 1.00 97.31 308 ASP A O 1
ATOM 2308 N N . PHE A 1 309 ? 7.925 0.611 40.016 1.00 96.62 309 PHE A N 1
ATOM 2309 C CA . PHE A 1 309 ? 8.885 -0.396 39.568 1.00 96.62 309 PHE A CA 1
ATOM 2310 C C . PHE A 1 309 ? 9.596 0.049 38.288 1.00 96.62 309 PHE A C 1
ATOM 2312 O O . PHE A 1 309 ? 9.086 0.866 37.518 1.00 96.62 309 PHE A O 1
ATOM 2319 N N . SER A 1 310 ? 10.772 -0.528 38.043 1.00 96.56 310 SER A N 1
ATOM 2320 C CA . SER A 1 310 ? 11.503 -0.415 36.782 1.00 96.56 310 SER A CA 1
ATOM 2321 C C . SER A 1 310 ? 12.109 -1.771 36.463 1.00 96.56 310 SER A C 1
ATOM 2323 O O . SER A 1 310 ? 12.998 -2.241 37.169 1.00 96.56 310 SER A O 1
ATOM 2325 N N . GLU A 1 311 ? 11.584 -2.426 35.434 1.00 97.12 311 GLU A N 1
ATOM 2326 C CA . GLU A 1 311 ? 11.936 -3.803 35.100 1.00 97.12 311 GLU A CA 1
ATOM 2327 C C . GLU A 1 311 ? 12.645 -3.862 33.753 1.00 97.12 311 GLU A C 1
ATOM 2329 O O . GLU A 1 311 ? 12.258 -3.176 32.805 1.00 97.12 311 GLU A O 1
ATOM 2334 N N . ALA A 1 312 ? 13.670 -4.711 33.674 1.00 97.38 312 ALA A N 1
ATOM 2335 C CA . ALA A 1 312 ? 14.447 -4.939 32.463 1.00 97.38 312 ALA A CA 1
ATOM 2336 C C . ALA A 1 312 ? 14.334 -6.394 32.000 1.00 97.38 312 ALA A C 1
ATOM 2338 O O . ALA A 1 312 ? 14.549 -7.339 32.770 1.00 97.38 312 ALA A O 1
ATOM 2339 N N . PHE A 1 313 ? 14.031 -6.573 30.721 1.00 97.88 313 PHE A N 1
ATOM 2340 C CA . PHE A 1 313 ? 13.962 -7.865 30.053 1.00 97.88 313 PHE A CA 1
ATOM 2341 C C . PHE A 1 313 ? 15.034 -7.911 28.972 1.00 97.88 313 PHE A C 1
ATOM 2343 O O . PHE A 1 313 ? 15.023 -7.085 28.063 1.00 97.88 313 PHE A O 1
ATOM 2350 N N . SER A 1 314 ? 15.954 -8.869 29.072 1.00 96.88 314 SER A N 1
ATOM 2351 C CA . SER A 1 314 ? 16.982 -9.084 28.055 1.00 96.88 314 SER A CA 1
ATOM 2352 C C . SER A 1 314 ? 16.720 -10.382 27.308 1.00 96.88 314 SER A C 1
ATOM 2354 O O . SER A 1 314 ? 16.508 -11.421 27.933 1.00 96.88 314 SER A O 1
ATOM 2356 N N . LEU A 1 315 ? 16.753 -10.317 25.983 1.00 96.75 315 LEU A N 1
ATOM 2357 C CA . LEU A 1 315 ? 16.553 -11.455 25.092 1.00 96.75 315 LEU A CA 1
ATOM 2358 C C . LEU A 1 315 ? 17.340 -11.255 23.797 1.00 96.75 315 LEU A C 1
ATOM 2360 O O . LEU A 1 315 ? 17.726 -10.135 23.470 1.00 96.75 315 LEU A O 1
ATOM 2364 N N . GLN A 1 316 ? 17.549 -12.336 23.060 1.00 96.00 316 GLN A N 1
ATOM 2365 C CA . GLN A 1 316 ? 17.891 -12.279 21.640 1.00 96.00 316 GLN A CA 1
ATOM 2366 C C . GLN A 1 316 ? 16.609 -12.550 20.845 1.00 96.00 316 GLN A C 1
ATOM 2368 O O . GLN A 1 316 ? 15.811 -13.387 21.284 1.00 96.00 316 GLN A O 1
ATOM 2373 N N . PRO A 1 317 ? 16.356 -11.861 19.721 1.00 93.88 317 PRO A N 1
ATOM 2374 C CA . PRO A 1 317 ? 15.136 -12.040 18.942 1.00 93.88 317 PRO A CA 1
ATOM 2375 C C . PRO A 1 317 ? 15.187 -13.288 18.035 1.00 93.88 317 PRO A C 1
ATOM 2377 O O . PRO A 1 317 ? 14.790 -13.245 16.872 1.00 93.88 317 PRO A O 1
ATOM 2380 N N . THR A 1 318 ? 15.665 -14.415 18.565 1.00 92.06 318 THR A N 1
ATOM 2381 C CA . THR A 1 318 ? 15.801 -15.674 17.826 1.00 92.06 318 THR A CA 1
ATOM 2382 C C . THR A 1 318 ? 14.440 -16.323 17.548 1.00 92.06 318 THR A C 1
ATOM 2384 O O . THR A 1 318 ? 13.486 -16.196 18.319 1.00 92.06 318 THR A O 1
ATOM 2387 N N . GLY A 1 319 ? 14.329 -17.034 16.420 1.00 88.12 319 GLY A N 1
ATOM 2388 C CA . GLY A 1 319 ? 13.126 -17.798 16.054 1.00 88.12 319 GLY A CA 1
ATOM 2389 C C . GLY A 1 319 ? 11.974 -16.976 15.459 1.00 88.12 319 GLY A C 1
ATOM 2390 O O . GLY A 1 319 ? 10.897 -17.527 15.183 1.00 88.12 319 GLY A O 1
ATOM 2391 N N . MET A 1 320 ? 12.176 -15.675 15.232 1.00 87.38 320 MET A N 1
ATOM 2392 C CA . MET A 1 320 ? 11.262 -14.852 14.438 1.00 87.38 320 MET A CA 1
ATOM 2393 C C . MET A 1 320 ? 11.210 -15.351 12.982 1.00 87.38 320 MET A C 1
ATOM 2395 O O . MET A 1 320 ? 12.188 -15.866 12.457 1.00 87.38 320 MET A O 1
ATOM 2399 N N . LEU A 1 321 ? 10.057 -15.226 12.316 1.00 81.19 321 LEU A N 1
ATOM 2400 C CA . LEU A 1 321 ? 9.902 -15.553 10.881 1.00 81.19 321 LEU A CA 1
ATOM 2401 C C . LEU A 1 321 ? 9.579 -14.323 10.024 1.00 81.19 321 LEU A C 1
ATOM 2403 O O . LEU A 1 321 ? 9.231 -14.449 8.853 1.00 81.19 321 LEU A O 1
ATOM 2407 N N . THR A 1 322 ? 9.590 -13.144 10.635 1.00 80.69 322 THR A N 1
ATOM 2408 C CA . THR A 1 322 ? 9.289 -11.881 9.970 1.00 80.69 322 THR A CA 1
ATOM 2409 C C . THR A 1 322 ? 10.235 -10.810 10.493 1.00 80.69 322 THR A C 1
ATOM 2411 O O . THR A 1 322 ? 10.502 -10.817 11.696 1.00 80.69 322 THR A O 1
ATOM 2414 N N . PRO A 1 323 ? 10.632 -9.819 9.680 1.00 81.00 323 PRO A N 1
ATOM 2415 C CA . PRO A 1 323 ? 11.578 -8.781 10.084 1.00 81.00 323 PRO A CA 1
ATOM 2416 C C . PRO A 1 323 ? 11.040 -7.800 11.137 1.00 81.00 323 PRO A C 1
ATOM 2418 O O . PRO A 1 323 ? 11.789 -6.967 11.629 1.00 81.00 323 PRO A O 1
ATOM 2421 N N . VAL A 1 324 ? 9.753 -7.849 11.495 1.00 85.31 324 VAL A N 1
ATOM 2422 C CA . VAL A 1 324 ? 9.160 -6.964 12.510 1.00 85.31 324 VAL A CA 1
ATOM 2423 C C . VAL A 1 324 ? 8.982 -7.724 13.820 1.00 85.31 324 VAL A C 1
ATOM 2425 O O . VAL A 1 324 ? 8.239 -8.705 13.882 1.00 85.31 324 VAL A O 1
ATOM 2428 N N . GLY A 1 325 ? 9.650 -7.242 14.868 1.00 88.75 325 GLY A N 1
ATOM 2429 C CA . GLY A 1 325 ? 9.547 -7.746 16.232 1.00 88.75 325 GLY A CA 1
ATOM 2430 C C . GLY A 1 325 ? 8.708 -6.817 17.102 1.00 88.75 325 GLY A C 1
ATOM 2431 O O . GLY A 1 325 ? 8.860 -5.594 17.063 1.00 88.75 325 GLY A O 1
ATOM 2432 N N . ARG A 1 326 ? 7.814 -7.398 17.905 1.00 90.44 326 ARG A N 1
ATOM 2433 C CA . ARG A 1 326 ? 6.972 -6.676 18.866 1.00 90.44 326 ARG A CA 1
ATOM 2434 C C . ARG A 1 326 ? 7.257 -7.168 20.269 1.00 90.44 326 ARG A C 1
ATOM 2436 O O . ARG A 1 326 ? 6.886 -8.284 20.630 1.00 90.44 326 ARG A O 1
ATOM 2443 N N . PHE A 1 327 ? 7.896 -6.325 21.068 1.00 95.56 327 PHE A N 1
ATOM 2444 C CA . PHE A 1 327 ? 8.072 -6.580 22.487 1.00 95.56 327 PHE A CA 1
ATOM 2445 C C . PHE A 1 327 ? 6.913 -5.958 23.261 1.00 95.56 327 PHE A C 1
ATOM 2447 O O . PHE A 1 327 ? 6.838 -4.738 23.421 1.00 95.56 327 PHE A O 1
ATOM 2454 N N . ARG A 1 328 ? 5.993 -6.802 23.725 1.00 94.38 328 ARG A N 1
ATOM 2455 C CA . ARG A 1 328 ? 4.793 -6.392 24.452 1.00 94.38 328 ARG A CA 1
ATOM 2456 C C . ARG A 1 328 ? 4.910 -6.764 25.917 1.00 94.38 328 ARG A C 1
ATOM 2458 O O . ARG A 1 328 ? 5.251 -7.897 26.245 1.00 94.38 328 ARG A O 1
ATOM 2465 N N . VAL A 1 329 ? 4.541 -5.839 26.793 1.00 96.62 329 VAL A N 1
ATOM 2466 C CA . VAL A 1 329 ? 4.446 -6.088 28.230 1.00 96.62 329 VAL A CA 1
ATOM 2467 C C . VAL A 1 329 ? 3.050 -5.738 28.712 1.00 96.62 329 VAL A C 1
ATOM 2469 O O . VAL A 1 329 ? 2.611 -4.599 28.579 1.00 96.62 329 VAL A O 1
ATOM 2472 N N . ASP A 1 330 ? 2.363 -6.723 29.287 1.00 95.12 330 ASP A N 1
ATOM 2473 C CA . ASP A 1 330 ? 1.076 -6.525 29.949 1.00 95.12 330 ASP A CA 1
ATOM 2474 C C . ASP A 1 330 ? 1.254 -6.600 31.471 1.00 95.12 330 ASP A C 1
ATOM 2476 O O . ASP A 1 330 ? 1.820 -7.566 31.983 1.00 95.12 330 ASP A O 1
ATOM 2480 N N . LEU A 1 331 ? 0.729 -5.619 32.201 1.00 96.00 331 LEU A N 1
ATOM 2481 C CA . LEU A 1 331 ? 0.484 -5.717 33.638 1.00 96.00 331 LEU A CA 1
ATOM 2482 C C . LEU A 1 331 ? -0.844 -6.444 33.825 1.00 96.00 331 LEU A C 1
ATOM 2484 O O . LEU A 1 331 ? -1.871 -5.984 33.325 1.00 96.00 331 LEU A O 1
ATOM 2488 N N . VAL A 1 332 ? -0.835 -7.566 34.536 1.00 95.00 332 VAL A N 1
ATOM 2489 C CA . VAL A 1 332 ? -2.009 -8.424 34.717 1.00 95.00 332 VAL A CA 1
ATOM 2490 C C . VAL A 1 332 ? -2.316 -8.671 36.188 1.00 95.00 332 VAL A C 1
ATOM 2492 O O . VAL A 1 332 ? -1.408 -8.838 37.002 1.00 95.00 332 VAL A O 1
ATOM 2495 N N . GLY A 1 333 ? -3.606 -8.747 36.513 1.00 91.44 333 GLY A N 1
ATOM 2496 C CA . GLY A 1 333 ? -4.121 -9.269 37.778 1.00 91.44 333 GLY A CA 1
ATOM 2497 C C . GLY A 1 333 ? -4.932 -10.535 37.512 1.00 91.44 333 GLY A C 1
ATOM 2498 O O . GLY A 1 333 ? -6.079 -10.453 37.074 1.00 91.44 333 GLY A O 1
ATOM 2499 N N . GLY A 1 334 ? -4.334 -11.709 37.733 1.00 87.75 334 GLY A N 1
ATOM 2500 C CA . GLY A 1 334 ? -4.901 -12.977 37.257 1.00 87.75 334 GLY A CA 1
ATOM 2501 C C . GLY A 1 334 ? -4.859 -13.057 35.727 1.00 87.75 334 GLY A C 1
ATOM 2502 O O . GLY A 1 334 ? -3.778 -12.987 35.141 1.00 87.75 334 GLY A O 1
ATOM 2503 N N . GLU A 1 335 ? -6.025 -13.187 35.093 1.00 84.44 335 GLU A N 1
ATOM 2504 C CA . GLU A 1 335 ? -6.188 -13.185 33.627 1.00 84.44 335 GLU A CA 1
ATOM 2505 C C . GLU A 1 335 ? -6.511 -11.795 33.053 1.00 84.44 335 GLU A C 1
ATOM 2507 O O . GLU A 1 335 ? -6.532 -11.603 31.838 1.00 84.44 335 GLU A O 1
ATOM 2512 N N . ILE A 1 336 ? -6.761 -10.808 33.916 1.00 86.75 336 ILE A N 1
ATOM 2513 C CA . ILE A 1 336 ? -7.219 -9.484 33.501 1.00 86.75 336 ILE A CA 1
ATOM 2514 C C . ILE A 1 336 ? -6.018 -8.594 33.192 1.00 86.75 336 ILE A C 1
ATOM 2516 O O . ILE A 1 336 ? -5.137 -8.415 34.033 1.00 86.75 336 ILE A O 1
ATOM 2520 N N . VAL A 1 337 ? -6.025 -7.973 32.011 1.00 89.31 337 VAL A N 1
ATOM 2521 C CA . VAL A 1 337 ? -5.050 -6.943 31.633 1.00 89.31 337 VAL A CA 1
ATOM 2522 C C . VAL A 1 337 ? -5.424 -5.605 32.285 1.00 89.31 337 VAL A C 1
ATOM 2524 O O . VAL A 1 337 ? -6.530 -5.080 32.101 1.00 89.31 337 VAL A O 1
ATOM 2527 N N . GLU A 1 338 ? -4.488 -5.069 33.068 1.00 91.75 338 GLU A N 1
ATOM 2528 C CA . GLU A 1 338 ? -4.564 -3.778 33.760 1.00 91.75 338 GLU A CA 1
ATOM 2529 C C . GLU A 1 338 ? -3.929 -2.663 32.927 1.00 91.75 338 GLU A C 1
ATOM 2531 O O . GLU A 1 338 ? -4.498 -1.591 32.785 1.00 91.75 338 GLU A O 1
ATOM 2536 N N . ALA A 1 339 ? -2.763 -2.907 32.342 1.00 91.25 339 ALA A N 1
ATOM 2537 C CA . ALA A 1 339 ? -2.091 -1.954 31.468 1.00 91.25 339 ALA A CA 1
ATOM 2538 C C . ALA A 1 339 ? -1.245 -2.713 30.448 1.00 91.25 339 ALA A C 1
ATOM 2540 O O . ALA A 1 339 ? -0.829 -3.840 30.710 1.00 91.25 339 ALA A O 1
ATOM 2541 N N . SER A 1 340 ? -0.963 -2.086 29.311 1.00 91.19 340 SER A N 1
ATOM 2542 C CA . SER A 1 340 ? -0.113 -2.656 28.268 1.00 91.19 340 SER A CA 1
ATOM 2543 C C . SER A 1 340 ? 0.831 -1.591 27.734 1.00 91.19 340 SER A C 1
ATOM 2545 O O . SER A 1 340 ? 0.438 -0.436 27.575 1.00 91.19 340 SER A O 1
ATOM 2547 N N . ALA A 1 341 ? 2.052 -1.996 27.415 1.00 92.12 341 ALA A N 1
ATOM 2548 C CA . ALA A 1 341 ? 2.984 -1.217 26.616 1.00 92.12 341 ALA A CA 1
ATOM 2549 C C . ALA A 1 341 ? 3.615 -2.106 25.547 1.00 92.12 341 ALA A C 1
ATOM 2551 O O . ALA A 1 341 ? 3.725 -3.323 25.712 1.00 92.12 341 ALA A O 1
ATOM 2552 N N . GLU A 1 342 ? 4.040 -1.487 24.454 1.00 90.62 342 GLU A N 1
ATOM 2553 C CA . GLU A 1 342 ? 4.691 -2.176 23.348 1.00 90.62 342 GLU A CA 1
ATOM 2554 C C . GLU A 1 342 ? 5.872 -1.355 22.822 1.00 90.62 342 GLU A C 1
ATOM 2556 O O . GLU A 1 342 ? 5.841 -0.122 22.819 1.00 90.62 342 GLU A O 1
ATOM 2561 N N . SER A 1 343 ? 6.915 -2.060 22.391 1.00 92.00 343 SER A N 1
ATOM 2562 C CA . SER A 1 343 ? 7.988 -1.533 21.559 1.00 92.00 343 SER A CA 1
ATOM 2563 C C . SER A 1 343 ? 8.080 -2.358 20.280 1.00 92.00 343 SER A C 1
ATOM 2565 O O . SER A 1 343 ? 8.148 -3.588 20.332 1.00 92.00 343 SER A O 1
ATOM 2567 N N . ILE A 1 344 ? 8.082 -1.679 19.136 1.00 89.38 344 ILE A N 1
ATOM 2568 C CA . ILE A 1 344 ? 8.266 -2.284 17.815 1.00 89.38 344 ILE A CA 1
ATOM 2569 C C . ILE A 1 344 ? 9.705 -2.035 17.374 1.00 89.38 344 ILE A C 1
ATOM 2571 O O . ILE A 1 344 ? 10.203 -0.914 17.483 1.00 89.38 344 ILE A O 1
ATOM 2575 N N . PHE A 1 345 ? 10.348 -3.063 16.837 1.00 89.94 345 PHE A N 1
ATOM 2576 C CA . PHE A 1 345 ? 11.711 -3.005 16.324 1.00 89.94 345 PHE A CA 1
ATOM 2577 C C . PHE A 1 345 ? 11.870 -3.906 15.096 1.00 89.94 345 PHE A C 1
ATOM 2579 O O . PHE A 1 345 ? 11.000 -4.727 14.803 1.00 89.94 345 PHE A O 1
ATOM 2586 N N . PHE A 1 346 ? 12.971 -3.735 14.364 1.00 88.75 346 PHE A N 1
ATOM 2587 C CA . PHE A 1 346 ? 13.252 -4.503 13.152 1.00 88.75 346 PHE A CA 1
ATOM 2588 C C . PHE A 1 346 ? 14.414 -5.452 13.371 1.00 88.75 346 PHE A C 1
ATOM 2590 O O . PHE A 1 346 ? 15.448 -5.059 13.902 1.00 88.75 346 PHE A O 1
ATOM 2597 N N . VAL A 1 347 ? 14.250 -6.689 12.936 1.00 87.50 347 VAL A N 1
ATOM 2598 C CA . VAL A 1 347 ? 15.292 -7.708 12.943 1.00 87.50 347 VAL A CA 1
ATOM 2599 C C . VAL A 1 347 ? 15.639 -7.998 11.495 1.00 87.50 347 VAL A C 1
ATOM 2601 O O . VAL A 1 347 ? 14.759 -8.294 10.687 1.00 87.50 347 VAL A O 1
ATOM 2604 N N . ARG A 1 348 ? 16.918 -7.869 11.150 1.00 83.44 348 ARG A N 1
ATOM 2605 C CA . ARG A 1 348 ? 17.411 -8.243 9.833 1.00 83.44 348 ARG A CA 1
ATOM 2606 C C . ARG A 1 348 ? 17.373 -9.762 9.744 1.00 83.44 348 ARG A C 1
ATOM 2608 O O . ARG A 1 348 ? 18.015 -10.440 10.538 1.00 83.44 348 ARG A O 1
ATOM 2615 N N . GLN A 1 349 ? 16.619 -10.263 8.779 1.00 72.50 349 GLN A N 1
ATOM 2616 C CA . GLN A 1 349 ? 16.567 -11.681 8.447 1.00 72.50 349 GLN A CA 1
ATOM 2617 C C . GLN A 1 349 ? 17.101 -11.846 7.036 1.00 72.50 349 GLN A C 1
ATOM 2619 O O . GLN A 1 349 ? 16.747 -11.059 6.166 1.00 72.50 349 GLN A O 1
ATOM 2624 N N . GLU A 1 350 ? 17.918 -12.850 6.761 1.00 67.88 350 GLU A N 1
ATOM 2625 C CA . GLU A 1 350 ? 18.188 -13.198 5.367 1.00 67.88 350 GLU A CA 1
ATOM 2626 C C . GLU A 1 350 ? 16.913 -13.805 4.776 1.00 67.88 350 GLU A C 1
ATOM 2628 O O . GLU A 1 350 ? 16.519 -14.925 5.099 1.00 67.88 350 GLU A O 1
ATOM 2633 N N . LEU A 1 351 ? 16.210 -13.030 3.950 1.00 64.12 351 LEU A N 1
ATOM 2634 C CA . LEU A 1 351 ? 15.036 -13.524 3.247 1.00 64.12 351 LEU A CA 1
ATOM 2635 C C . LEU A 1 351 ? 15.500 -14.210 1.965 1.00 64.12 351 LEU A C 1
ATOM 2637 O O . LEU A 1 351 ? 15.733 -13.569 0.941 1.00 64.12 351 LEU A O 1
ATOM 2641 N N . VAL A 1 352 ? 15.631 -15.531 2.029 1.00 66.81 352 VAL A N 1
ATOM 2642 C CA . VAL A 1 352 ? 15.967 -16.350 0.868 1.00 66.81 352 VAL A CA 1
ATOM 2643 C C . VAL A 1 352 ? 14.680 -16.703 0.131 1.00 66.81 352 VAL A C 1
ATOM 2645 O O . VAL A 1 352 ? 13.812 -17.388 0.663 1.00 66.81 352 VAL A O 1
ATOM 2648 N N . TRP A 1 353 ? 14.554 -16.263 -1.120 1.00 71.25 353 TRP A N 1
ATOM 2649 C CA . TRP A 1 353 ? 13.480 -16.730 -1.997 1.00 71.25 353 TRP A CA 1
ATOM 2650 C C . TRP A 1 353 ? 13.846 -18.122 -2.535 1.00 71.25 353 TRP A C 1
ATOM 2652 O O . TRP A 1 353 ? 14.358 -18.261 -3.648 1.00 71.25 353 TRP A O 1
ATOM 2662 N N . ASP A 1 354 ? 13.585 -19.130 -1.701 1.00 69.94 354 ASP A N 1
ATOM 2663 C CA . ASP A 1 354 ? 13.848 -20.565 -1.903 1.00 69.94 354 ASP A CA 1
ATOM 2664 C C . ASP A 1 354 ? 12.591 -21.375 -2.292 1.00 69.94 354 ASP A C 1
ATOM 2666 O O . ASP A 1 354 ? 12.630 -22.598 -2.435 1.00 69.94 354 ASP A O 1
ATOM 2670 N N . SER A 1 355 ? 11.451 -20.694 -2.410 1.00 70.81 355 SER A N 1
ATOM 2671 C CA . SER A 1 355 ? 10.126 -21.282 -2.599 1.00 70.81 355 SER A CA 1
ATOM 2672 C C . SER A 1 355 ? 9.346 -20.538 -3.687 1.00 70.81 355 SER A C 1
ATOM 2674 O O . SER A 1 355 ? 9.764 -19.494 -4.175 1.00 70.81 355 SER A O 1
ATOM 2676 N N . TYR A 1 356 ? 8.194 -21.073 -4.092 1.00 76.56 356 TYR A N 1
ATOM 2677 C CA . TYR A 1 356 ? 7.301 -20.363 -5.008 1.00 76.56 356 TYR A CA 1
ATOM 2678 C C . TYR A 1 356 ? 6.621 -19.194 -4.285 1.00 76.56 356 TYR A C 1
ATOM 2680 O O . TYR A 1 356 ? 5.785 -19.422 -3.404 1.00 76.56 356 TYR A O 1
ATOM 2688 N N . GLU A 1 357 ? 6.977 -17.960 -4.652 1.00 75.44 357 GLU A N 1
ATOM 2689 C CA . GLU A 1 357 ? 6.525 -16.753 -3.950 1.00 75.44 357 GLU A CA 1
ATOM 2690 C C . GLU A 1 357 ? 5.305 -16.116 -4.628 1.00 75.44 357 GLU A C 1
ATOM 2692 O O . GLU A 1 357 ? 5.418 -15.597 -5.744 1.00 75.44 357 GLU A O 1
ATOM 2697 N N . PRO A 1 358 ? 4.122 -16.119 -3.982 1.00 70.88 358 PRO A N 1
ATOM 2698 C CA . PRO A 1 358 ? 2.998 -15.316 -4.421 1.00 70.88 358 PRO A CA 1
ATOM 2699 C C . PRO A 1 358 ? 3.147 -13.879 -3.926 1.00 70.88 358 PRO A C 1
ATOM 2701 O O . PRO A 1 358 ? 3.375 -13.600 -2.746 1.00 70.88 358 PRO A O 1
ATOM 2704 N N . VAL A 1 359 ? 2.944 -12.953 -4.844 1.00 68.62 359 VAL A N 1
ATOM 2705 C CA . VAL A 1 359 ? 3.097 -11.525 -4.639 1.00 68.62 359 VAL A CA 1
ATOM 2706 C C . VAL A 1 359 ? 1.857 -10.843 -5.173 1.00 68.62 359 VAL A C 1
ATOM 2708 O O . VAL A 1 359 ? 1.379 -11.158 -6.264 1.00 68.62 359 VAL A O 1
ATOM 2711 N N . LEU A 1 360 ? 1.349 -9.874 -4.420 1.00 65.44 360 LEU A N 1
ATOM 2712 C CA . LEU A 1 360 ? 0.295 -9.008 -4.910 1.00 65.44 360 LEU A CA 1
ATOM 2713 C C . LEU A 1 360 ? 0.740 -7.555 -4.970 1.00 65.44 360 LEU A C 1
ATOM 2715 O O . LEU A 1 360 ? 1.262 -7.002 -3.999 1.00 65.44 360 LEU A O 1
ATOM 2719 N N . TRP A 1 361 ? 0.431 -6.919 -6.098 1.00 61.94 361 TRP A N 1
ATOM 2720 C CA . TRP A 1 361 ? 0.443 -5.467 -6.172 1.00 61.94 361 TRP A CA 1
ATOM 2721 C C . TRP A 1 361 ? -0.819 -4.908 -5.546 1.00 61.94 361 TRP A C 1
ATOM 2723 O O . TRP A 1 361 ? -1.939 -5.322 -5.871 1.00 61.94 361 TRP A O 1
ATOM 2733 N N . LEU A 1 362 ? -0.639 -3.939 -4.657 1.00 56.88 362 LEU A N 1
ATOM 2734 C CA . LEU A 1 362 ? -1.735 -3.344 -3.917 1.00 56.88 362 LEU A CA 1
ATOM 2735 C C . LEU A 1 362 ? -1.821 -1.861 -4.257 1.00 56.88 362 LEU A C 1
ATOM 2737 O O . LEU A 1 362 ? -1.061 -1.030 -3.775 1.00 56.88 362 LEU A O 1
ATOM 2741 N N . THR A 1 363 ? -2.819 -1.530 -5.077 1.00 50.69 363 THR A N 1
ATOM 2742 C CA . THR A 1 363 ? -3.148 -0.159 -5.507 1.00 50.69 363 THR A CA 1
ATOM 2743 C C . THR A 1 363 ? -3.528 0.761 -4.348 1.00 50.69 363 THR A C 1
ATOM 2745 O O . THR A 1 363 ? -3.480 1.989 -4.471 1.00 50.69 363 THR A O 1
ATOM 2748 N N . ARG A 1 364 ? -3.960 0.186 -3.216 1.00 55.22 364 ARG A N 1
ATOM 2749 C CA . ARG A 1 364 ? -4.485 0.917 -2.058 1.00 55.22 364 ARG A CA 1
ATOM 2750 C C . ARG A 1 364 ? -3.345 1.397 -1.172 1.00 55.22 364 ARG A C 1
ATOM 2752 O O . ARG A 1 364 ? -3.245 1.075 0.004 1.00 55.22 364 ARG A O 1
ATOM 2759 N N . ASN A 1 365 ? -2.494 2.214 -1.781 1.00 45.03 365 ASN A N 1
ATOM 2760 C CA . ASN A 1 365 ? -1.361 2.876 -1.152 1.00 45.03 365 ASN A CA 1
ATOM 2761 C C . ASN A 1 365 ? -1.817 3.655 0.090 1.00 45.03 365 ASN A C 1
ATOM 2763 O O . ASN A 1 365 ? -1.242 3.559 1.169 1.00 45.03 365 ASN A O 1
ATOM 2767 N N . ARG A 1 366 ? -2.978 4.303 0.018 1.00 51.00 366 ARG A N 1
ATOM 2768 C CA . ARG A 1 366 ? -3.529 5.034 1.152 1.00 51.00 366 ARG A CA 1
ATOM 2769 C C . ARG A 1 366 ? -4.451 4.116 1.943 1.00 51.00 366 ARG A C 1
ATOM 2771 O O . ARG A 1 366 ? -5.617 4.029 1.581 1.00 51.00 366 ARG A O 1
ATOM 2778 N N . VAL A 1 367 ? -3.946 3.533 3.037 1.00 51.00 367 VAL A N 1
ATOM 2779 C CA . VAL A 1 367 ? -4.712 2.888 4.134 1.00 51.00 367 VAL A CA 1
ATOM 2780 C C . VAL A 1 367 ? -5.669 3.908 4.778 1.00 51.00 367 VAL A C 1
ATOM 2782 O O . VAL A 1 367 ? -5.484 4.357 5.908 1.00 51.00 367 VAL A O 1
ATOM 2785 N N . ARG A 1 368 ? -6.600 4.436 3.988 1.00 50.72 368 ARG A N 1
ATOM 2786 C CA . ARG A 1 368 ? -7.592 5.442 4.373 1.00 50.72 368 ARG A CA 1
ATOM 2787 C C . ARG A 1 368 ? -8.872 4.776 4.847 1.00 50.72 368 ARG A C 1
ATOM 2789 O O . ARG A 1 368 ? -9.694 5.458 5.446 1.00 50.72 368 ARG A O 1
ATOM 2796 N N . TRP A 1 369 ? -9.017 3.473 4.618 1.00 57.12 369 TRP A N 1
ATOM 2797 C CA . TRP A 1 369 ? -10.245 2.753 4.886 1.00 57.12 369 TRP A CA 1
ATOM 2798 C C . TRP A 1 369 ? -10.010 1.575 5.822 1.00 57.12 369 TRP A C 1
ATOM 2800 O O . TRP A 1 369 ? -9.101 0.776 5.632 1.00 57.12 369 TRP A O 1
ATOM 2810 N N . TYR A 1 370 ? -10.896 1.433 6.804 1.00 54.66 370 TYR A N 1
ATOM 2811 C CA . TYR A 1 370 ? -10.987 0.268 7.688 1.00 54.66 370 TYR A CA 1
ATOM 2812 C C . TYR A 1 370 ? -11.313 -1.015 6.907 1.00 54.66 370 TYR A C 1
ATOM 2814 O O . TYR A 1 370 ? -10.847 -2.080 7.281 1.00 54.66 370 TYR A O 1
ATOM 2822 N N . TYR A 1 371 ? -12.012 -0.924 5.768 1.00 57.69 371 TYR A N 1
ATOM 2823 C CA . TYR A 1 371 ? -12.218 -2.073 4.879 1.00 57.69 371 TYR A CA 1
ATOM 2824 C C . TYR A 1 371 ? -10.931 -2.605 4.258 1.00 57.69 371 TYR A C 1
ATOM 2826 O O . TYR A 1 371 ? -10.893 -3.772 3.885 1.00 57.69 371 TYR A O 1
ATOM 2834 N N . ASP A 1 372 ? -9.888 -1.778 4.119 1.00 63.19 372 ASP A N 1
ATOM 2835 C CA . ASP A 1 372 ? -8.607 -2.262 3.602 1.00 63.19 372 ASP A CA 1
ATOM 2836 C C . ASP A 1 372 ? -8.042 -3.325 4.550 1.00 63.19 372 ASP A C 1
ATOM 2838 O O . ASP A 1 372 ? -7.440 -4.288 4.093 1.00 63.19 372 ASP A O 1
ATOM 2842 N N . VAL A 1 373 ? -8.320 -3.215 5.855 1.00 62.06 373 VAL A N 1
ATOM 2843 C CA . VAL A 1 373 ? -7.891 -4.192 6.856 1.00 62.06 373 VAL A CA 1
ATOM 2844 C C . VAL A 1 373 ? -8.542 -5.552 6.594 1.00 62.06 373 VAL A C 1
ATOM 2846 O O . VAL A 1 373 ? -7.855 -6.529 6.312 1.00 62.06 373 VAL A O 1
ATOM 2849 N N . ASP A 1 374 ? -9.869 -5.627 6.592 1.00 62.06 374 ASP A N 1
ATOM 2850 C CA . ASP A 1 374 ? -10.566 -6.893 6.326 1.00 62.06 374 ASP A CA 1
ATOM 2851 C C . ASP A 1 374 ? -10.281 -7.433 4.915 1.00 62.06 374 ASP A C 1
ATOM 2853 O O . ASP A 1 374 ? -10.146 -8.644 4.724 1.00 62.06 374 ASP A O 1
ATOM 2857 N N . TYR A 1 375 ? -10.084 -6.536 3.941 1.00 67.38 375 TYR A N 1
ATOM 2858 C CA . TYR A 1 375 ? -9.640 -6.883 2.596 1.00 67.38 375 TYR A CA 1
ATOM 2859 C C . TYR A 1 375 ? -8.305 -7.627 2.637 1.00 67.38 375 TYR A C 1
ATOM 2861 O O . TYR A 1 375 ? -8.237 -8.763 2.173 1.00 67.38 375 TYR A O 1
ATOM 2869 N N . PHE A 1 376 ? -7.253 -7.040 3.218 1.00 67.62 376 PHE A N 1
ATOM 2870 C CA . PHE A 1 376 ? -5.948 -7.695 3.248 1.00 67.62 376 PHE A CA 1
ATOM 2871 C C . PHE A 1 376 ? -5.942 -8.945 4.140 1.00 67.62 376 PHE A C 1
ATOM 2873 O O . PHE A 1 376 ? -5.296 -9.930 3.785 1.00 67.62 376 PHE A O 1
ATOM 2880 N N . LYS A 1 377 ? -6.708 -8.957 5.243 1.00 68.81 377 LYS A N 1
ATOM 2881 C CA . LYS A 1 377 ? -6.897 -10.161 6.066 1.00 68.81 377 LYS A CA 1
ATOM 2882 C C . LYS A 1 377 ? -7.374 -11.320 5.214 1.00 68.81 377 LYS A C 1
ATOM 2884 O O . LYS A 1 377 ? -6.794 -12.395 5.262 1.00 68.81 377 LYS A O 1
ATOM 2889 N N . MET A 1 378 ? -8.405 -11.104 4.408 1.00 71.31 378 MET A N 1
ATOM 2890 C CA . MET A 1 378 ? -8.952 -12.169 3.588 1.00 71.31 378 MET A CA 1
ATOM 2891 C C . MET A 1 378 ? -8.054 -12.484 2.371 1.00 71.31 378 MET A C 1
ATOM 2893 O O . MET A 1 378 ? -7.956 -13.656 2.010 1.00 71.31 378 MET A O 1
ATOM 2897 N N . LEU A 1 379 ? -7.285 -11.531 1.813 1.00 70.88 379 LEU A N 1
ATOM 2898 C CA . LEU A 1 379 ? -6.207 -11.866 0.856 1.00 70.88 379 LEU A CA 1
ATOM 2899 C C . LEU A 1 379 ? -5.202 -12.851 1.473 1.00 70.88 379 LEU A C 1
ATOM 2901 O O . LEU A 1 379 ? -4.801 -13.821 0.830 1.00 70.88 379 LEU A O 1
ATOM 2905 N N . ARG A 1 380 ? -4.809 -12.618 2.726 1.00 71.88 380 ARG A N 1
ATOM 2906 C CA . ARG A 1 380 ? -3.859 -13.471 3.434 1.00 71.88 380 ARG A CA 1
ATOM 2907 C C . ARG A 1 380 ? -4.478 -14.806 3.841 1.00 71.88 380 ARG A C 1
ATOM 2909 O O . ARG A 1 380 ? -3.909 -15.851 3.558 1.00 71.88 380 ARG A O 1
ATOM 2916 N N . GLU A 1 381 ? -5.623 -14.789 4.513 1.00 72.06 381 GLU A N 1
ATOM 2917 C CA . GLU A 1 381 ? -6.241 -15.985 5.096 1.00 72.06 381 GLU A CA 1
ATOM 2918 C C . GLU A 1 381 ? -6.831 -16.909 4.031 1.00 72.06 381 GLU A C 1
ATOM 2920 O O . GLU A 1 381 ? -6.709 -18.126 4.149 1.00 72.06 381 GLU A O 1
ATOM 2925 N N . VAL A 1 382 ? -7.439 -16.344 2.985 1.00 71.50 382 VAL A N 1
ATOM 2926 C CA . VAL A 1 382 ? -8.148 -17.122 1.963 1.00 71.50 382 VAL A CA 1
ATOM 2927 C C . VAL A 1 382 ? -7.280 -17.369 0.734 1.00 71.50 382 VAL A C 1
ATOM 2929 O O . VAL A 1 382 ? -7.311 -18.466 0.186 1.00 71.50 382 VAL A O 1
ATOM 2932 N N . MET A 1 383 ? -6.493 -16.381 0.296 1.00 69.12 383 MET A N 1
ATOM 2933 C CA . MET A 1 383 ? -5.630 -16.532 -0.884 1.00 69.12 383 MET A CA 1
ATOM 2934 C C . MET A 1 383 ? -4.157 -16.784 -0.548 1.00 69.12 383 MET A C 1
ATOM 2936 O O . MET A 1 383 ? -3.358 -16.945 -1.464 1.00 69.12 383 MET A O 1
ATOM 2940 N N . TRP A 1 384 ? -3.782 -16.858 0.736 1.00 67.00 384 TRP A N 1
ATOM 2941 C CA . TRP A 1 384 ? -2.409 -17.153 1.161 1.00 67.00 384 TRP A CA 1
ATOM 2942 C C . TRP A 1 384 ? -1.363 -16.209 0.561 1.00 67.00 384 TRP A C 1
ATOM 2944 O O . TRP A 1 384 ? -0.251 -16.637 0.258 1.00 67.00 384 TRP A O 1
ATOM 2954 N N . ILE A 1 385 ? -1.676 -14.921 0.402 1.00 67.94 385 ILE A N 1
ATOM 2955 C CA . ILE A 1 385 ? -0.661 -13.935 0.018 1.00 67.94 385 ILE A CA 1
ATOM 2956 C C . ILE A 1 385 ? -0.153 -13.207 1.267 1.00 67.94 385 ILE A C 1
ATOM 2958 O O . ILE A 1 385 ? -0.903 -12.422 1.849 1.00 67.94 385 ILE A O 1
ATOM 2962 N N . PRO A 1 386 ? 1.114 -13.421 1.669 1.00 61.41 386 PRO A N 1
ATOM 2963 C CA . PRO A 1 386 ? 1.694 -12.758 2.830 1.00 61.41 386 PRO A CA 1
ATOM 2964 C C . PRO A 1 386 ? 2.442 -11.464 2.476 1.00 61.41 386 PRO A C 1
ATOM 2966 O O . PRO A 1 386 ? 2.885 -10.745 3.369 1.00 61.41 386 PRO A O 1
ATOM 2969 N N . ASN A 1 387 ? 2.596 -11.166 1.185 1.00 64.88 387 ASN A N 1
ATOM 2970 C CA . ASN A 1 387 ? 3.671 -10.323 0.678 1.00 64.88 387 ASN A CA 1
ATOM 2971 C C . ASN A 1 387 ? 3.137 -9.066 0.005 1.00 64.88 387 ASN A C 1
ATOM 2973 O O . ASN A 1 387 ? 2.100 -9.090 -0.660 1.00 64.88 387 ASN A O 1
ATOM 2977 N N . GLY A 1 388 ? 3.881 -7.975 0.165 1.00 61.50 388 GLY A N 1
ATOM 2978 C CA . GLY A 1 388 ? 3.472 -6.662 -0.298 1.00 61.50 388 GLY A CA 1
ATOM 2979 C C . GLY A 1 388 ? 4.483 -5.931 -1.146 1.00 61.50 388 GLY A C 1
ATOM 2980 O O . GLY A 1 388 ? 5.695 -6.097 -0.982 1.00 61.50 388 GLY A O 1
ATOM 2981 N N . TRP A 1 389 ? 3.954 -5.059 -1.996 1.00 62.25 389 TRP A N 1
ATOM 2982 C CA . TRP A 1 389 ? 4.717 -4.110 -2.790 1.00 62.25 389 TRP A CA 1
ATOM 2983 C C . TRP A 1 389 ? 4.602 -2.700 -2.214 1.00 62.25 389 TRP A C 1
ATOM 2985 O O . TRP A 1 389 ? 3.517 -2.279 -1.802 1.00 62.25 389 TRP A O 1
ATOM 2995 N N . ALA A 1 390 ? 5.705 -1.948 -2.211 1.00 61.75 390 ALA A N 1
ATOM 2996 C CA . ALA A 1 390 ? 5.674 -0.527 -1.899 1.00 61.75 390 ALA A CA 1
ATOM 2997 C C . ALA A 1 390 ? 6.576 0.312 -2.813 1.00 61.75 390 ALA A C 1
ATOM 2999 O O . ALA A 1 390 ? 7.677 -0.069 -3.191 1.00 61.75 390 ALA A O 1
ATOM 3000 N N . HIS A 1 391 ? 6.121 1.532 -3.088 1.00 58.66 391 HIS A N 1
ATOM 3001 C CA . HIS A 1 391 ? 6.833 2.554 -3.868 1.00 58.66 391 HIS A CA 1
ATOM 3002 C C . HIS A 1 391 ? 7.225 3.780 -3.025 1.00 58.66 391 HIS A C 1
ATOM 3004 O O . HIS A 1 391 ? 7.656 4.804 -3.565 1.00 58.66 391 HIS A O 1
ATOM 3010 N N . SER A 1 392 ? 6.996 3.721 -1.707 1.00 58.72 392 SER A N 1
ATOM 3011 C CA . SER A 1 392 ? 7.194 4.838 -0.780 1.00 58.72 392 SER A CA 1
ATOM 3012 C C . SER A 1 392 ? 8.482 4.665 0.023 1.00 58.72 392 SER A C 1
ATOM 3014 O O . SER A 1 392 ? 8.641 3.685 0.740 1.00 58.72 392 SER A O 1
ATOM 3016 N N . PHE A 1 393 ? 9.367 5.663 -0.050 1.00 56.56 393 PHE A N 1
ATOM 3017 C CA . PHE A 1 393 ? 10.675 5.708 0.631 1.00 56.56 393 PHE A CA 1
ATOM 3018 C C . PHE A 1 393 ? 10.619 6.079 2.110 1.00 56.56 393 PHE A C 1
ATOM 3020 O O . PHE A 1 393 ? 11.663 6.286 2.721 1.00 56.56 393 PHE A O 1
ATOM 3027 N N . ASN A 1 394 ? 9.431 6.323 2.662 1.00 60.56 394 ASN A N 1
ATOM 3028 C CA . ASN A 1 394 ? 9.328 6.843 4.016 1.00 60.56 394 ASN A CA 1
ATOM 3029 C C . ASN A 1 394 ? 9.394 5.665 5.010 1.00 60.56 394 ASN A C 1
ATOM 3031 O O . ASN A 1 394 ? 8.505 4.812 4.965 1.00 60.56 394 ASN A O 1
ATOM 3035 N N . PRO A 1 395 ? 10.369 5.632 5.943 1.00 56.75 395 PRO A N 1
ATOM 3036 C CA . PRO A 1 395 ? 10.439 4.619 6.999 1.00 56.75 395 PRO A CA 1
ATOM 3037 C C . PRO A 1 395 ? 9.232 4.640 7.941 1.00 56.75 395 PRO A C 1
ATOM 3039 O O . PRO A 1 395 ? 9.052 3.719 8.714 1.00 56.75 395 PRO A O 1
ATOM 3042 N N . ARG A 1 396 ? 8.398 5.686 7.890 1.00 63.12 396 ARG A N 1
ATOM 3043 C CA . ARG A 1 396 ? 7.065 5.771 8.512 1.00 63.12 396 ARG A CA 1
ATOM 3044 C C . ARG A 1 396 ? 5.975 6.022 7.463 1.00 63.12 396 ARG A C 1
ATOM 3046 O O . ARG A 1 396 ? 4.983 6.699 7.710 1.00 63.12 396 ARG A O 1
ATOM 3053 N N . GLY A 1 397 ? 6.216 5.565 6.240 1.00 65.88 397 GLY A N 1
ATOM 3054 C CA . GLY A 1 397 ? 5.318 5.644 5.097 1.00 65.88 397 GLY A CA 1
ATOM 3055 C C . GLY A 1 397 ? 4.321 4.499 5.071 1.00 65.88 397 GLY A C 1
ATOM 3056 O O . GLY A 1 397 ? 4.238 3.690 5.986 1.00 65.88 397 GLY A O 1
ATOM 3057 N N . GLU A 1 398 ? 3.550 4.418 3.996 1.00 65.19 398 GLU A N 1
ATOM 3058 C CA . GLU A 1 398 ? 2.475 3.429 3.838 1.00 65.19 398 GLU A CA 1
ATOM 3059 C C . GLU A 1 398 ? 2.969 1.983 3.993 1.00 65.19 398 GLU A C 1
ATOM 3061 O O . GLU A 1 398 ? 2.294 1.200 4.653 1.00 65.19 398 GLU A O 1
ATOM 3066 N N . ALA A 1 399 ? 4.185 1.683 3.521 1.00 65.06 399 ALA A N 1
ATOM 3067 C CA . ALA A 1 399 ? 4.856 0.395 3.703 1.00 65.06 399 ALA A CA 1
ATOM 3068 C C . ALA A 1 399 ? 5.082 0.043 5.179 1.00 65.06 399 ALA A C 1
ATOM 3070 O O . ALA A 1 399 ? 4.673 -1.027 5.624 1.00 65.06 399 ALA A O 1
ATOM 3071 N N . TYR A 1 400 ? 5.663 0.971 5.953 1.00 72.00 400 TYR A N 1
ATOM 3072 C CA . TYR A 1 400 ? 5.824 0.807 7.399 1.00 72.00 400 TYR A CA 1
ATOM 3073 C C . TYR A 1 400 ? 4.478 0.537 8.049 1.00 72.00 400 TYR A C 1
ATOM 3075 O O . TYR A 1 400 ? 4.355 -0.380 8.850 1.00 72.00 400 TYR A O 1
ATOM 3083 N N . TYR A 1 401 ? 3.444 1.295 7.674 1.00 68.12 401 TYR A N 1
ATOM 3084 C CA . TYR A 1 401 ? 2.126 1.099 8.259 1.00 68.12 401 TYR A CA 1
ATOM 3085 C C . TYR A 1 401 ? 1.511 -0.258 7.912 1.00 68.12 401 TYR A C 1
ATOM 3087 O O . TYR A 1 401 ? 0.941 -0.900 8.788 1.00 68.12 401 TYR A O 1
ATOM 3095 N N . GLN A 1 402 ? 1.635 -0.710 6.666 1.00 67.38 402 GLN A N 1
ATOM 3096 C CA . GLN A 1 402 ? 1.148 -2.022 6.249 1.00 67.38 402 GLN A CA 1
ATOM 3097 C C . GLN A 1 402 ? 1.917 -3.149 6.944 1.00 67.38 402 GLN A C 1
ATOM 3099 O O . GLN A 1 402 ? 1.286 -4.055 7.474 1.00 67.38 402 GLN A O 1
ATOM 3104 N N . MET A 1 403 ? 3.247 -3.079 7.017 1.00 69.44 403 MET A N 1
ATOM 3105 C CA . MET A 1 403 ? 4.058 -4.093 7.697 1.00 69.44 403 MET A CA 1
ATOM 3106 C C . MET A 1 403 ? 3.843 -4.089 9.206 1.00 69.44 403 MET A C 1
ATOM 3108 O O . MET A 1 403 ? 3.500 -5.109 9.787 1.00 69.44 403 MET A O 1
ATOM 3112 N N . VAL A 1 404 ? 4.041 -2.946 9.855 1.00 72.44 404 VAL A N 1
ATOM 3113 C CA . VAL A 1 404 ? 3.989 -2.841 11.310 1.00 72.44 404 VAL A CA 1
ATOM 3114 C C . VAL A 1 404 ? 2.546 -2.969 11.759 1.00 72.44 404 VAL A C 1
ATOM 3116 O O . VAL A 1 404 ? 2.162 -3.972 12.351 1.00 72.44 404 VAL A O 1
ATOM 3119 N N . TYR A 1 405 ? 1.710 -1.994 11.438 1.00 63.56 405 TYR A N 1
ATOM 3120 C CA . TYR A 1 405 ? 0.376 -1.897 12.014 1.00 63.56 405 TYR A CA 1
ATOM 3121 C C . TYR A 1 405 ? -0.654 -2.811 11.332 1.00 63.56 405 TYR A C 1
ATOM 3123 O O . TYR A 1 405 ? -1.559 -3.312 11.991 1.00 63.56 405 TYR A O 1
ATOM 3131 N N . GLY A 1 406 ? -0.509 -3.095 10.035 1.00 58.66 406 GLY A N 1
ATOM 3132 C CA . GLY A 1 406 ? -1.302 -4.132 9.371 1.00 58.66 406 GLY A CA 1
ATOM 3133 C C . GLY A 1 406 ? -0.937 -5.538 9.862 1.00 58.66 406 GLY A C 1
ATOM 3134 O O . GLY A 1 406 ? -1.828 -6.361 10.090 1.00 58.66 406 GLY A O 1
ATOM 3135 N N . GLY A 1 407 ? 0.354 -5.831 10.064 1.00 52.62 407 GLY A N 1
ATOM 3136 C CA . GLY A 1 407 ? 0.825 -7.140 10.543 1.00 52.62 407 GLY A CA 1
ATOM 3137 C C . GLY A 1 407 ? 0.158 -7.570 11.855 1.00 52.62 407 GLY A C 1
ATOM 3138 O O . GLY A 1 407 ? -0.220 -8.732 12.008 1.00 52.62 407 GLY A O 1
ATOM 3139 N N . PHE A 1 408 ? -0.120 -6.604 12.738 1.00 43.38 408 PHE A N 1
ATOM 3140 C CA . PHE A 1 408 ? -0.780 -6.787 14.037 1.00 43.38 408 PHE A CA 1
ATOM 3141 C C . PHE A 1 408 ? -2.106 -7.566 13.976 1.00 43.38 408 PHE A C 1
ATOM 3143 O O . PHE A 1 408 ? -2.359 -8.426 14.815 1.00 43.38 408 PHE A O 1
ATOM 3150 N N . ASN A 1 409 ? -2.934 -7.321 12.957 1.00 49.19 409 ASN A N 1
ATOM 3151 C CA . ASN A 1 409 ? -4.253 -7.953 12.821 1.00 49.19 409 ASN A CA 1
ATOM 3152 C C . ASN A 1 409 ? -4.260 -9.137 11.847 1.00 49.19 409 ASN A C 1
ATOM 3154 O O . ASN A 1 409 ? -5.325 -9.554 11.396 1.00 49.19 409 ASN A O 1
ATOM 3158 N N . ARG A 1 410 ? -3.081 -9.665 11.491 1.00 53.59 410 ARG A N 1
ATOM 3159 C CA . ARG A 1 410 ? -2.901 -10.624 10.390 1.00 53.59 410 ARG A CA 1
ATOM 3160 C C . ARG A 1 410 ? -3.332 -10.092 9.023 1.00 53.59 410 ARG A C 1
ATOM 3162 O O . ARG A 1 410 ? -3.658 -10.856 8.125 1.00 53.59 410 ARG A O 1
ATOM 3169 N N . VAL A 1 411 ? -3.302 -8.781 8.886 1.00 49.88 411 VAL A N 1
ATOM 3170 C CA . VAL A 1 411 ? -3.843 -8.036 7.756 1.00 49.88 411 VAL A CA 1
ATOM 3171 C C . VAL A 1 411 ? -2.715 -7.531 6.859 1.00 49.88 411 VAL A C 1
ATOM 3173 O O . VAL A 1 411 ? -2.879 -7.398 5.664 1.00 49.88 411 VAL A O 1
ATOM 3176 N N . GLY A 1 412 ? -1.563 -7.212 7.426 1.00 53.50 412 GLY A N 1
ATOM 3177 C CA . GLY A 1 412 ? -0.450 -6.595 6.718 1.00 53.50 412 GLY A CA 1
ATOM 3178 C C . GLY A 1 412 ? 0.530 -7.586 6.117 1.00 53.50 412 GLY A C 1
ATOM 3179 O O . GLY A 1 412 ? 0.330 -8.799 6.165 1.00 53.50 412 GLY A O 1
ATOM 3180 N N . TYR A 1 413 ? 1.626 -7.045 5.592 1.00 61.56 413 TYR A N 1
ATOM 3181 C CA . TYR A 1 413 ? 2.689 -7.852 5.008 1.00 61.56 413 TYR A CA 1
ATOM 3182 C C . TYR A 1 413 ? 3.511 -8.557 6.082 1.00 61.56 413 TYR A C 1
ATOM 3184 O O . TYR A 1 413 ? 3.921 -7.948 7.073 1.00 61.56 413 TYR A O 1
ATOM 3192 N N . GLU A 1 414 ? 3.795 -9.834 5.850 1.00 63.84 414 GLU A N 1
ATOM 3193 C CA . GLU A 1 414 ? 4.762 -10.594 6.637 1.00 63.84 414 GLU A CA 1
ATOM 3194 C C . GLU A 1 414 ? 6.180 -10.061 6.387 1.00 63.84 414 GLU A C 1
ATOM 3196 O O . GLU A 1 414 ? 6.948 -9.935 7.337 1.00 63.84 414 GLU A O 1
ATOM 3201 N N . SER A 1 415 ? 6.485 -9.625 5.159 1.00 59.75 415 SER A N 1
ATOM 3202 C CA . SER A 1 415 ? 7.655 -8.800 4.834 1.00 59.75 415 SER A CA 1
ATOM 3203 C C . SER A 1 415 ? 7.431 -7.945 3.577 1.00 59.75 415 SER A C 1
ATOM 3205 O O . SER A 1 415 ? 6.577 -8.248 2.734 1.00 59.75 415 SER A O 1
ATOM 3207 N N . LEU A 1 416 ? 8.190 -6.850 3.443 1.00 60.19 416 LEU A N 1
ATOM 3208 C CA . LEU A 1 416 ? 8.215 -6.070 2.206 1.00 60.19 416 LEU A CA 1
ATOM 3209 C C . LEU A 1 416 ? 8.944 -6.897 1.156 1.00 60.19 416 LEU A C 1
ATOM 3211 O O . LEU A 1 416 ? 10.128 -7.149 1.302 1.00 60.19 416 LEU A O 1
ATOM 3215 N N . HIS A 1 417 ? 8.258 -7.340 0.113 1.00 59.66 417 HIS A N 1
ATOM 3216 C CA . HIS A 1 417 ? 8.921 -8.137 -0.916 1.00 59.66 417 HIS A CA 1
ATOM 3217 C C . HIS A 1 417 ? 9.439 -7.275 -2.053 1.00 59.66 417 HIS A C 1
ATOM 3219 O O . HIS A 1 417 ? 10.429 -7.649 -2.658 1.00 59.66 417 HIS A O 1
ATOM 3225 N N . PHE A 1 418 ? 8.808 -6.128 -2.322 1.00 62.47 418 PHE A N 1
ATOM 3226 C CA . PHE A 1 418 ? 9.139 -5.301 -3.476 1.00 62.47 418 PHE A CA 1
ATOM 3227 C C . PHE A 1 418 ? 9.298 -3.853 -3.102 1.00 62.47 418 PHE A C 1
ATOM 3229 O O . PHE A 1 418 ? 8.436 -3.259 -2.444 1.00 62.47 418 PHE A O 1
ATOM 3236 N N . PHE A 1 419 ? 10.348 -3.272 -3.650 1.00 59.75 419 PHE A N 1
ATOM 3237 C CA . PHE A 1 419 ? 10.549 -1.849 -3.613 1.00 59.75 419 PHE A CA 1
ATOM 3238 C C . PHE A 1 419 ? 10.792 -1.294 -5.011 1.00 59.75 419 PHE A C 1
ATOM 3240 O O . PHE A 1 419 ? 11.793 -1.632 -5.636 1.00 59.75 419 PHE A O 1
ATOM 3247 N N . SER A 1 420 ? 9.880 -0.436 -5.479 1.00 63.34 420 SER A N 1
ATOM 3248 C CA . SER A 1 420 ? 9.984 0.183 -6.803 1.00 63.34 420 SER A CA 1
ATOM 3249 C C . SER A 1 420 ? 10.697 1.530 -6.765 1.00 63.34 420 SER A C 1
ATOM 3251 O O . SER A 1 420 ? 10.227 2.502 -6.155 1.00 63.34 420 SER A O 1
ATOM 3253 N N . MET A 1 421 ? 11.807 1.610 -7.490 1.00 63.22 421 MET A N 1
ATOM 3254 C CA . MET A 1 421 ? 12.647 2.804 -7.618 1.00 63.22 421 MET A CA 1
ATOM 3255 C C . MET A 1 421 ? 12.135 3.790 -8.693 1.00 63.22 421 MET A C 1
ATOM 3257 O O . MET A 1 421 ? 12.732 4.857 -8.880 1.00 63.22 421 MET A O 1
ATOM 3261 N N . ASN A 1 422 ? 11.017 3.445 -9.368 1.00 61.69 422 ASN A N 1
ATOM 3262 C CA . ASN A 1 422 ? 10.308 4.150 -10.453 1.00 61.69 422 ASN A CA 1
ATOM 3263 C C . ASN A 1 422 ? 11.174 5.126 -11.268 1.00 61.69 422 ASN A C 1
ATOM 3265 O O . ASN A 1 422 ? 11.310 6.312 -10.942 1.00 61.69 422 ASN A O 1
ATOM 3269 N N . HIS A 1 423 ? 11.676 4.651 -12.408 1.00 56.78 423 HIS A N 1
ATOM 3270 C CA . HIS A 1 423 ? 12.342 5.478 -13.422 1.00 56.78 423 HIS A CA 1
ATOM 3271 C C . HIS A 1 423 ? 11.464 5.686 -14.679 1.00 56.78 423 HIS A C 1
ATOM 3273 O O . HIS A 1 423 ? 11.969 5.950 -15.770 1.00 56.78 423 HIS A O 1
ATOM 3279 N N . ASN A 1 424 ? 10.137 5.581 -14.540 1.00 61.59 424 ASN A N 1
ATOM 3280 C CA . ASN A 1 424 ? 9.213 5.402 -15.667 1.00 61.59 424 ASN A CA 1
ATOM 3281 C C . ASN A 1 424 ? 8.738 6.670 -16.355 1.00 61.59 424 ASN A C 1
ATOM 3283 O O . ASN A 1 424 ? 8.731 7.767 -15.795 1.00 61.59 424 ASN A O 1
ATOM 3287 N N . TRP A 1 425 ? 8.267 6.471 -17.583 1.00 65.12 425 TRP A N 1
ATOM 3288 C CA . TRP A 1 425 ? 7.542 7.449 -18.378 1.00 65.12 425 TRP A CA 1
ATOM 3289 C C . TRP A 1 425 ? 6.049 7.413 -18.069 1.00 65.12 425 TRP A C 1
ATOM 3291 O O . TRP A 1 425 ? 5.399 6.386 -18.239 1.00 65.12 425 TRP A O 1
ATOM 3301 N N . THR A 1 426 ? 5.456 8.558 -17.723 1.00 64.88 426 THR A N 1
ATOM 3302 C CA . THR A 1 426 ? 3.991 8.640 -17.672 1.00 64.88 426 THR A CA 1
ATOM 3303 C C . THR A 1 426 ? 3.404 8.744 -19.078 1.00 64.88 426 THR A C 1
ATOM 3305 O O . THR A 1 426 ? 3.862 9.542 -19.904 1.00 64.88 426 THR A O 1
ATOM 3308 N N . ASN A 1 427 ? 2.313 8.013 -19.322 1.00 72.44 427 ASN A N 1
ATOM 3309 C CA . ASN A 1 427 ? 1.511 8.106 -20.548 1.00 72.44 427 ASN A CA 1
ATOM 3310 C C . ASN A 1 427 ? 1.158 9.570 -20.904 1.00 72.44 427 ASN A C 1
ATOM 3312 O O . ASN A 1 427 ? 1.266 9.999 -22.053 1.00 72.44 427 ASN A O 1
ATOM 3316 N N . ALA A 1 428 ? 0.818 10.386 -19.899 1.00 72.00 428 ALA A N 1
ATOM 3317 C CA . ALA A 1 428 ? 0.496 11.799 -20.092 1.00 72.00 428 ALA A CA 1
ATOM 3318 C C . ALA A 1 428 ? 1.647 12.599 -20.727 1.00 72.00 428 ALA A C 1
ATOM 3320 O O . ALA A 1 428 ? 1.412 13.451 -21.591 1.00 72.00 428 ALA A O 1
ATOM 3321 N N . THR A 1 429 ? 2.892 12.323 -20.329 1.00 73.69 429 THR A N 1
ATOM 3322 C CA . THR A 1 429 ? 4.049 13.049 -20.865 1.00 73.69 429 THR A CA 1
ATOM 3323 C C . THR A 1 429 ? 4.423 12.570 -22.260 1.00 73.69 429 THR A C 1
ATOM 3325 O O . THR A 1 429 ? 4.716 13.394 -23.129 1.00 73.69 429 THR A O 1
ATOM 3328 N N . PHE A 1 430 ? 4.334 11.262 -22.503 1.00 79.81 430 PHE A N 1
ATOM 3329 C CA . PHE A 1 430 ? 4.492 10.687 -23.837 1.00 79.81 430 PHE A CA 1
ATOM 3330 C C . PHE A 1 430 ? 3.533 11.342 -24.847 1.00 79.81 430 PHE A C 1
ATOM 3332 O O . PHE A 1 430 ? 3.963 11.874 -25.874 1.00 79.81 430 PHE A O 1
ATOM 3339 N N . GLU A 1 431 ? 2.238 11.412 -24.521 1.00 85.38 431 GLU A N 1
ATOM 3340 C CA . GLU A 1 431 ? 1.244 12.027 -25.407 1.00 85.38 431 GLU A CA 1
ATOM 3341 C C . GLU A 1 431 ? 1.464 13.533 -25.593 1.00 85.38 431 GLU A C 1
ATOM 3343 O O . GLU A 1 431 ? 1.220 14.071 -26.677 1.00 85.38 431 GLU A O 1
ATOM 3348 N N . ARG A 1 432 ? 1.967 14.234 -24.565 1.00 86.19 432 ARG A N 1
ATOM 3349 C CA . ARG A 1 432 ? 2.341 15.649 -24.691 1.00 86.19 432 ARG A CA 1
ATOM 3350 C C . ARG A 1 432 ? 3.422 15.843 -25.755 1.00 86.19 432 ARG A C 1
ATOM 3352 O O . ARG A 1 432 ? 3.277 16.741 -26.581 1.00 86.19 432 ARG A O 1
ATOM 3359 N N . ARG A 1 433 ? 4.456 14.998 -25.777 1.00 86.38 433 ARG A N 1
ATOM 3360 C CA . ARG A 1 433 ? 5.533 15.067 -26.780 1.00 86.38 433 ARG A CA 1
ATOM 3361 C C . ARG A 1 433 ? 5.051 14.744 -28.177 1.00 86.38 433 ARG A C 1
ATOM 3363 O O . ARG A 1 433 ? 5.317 15.503 -29.103 1.00 86.38 433 ARG A O 1
ATOM 3370 N N . ARG A 1 434 ? 4.275 13.668 -28.316 1.00 87.38 434 ARG A N 1
ATOM 3371 C CA . ARG A 1 434 ? 3.693 13.264 -29.600 1.00 87.38 434 ARG A CA 1
ATOM 3372 C C . ARG A 1 434 ? 2.862 14.383 -30.220 1.00 87.38 434 ARG A C 1
ATOM 3374 O O . ARG A 1 434 ? 3.048 14.699 -31.393 1.00 87.38 434 ARG A O 1
ATOM 3381 N N . ARG A 1 435 ? 2.001 15.032 -29.428 1.00 90.88 435 ARG A N 1
ATOM 3382 C CA . ARG A 1 435 ? 1.226 16.201 -29.877 1.00 90.88 435 ARG A CA 1
ATOM 3383 C C . ARG A 1 435 ? 2.112 17.409 -30.180 1.00 90.88 435 ARG A C 1
ATOM 3385 O O . ARG A 1 435 ? 1.874 18.084 -31.178 1.00 90.88 435 ARG A O 1
ATOM 3392 N N . GLY A 1 436 ? 3.124 17.664 -29.350 1.00 90.69 436 GLY A N 1
ATOM 3393 C CA . GLY A 1 436 ? 4.098 18.739 -29.554 1.00 90.69 436 GLY A CA 1
ATOM 3394 C C . GLY A 1 436 ? 4.820 18.617 -30.897 1.00 90.69 436 GLY A C 1
ATOM 3395 O O . GLY A 1 436 ? 4.760 19.544 -31.704 1.00 90.69 436 GLY A O 1
ATOM 3396 N N . PHE A 1 437 ? 5.391 17.443 -31.187 1.00 91.62 437 PHE A N 1
ATOM 3397 C CA . PHE A 1 437 ? 6.034 17.160 -32.471 1.00 91.62 437 PHE A CA 1
ATOM 3398 C C . PHE A 1 437 ? 5.043 17.249 -33.633 1.00 91.62 437 PHE A C 1
ATOM 3400 O O . PHE A 1 437 ? 5.324 17.895 -34.640 1.00 91.62 437 PHE A O 1
ATOM 3407 N N . ALA A 1 438 ? 3.854 16.649 -33.496 1.00 90.44 438 ALA A N 1
ATOM 3408 C CA . ALA A 1 438 ? 2.846 16.670 -34.552 1.00 90.44 438 ALA A CA 1
ATOM 3409 C C . ALA A 1 438 ? 2.452 18.099 -34.961 1.00 90.44 438 ALA A C 1
ATOM 3411 O O . ALA A 1 438 ? 2.294 18.345 -36.158 1.00 90.44 438 ALA A O 1
ATOM 3412 N N . LYS A 1 439 ? 2.343 19.012 -33.983 1.00 93.06 439 LYS A N 1
ATOM 3413 C CA . LYS A 1 439 ? 1.972 20.420 -34.176 1.00 93.06 439 LYS A CA 1
ATOM 3414 C C . LYS A 1 439 ? 3.125 21.278 -34.698 1.00 93.06 439 LYS A C 1
ATOM 3416 O O . LYS A 1 439 ? 2.925 22.031 -35.640 1.00 93.06 439 LYS A O 1
ATOM 3421 N N . ALA A 1 440 ? 4.294 21.207 -34.064 1.00 93.25 440 ALA A N 1
ATOM 3422 C CA . ALA A 1 440 ? 5.392 22.140 -34.328 1.00 93.25 440 ALA A CA 1
ATOM 3423 C C . ALA A 1 440 ? 6.379 21.644 -35.392 1.00 93.25 440 ALA A C 1
ATOM 3425 O O . ALA A 1 440 ? 7.123 22.448 -35.939 1.00 93.25 440 ALA A O 1
ATOM 3426 N N . LYS A 1 441 ? 6.431 20.326 -35.636 1.00 89.81 441 LYS A N 1
ATOM 3427 C CA . LYS A 1 441 ? 7.476 19.646 -36.429 1.00 89.81 441 LYS A CA 1
ATOM 3428 C C . LYS A 1 441 ? 8.910 19.898 -35.938 1.00 89.81 441 LYS A C 1
ATOM 3430 O O . LYS A 1 441 ? 9.867 19.551 -36.615 1.00 89.81 441 LYS A O 1
ATOM 3435 N N . ASP A 1 442 ? 9.049 20.448 -34.737 1.00 90.81 442 ASP A N 1
ATOM 3436 C CA . ASP A 1 442 ? 10.318 20.705 -34.069 1.00 90.81 442 ASP A CA 1
ATOM 3437 C C . ASP A 1 442 ? 10.866 19.407 -33.459 1.00 90.81 442 ASP A C 1
ATOM 3439 O O . ASP A 1 442 ? 10.225 18.792 -32.599 1.00 90.81 442 ASP A O 1
ATOM 3443 N N . THR A 1 443 ? 12.055 18.995 -33.898 1.00 89.31 443 THR A N 1
ATOM 3444 C CA . THR A 1 443 ? 12.715 17.749 -33.485 1.00 89.31 443 THR A CA 1
ATOM 3445 C C . THR A 1 443 ? 13.057 17.709 -32.003 1.00 89.31 443 THR A C 1
ATOM 3447 O O . THR A 1 443 ? 13.200 16.617 -31.465 1.00 89.31 443 THR A O 1
ATOM 3450 N N . ARG A 1 444 ? 13.098 18.847 -31.297 1.00 90.62 444 ARG A N 1
ATOM 3451 C CA . ARG A 1 444 ? 13.280 18.863 -29.835 1.00 90.62 444 ARG A CA 1
ATOM 3452 C C . ARG A 1 444 ? 12.186 18.088 -29.109 1.00 90.62 444 ARG A C 1
ATOM 3454 O O . ARG A 1 444 ? 12.421 17.518 -28.048 1.00 90.62 444 ARG A O 1
ATOM 3461 N N . TRP A 1 445 ? 10.990 17.972 -29.688 1.00 91.00 445 TRP A N 1
ATOM 3462 C CA . TRP A 1 445 ? 9.929 17.125 -29.131 1.00 91.00 445 TRP A CA 1
ATOM 3463 C C . TRP A 1 445 ? 10.257 15.627 -29.145 1.00 91.00 445 TRP A C 1
ATOM 3465 O O . TRP A 1 445 ? 9.689 14.891 -28.335 1.00 91.00 445 TRP A O 1
ATOM 3475 N N . LEU A 1 446 ? 11.218 15.219 -29.978 1.00 90.00 446 LEU A N 1
ATOM 3476 C CA . LEU A 1 446 ? 11.809 13.884 -30.052 1.00 90.00 446 LEU A CA 1
ATOM 3477 C C . LEU A 1 446 ? 13.028 13.721 -29.122 1.00 90.00 446 LEU A C 1
ATOM 3479 O O . LEU A 1 446 ? 13.773 12.754 -29.257 1.00 90.00 446 LEU A O 1
ATOM 3483 N N . TYR A 1 447 ? 13.271 14.660 -28.198 1.00 89.44 447 TYR A N 1
ATOM 3484 C CA . TYR A 1 447 ? 14.366 14.554 -27.230 1.00 89.44 447 TYR A CA 1
ATOM 3485 C C . TYR A 1 447 ? 13.908 13.889 -25.944 1.00 89.44 447 TYR A C 1
ATOM 3487 O O . TYR A 1 447 ? 12.845 14.209 -25.405 1.00 89.44 447 TYR A O 1
ATOM 3495 N N . ARG A 1 448 ? 14.758 13.050 -25.365 1.00 84.44 448 ARG A N 1
ATOM 3496 C CA . ARG A 1 448 ? 14.571 12.500 -24.024 1.00 84.44 448 ARG A CA 1
ATOM 3497 C C . ARG A 1 448 ? 15.098 13.460 -22.945 1.00 84.44 448 ARG A C 1
ATOM 3499 O O . ARG A 1 448 ? 15.855 13.047 -22.091 1.00 84.44 448 ARG A O 1
ATOM 3506 N N . THR A 1 449 ? 14.707 14.736 -22.956 1.00 85.38 449 THR A N 1
ATOM 3507 C CA . THR A 1 449 ? 15.201 15.781 -22.021 1.00 85.38 449 THR A CA 1
ATOM 3508 C C . THR A 1 449 ? 14.059 16.561 -21.351 1.00 85.38 449 THR A C 1
ATOM 3510 O O . THR A 1 449 ? 12.959 16.585 -21.899 1.00 85.38 449 THR A O 1
ATOM 3513 N N . PRO A 1 450 ? 14.228 17.234 -20.197 1.00 83.69 450 PRO A N 1
ATOM 3514 C CA . PRO A 1 450 ? 13.130 17.952 -19.542 1.00 83.69 450 PRO A CA 1
ATOM 3515 C C . PRO A 1 450 ? 12.528 19.074 -20.405 1.00 83.69 450 PRO A C 1
ATOM 3517 O O . PRO A 1 450 ? 13.193 19.638 -21.269 1.00 83.69 450 PRO A O 1
ATOM 3520 N N . ILE A 1 451 ? 11.261 19.421 -20.153 1.00 84.06 451 ILE A N 1
ATOM 3521 C CA . ILE A 1 451 ? 10.609 20.581 -20.781 1.00 84.06 451 ILE A CA 1
ATOM 3522 C C . ILE A 1 451 ? 10.957 21.834 -19.978 1.00 84.06 451 ILE A C 1
ATOM 3524 O O . ILE A 1 451 ? 10.679 21.894 -18.777 1.00 84.06 451 ILE A O 1
ATOM 3528 N N . ASP A 1 452 ? 11.512 22.842 -20.643 1.00 84.50 452 ASP A N 1
ATOM 3529 C CA . ASP A 1 452 ? 11.776 24.146 -20.047 1.00 84.50 452 ASP A CA 1
ATOM 3530 C C . ASP A 1 452 ? 10.457 24.826 -19.650 1.00 84.50 452 ASP A C 1
ATOM 3532 O O . ASP A 1 452 ? 9.499 24.899 -20.426 1.00 84.50 452 ASP A O 1
ATOM 3536 N N . LYS A 1 453 ? 10.386 25.318 -18.410 1.00 83.81 453 LYS A N 1
ATOM 3537 C CA . LYS A 1 453 ? 9.152 25.903 -17.866 1.00 83.81 453 LYS A CA 1
ATOM 3538 C C . LYS A 1 453 ? 8.784 27.243 -18.511 1.00 83.81 453 LYS A C 1
ATOM 3540 O O . LYS A 1 453 ? 7.606 27.583 -18.509 1.00 83.81 453 LYS A O 1
ATOM 3545 N N . LYS A 1 454 ? 9.759 27.999 -19.022 1.00 87.75 454 LYS A N 1
ATOM 3546 C CA . LYS A 1 454 ? 9.561 29.318 -19.638 1.00 87.75 454 LYS A CA 1
ATOM 3547 C C . LYS A 1 454 ? 9.162 29.186 -21.103 1.00 87.75 454 LYS A C 1
ATOM 3549 O O . LYS A 1 454 ? 8.230 29.847 -21.543 1.00 87.75 454 LYS A O 1
ATOM 3554 N N . THR A 1 455 ? 9.855 28.334 -21.851 1.00 89.12 455 THR A N 1
ATOM 3555 C CA . THR A 1 455 ? 9.663 28.196 -23.304 1.00 89.12 455 THR A CA 1
ATOM 3556 C C . THR A 1 455 ? 8.675 27.092 -23.677 1.00 89.12 455 THR A C 1
ATOM 3558 O O . THR A 1 455 ? 8.195 27.052 -24.807 1.00 89.12 455 THR A O 1
ATOM 3561 N N . ALA A 1 456 ? 8.348 26.199 -22.735 1.00 88.25 456 ALA A N 1
ATOM 3562 C CA . ALA A 1 456 ? 7.474 25.044 -22.925 1.00 88.25 456 ALA A CA 1
ATOM 3563 C C . ALA A 1 456 ? 7.942 24.052 -24.009 1.00 88.25 456 ALA A C 1
ATOM 3565 O O . ALA A 1 456 ? 7.135 23.234 -24.463 1.00 88.25 456 ALA A O 1
ATOM 3566 N N . VAL A 1 457 ? 9.230 24.070 -24.372 1.00 87.88 457 VAL A N 1
ATOM 3567 C CA . VAL A 1 457 ? 9.871 23.098 -25.272 1.00 87.88 457 VAL A CA 1
ATOM 3568 C C . VAL A 1 457 ? 10.966 22.303 -24.546 1.00 87.88 457 VAL A C 1
ATOM 3570 O O . VAL A 1 457 ? 11.470 22.757 -23.517 1.00 87.88 457 VAL A O 1
ATOM 3573 N N . PRO A 1 458 ? 11.325 21.098 -25.023 1.00 89.25 458 PRO A N 1
ATOM 3574 C CA . PRO A 1 458 ? 12.432 20.330 -24.451 1.00 89.25 458 PRO A CA 1
ATOM 3575 C C . PRO A 1 458 ? 13.788 21.040 -24.576 1.00 89.25 458 PRO A C 1
ATOM 3577 O O . PRO A 1 458 ? 14.036 21.724 -25.569 1.00 89.25 458 PRO A O 1
ATOM 3580 N N . VAL A 1 459 ? 14.654 20.871 -23.571 1.00 89.31 459 VAL A N 1
ATOM 3581 C CA . VAL A 1 459 ? 16.006 21.464 -23.535 1.00 89.31 459 VAL A CA 1
ATOM 3582 C C . VAL A 1 459 ? 17.044 20.588 -24.230 1.00 89.31 459 VAL A C 1
ATOM 3584 O O . VAL A 1 459 ? 16.915 19.368 -24.251 1.00 89.31 459 VAL A O 1
ATOM 3587 N N . ASP A 1 460 ? 18.119 21.187 -24.733 1.00 87.62 460 ASP A N 1
ATOM 3588 C CA . ASP A 1 460 ? 19.226 20.435 -25.340 1.00 87.62 460 ASP A CA 1
ATOM 3589 C C . ASP A 1 460 ? 20.101 19.743 -24.285 1.00 87.62 460 ASP A C 1
ATOM 3591 O O . ASP A 1 460 ? 20.534 18.608 -24.484 1.00 87.62 460 ASP A O 1
ATOM 3595 N N . LYS A 1 461 ? 20.338 20.420 -23.150 1.00 86.69 461 LYS A N 1
ATOM 3596 C CA . LYS A 1 461 ? 21.123 19.912 -22.019 1.00 86.69 461 LYS A CA 1
ATOM 3597 C C . LYS A 1 461 ? 20.321 20.017 -20.717 1.00 86.69 461 LYS A C 1
ATOM 3599 O O . LYS A 1 461 ? 19.950 21.127 -20.332 1.00 86.69 461 LYS A O 1
ATOM 3604 N N . PRO A 1 462 ? 20.053 18.897 -20.033 1.00 83.00 462 PRO A N 1
ATOM 3605 C CA . PRO A 1 462 ? 19.386 18.925 -18.739 1.00 83.00 462 PRO A CA 1
ATOM 3606 C C . PRO A 1 462 ? 20.281 19.449 -17.603 1.00 83.00 462 PRO A C 1
ATOM 3608 O O . PRO A 1 462 ? 21.504 19.333 -17.656 1.00 83.00 462 PRO A O 1
ATOM 3611 N N . ASP A 1 463 ? 19.660 19.992 -16.554 1.00 84.94 463 ASP A N 1
ATOM 3612 C CA . ASP A 1 463 ? 20.334 20.364 -15.305 1.00 84.94 463 ASP A CA 1
ATOM 3613 C C . ASP A 1 463 ? 20.187 19.239 -14.272 1.00 84.94 463 ASP A C 1
ATOM 3615 O O . ASP A 1 463 ? 19.136 19.074 -13.648 1.00 84.94 463 ASP A O 1
ATOM 3619 N N . TYR A 1 464 ? 21.249 18.449 -14.121 1.00 81.44 464 TYR A N 1
ATOM 3620 C CA . TYR A 1 464 ? 21.289 17.294 -13.225 1.00 81.44 464 TYR A CA 1
ATOM 3621 C C . TYR A 1 464 ? 21.485 17.664 -11.750 1.00 81.44 464 TYR A C 1
ATOM 3623 O O . TYR A 1 464 ? 21.098 16.892 -10.873 1.00 81.44 464 TYR A O 1
ATOM 3631 N N . ALA A 1 465 ? 22.056 18.838 -11.455 1.00 79.06 465 ALA A N 1
ATOM 3632 C CA . ALA A 1 465 ? 22.416 19.230 -10.091 1.00 79.06 465 ALA A CA 1
ATOM 3633 C C . ALA A 1 465 ? 21.181 19.476 -9.208 1.00 79.06 465 ALA A C 1
ATOM 3635 O O . ALA A 1 465 ? 21.225 19.270 -7.997 1.00 79.06 465 ALA A O 1
ATOM 3636 N N . ASN A 1 466 ? 20.065 19.866 -9.826 1.00 77.12 466 ASN A N 1
ATOM 3637 C CA . ASN A 1 466 ? 18.813 20.188 -9.146 1.00 77.12 466 ASN A CA 1
ATOM 3638 C C . ASN A 1 466 ? 17.802 19.024 -9.113 1.00 77.12 466 ASN A C 1
ATOM 3640 O O . ASN A 1 466 ? 16.650 19.208 -8.707 1.00 77.12 466 ASN A O 1
ATOM 3644 N N . LEU A 1 467 ? 18.199 17.819 -9.538 1.00 76.56 467 LEU A N 1
ATOM 3645 C CA . LEU A 1 467 ? 17.317 16.652 -9.550 1.00 76.56 467 LEU A CA 1
ATOM 3646 C C . LEU A 1 467 ? 17.271 15.960 -8.191 1.00 76.56 467 LEU A C 1
ATOM 3648 O O . LEU A 1 467 ? 18.274 15.463 -7.680 1.00 76.56 467 LEU A O 1
ATOM 3652 N N . SER A 1 468 ? 16.067 15.861 -7.630 1.00 74.00 468 SER A N 1
ATOM 3653 C CA . SER A 1 468 ? 15.837 15.176 -6.359 1.00 74.00 468 SER A CA 1
ATOM 3654 C C . SER A 1 468 ? 15.831 13.653 -6.511 1.00 74.00 468 SER A C 1
ATOM 3656 O O . SER A 1 468 ? 15.269 13.107 -7.457 1.00 74.00 468 SER A O 1
ATOM 3658 N N . TYR A 1 469 ? 16.353 12.931 -5.520 1.00 72.56 469 TYR A N 1
ATOM 3659 C CA . TYR A 1 469 ? 16.364 11.459 -5.496 1.00 72.56 469 TYR A CA 1
ATOM 3660 C C . TYR A 1 469 ? 15.000 10.805 -5.146 1.00 72.56 469 TYR A C 1
ATOM 3662 O O . TYR A 1 469 ? 14.946 9.713 -4.583 1.00 72.56 469 TYR A O 1
ATOM 3670 N N . GLY A 1 470 ? 13.871 11.462 -5.440 1.00 65.25 470 GLY A N 1
ATOM 3671 C CA . GLY A 1 470 ? 12.520 10.938 -5.159 1.00 65.25 470 GLY A CA 1
ATOM 3672 C C . GLY A 1 470 ? 11.908 10.087 -6.289 1.00 65.25 470 GLY A C 1
ATOM 3673 O O . GLY A 1 470 ? 12.396 10.124 -7.418 1.00 65.25 470 GLY A O 1
ATOM 3674 N N . ASN A 1 471 ? 10.784 9.394 -6.016 1.00 58.53 471 ASN A N 1
ATOM 3675 C CA . ASN A 1 471 ? 9.890 8.784 -7.038 1.00 58.53 471 ASN A CA 1
ATOM 3676 C C . ASN A 1 471 ? 9.037 9.850 -7.724 1.00 58.53 471 ASN A C 1
ATOM 3678 O O . ASN A 1 471 ? 7.808 9.797 -7.720 1.00 58.53 471 ASN A O 1
ATOM 3682 N N . ASN A 1 472 ? 9.676 10.869 -8.288 1.00 61.12 472 ASN A N 1
ATOM 3683 C CA . ASN A 1 472 ? 8.966 11.743 -9.198 1.00 61.12 472 ASN A CA 1
ATOM 3684 C C . ASN A 1 472 ? 9.041 11.113 -10.595 1.00 61.12 472 ASN A C 1
ATOM 3686 O O . ASN A 1 472 ? 10.137 11.053 -11.155 1.00 61.12 472 ASN A O 1
ATOM 3690 N N . PRO A 1 473 ? 7.917 10.690 -11.197 1.00 54.06 473 PRO A N 1
ATOM 3691 C CA . PRO A 1 473 ? 7.919 10.136 -12.548 1.00 54.06 473 PRO A CA 1
ATOM 3692 C C . PRO A 1 473 ? 8.268 11.192 -13.615 1.00 54.06 473 PRO A C 1
ATOM 3694 O O . PRO A 1 473 ? 8.314 10.885 -14.799 1.00 54.06 473 PRO A O 1
ATOM 3697 N N . HIS A 1 474 ? 8.512 12.448 -13.216 1.00 52.81 474 HIS A N 1
ATOM 3698 C CA . HIS A 1 474 ? 9.106 13.477 -14.063 1.00 52.81 474 HIS A CA 1
ATOM 3699 C C . HIS A 1 474 ? 10.647 13.522 -14.023 1.00 52.81 474 HIS A C 1
ATOM 3701 O O . HIS A 1 474 ? 11.246 14.224 -14.834 1.00 52.81 474 HIS A O 1
ATOM 3707 N N . ASN A 1 475 ? 11.302 12.766 -13.133 1.00 51.38 475 ASN A N 1
ATOM 3708 C CA . ASN A 1 475 ? 12.768 12.669 -13.046 1.00 51.38 475 ASN A CA 1
ATOM 3709 C C . ASN A 1 475 ? 13.365 11.648 -14.050 1.00 51.38 475 ASN A C 1
ATOM 3711 O O . ASN A 1 475 ? 14.537 11.288 -13.958 1.00 51.38 475 ASN A O 1
ATOM 3715 N N . SER A 1 476 ? 12.569 11.174 -15.011 1.00 55.19 476 SER A N 1
ATOM 3716 C CA . SER A 1 476 ? 12.915 10.158 -16.021 1.00 55.19 476 SER A CA 1
ATOM 3717 C C . SER A 1 476 ? 13.038 10.716 -17.452 1.00 55.19 476 SER A C 1
ATOM 3719 O O . SER A 1 476 ? 13.195 9.959 -18.416 1.00 55.19 476 SER A O 1
ATOM 3721 N N . PHE A 1 477 ? 12.983 12.044 -17.622 1.00 67.88 477 PHE A N 1
ATOM 3722 C CA . PHE A 1 477 ? 13.165 12.714 -18.918 1.00 67.88 477 PHE A CA 1
ATOM 3723 C C . PHE A 1 477 ? 14.628 13.038 -19.185 1.00 67.88 477 PHE A C 1
ATOM 3725 O O . PHE A 1 477 ? 14.969 14.206 -19.341 1.00 67.88 477 PHE A O 1
ATOM 3732 N N . PHE A 1 478 ? 15.478 12.016 -19.209 1.00 82.06 478 PHE A N 1
ATOM 3733 C CA . PHE A 1 478 ? 16.902 12.191 -19.477 1.00 82.06 478 PHE A CA 1
ATOM 3734 C C . PHE A 1 478 ? 17.398 11.137 -20.465 1.00 82.06 478 PHE A C 1
ATOM 3736 O O . PHE A 1 478 ? 16.890 10.005 -20.433 1.00 82.06 478 PHE A O 1
ATOM 3743 N N . PRO A 1 479 ? 18.353 11.483 -21.344 1.00 87.44 479 PRO A N 1
ATOM 3744 C CA . PRO A 1 479 ? 18.954 10.527 -22.261 1.00 87.44 479 PRO A CA 1
ATOM 3745 C C . PRO A 1 479 ? 19.628 9.420 -21.451 1.00 87.44 479 PRO A C 1
ATOM 3747 O O . PRO A 1 479 ? 20.431 9.688 -20.559 1.00 87.44 479 PRO A O 1
ATOM 3750 N N . LEU A 1 480 ? 19.249 8.167 -21.711 1.00 88.56 480 LEU A N 1
ATOM 3751 C CA . LEU A 1 480 ? 19.674 7.028 -20.885 1.00 88.56 480 LEU A CA 1
ATOM 3752 C C . LEU A 1 480 ? 21.147 6.653 -21.088 1.00 88.56 480 LEU A C 1
ATOM 3754 O O . LEU A 1 480 ? 21.668 5.811 -20.369 1.00 88.56 480 LEU A O 1
ATOM 3758 N N . ASP A 1 481 ? 21.807 7.269 -22.063 1.00 90.81 481 ASP A N 1
ATOM 3759 C CA . ASP A 1 481 ? 23.229 7.146 -22.351 1.00 90.81 481 ASP A CA 1
ATOM 3760 C C . ASP A 1 481 ? 24.028 8.410 -21.987 1.00 90.81 481 ASP A C 1
ATOM 3762 O O . ASP A 1 481 ? 25.206 8.491 -22.330 1.00 90.81 481 ASP A O 1
ATOM 3766 N N . ASP A 1 482 ? 23.433 9.390 -21.293 1.00 91.38 482 ASP A N 1
ATOM 3767 C CA . ASP A 1 482 ? 24.159 10.557 -20.776 1.00 91.38 482 ASP A CA 1
ATOM 3768 C C . ASP A 1 482 ? 24.955 10.185 -19.503 1.00 91.38 482 ASP A C 1
ATOM 3770 O O . ASP A 1 482 ? 24.344 9.793 -18.503 1.00 91.38 482 ASP A O 1
ATOM 3774 N N . PRO A 1 483 ? 26.297 10.324 -19.487 1.00 92.12 483 PRO A N 1
ATOM 3775 C CA . PRO A 1 483 ? 27.123 9.984 -18.329 1.00 92.12 483 PRO A CA 1
ATOM 3776 C C . PRO A 1 483 ? 26.714 10.696 -17.034 1.00 92.12 483 PRO A C 1
ATOM 3778 O O . PRO A 1 483 ? 26.758 10.081 -15.965 1.00 92.12 483 PRO A O 1
ATOM 3781 N N . ASP A 1 484 ? 26.273 11.955 -17.115 1.00 90.00 484 ASP A N 1
ATOM 3782 C CA . ASP A 1 484 ? 25.849 12.718 -15.937 1.00 90.00 484 ASP A CA 1
ATOM 3783 C C . ASP A 1 484 ? 24.552 12.129 -15.356 1.00 90.00 484 ASP A C 1
ATOM 3785 O O . ASP A 1 484 ? 24.404 11.991 -14.135 1.00 90.00 484 ASP A O 1
ATOM 3789 N N . TYR A 1 485 ? 23.630 11.700 -16.228 1.00 87.44 485 TYR A N 1
ATOM 3790 C CA . TYR A 1 485 ? 22.393 11.041 -15.813 1.00 87.44 485 TYR A CA 1
ATOM 3791 C C . TYR A 1 485 ? 22.636 9.648 -15.233 1.00 87.44 485 TYR A C 1
ATOM 3793 O O . TYR A 1 485 ? 22.000 9.266 -14.247 1.00 87.44 485 TYR A O 1
ATOM 3801 N N . LEU A 1 486 ? 23.557 8.886 -15.823 1.00 90.19 486 LEU A N 1
ATOM 3802 C CA . LEU A 1 486 ? 23.950 7.566 -15.334 1.00 90.19 486 LEU A CA 1
ATOM 3803 C C . LEU A 1 486 ? 24.569 7.658 -13.932 1.00 90.19 486 LEU A C 1
ATOM 3805 O O . LEU A 1 486 ? 24.157 6.932 -13.024 1.00 90.19 486 LEU A O 1
ATOM 3809 N N . ALA A 1 487 ? 25.484 8.609 -13.719 1.00 90.88 487 ALA A N 1
ATOM 3810 C CA . ALA A 1 487 ? 26.086 8.860 -12.411 1.00 90.88 487 ALA A CA 1
ATOM 3811 C C . ALA A 1 487 ? 25.044 9.303 -11.370 1.00 90.88 487 ALA A C 1
ATOM 3813 O O . ALA A 1 487 ? 25.055 8.835 -10.227 1.00 90.88 487 ALA A O 1
ATOM 3814 N N . TRP A 1 488 ? 24.112 10.181 -11.756 1.00 88.88 488 TRP A N 1
ATOM 3815 C CA . TRP A 1 488 ? 22.995 10.579 -10.899 1.00 88.88 488 TRP A CA 1
ATOM 3816 C C . TRP A 1 488 ? 22.071 9.396 -10.564 1.00 88.88 488 TRP A C 1
ATOM 3818 O O . TRP A 1 488 ? 21.677 9.234 -9.409 1.00 88.88 488 TRP A O 1
ATOM 3828 N N . THR A 1 489 ? 21.768 8.538 -11.544 1.00 86.19 489 THR A N 1
ATOM 3829 C CA . THR A 1 489 ? 20.918 7.346 -11.383 1.00 86.19 489 THR A CA 1
ATOM 3830 C C . THR A 1 489 ? 21.515 6.376 -10.365 1.00 86.19 489 THR A C 1
ATOM 3832 O O . THR A 1 489 ? 20.799 5.934 -9.468 1.00 86.19 489 THR A O 1
ATOM 3835 N N . GLY A 1 490 ? 22.824 6.109 -10.435 1.00 88.50 490 GLY A N 1
ATOM 3836 C CA . GLY A 1 490 ? 23.510 5.270 -9.447 1.00 88.50 490 GLY A CA 1
ATOM 3837 C C . GLY A 1 490 ? 23.403 5.829 -8.022 1.00 88.50 490 GLY A C 1
ATOM 3838 O O . GLY A 1 490 ? 23.035 5.108 -7.096 1.00 88.50 490 GLY A O 1
ATOM 3839 N N . LYS A 1 491 ? 23.622 7.142 -7.846 1.00 88.94 491 LYS A N 1
ATOM 3840 C CA . LYS A 1 491 ? 23.467 7.817 -6.541 1.00 88.94 491 LYS A CA 1
ATOM 3841 C C . LYS A 1 491 ? 22.027 7.770 -6.024 1.00 88.94 491 LYS A C 1
ATOM 3843 O O . LYS A 1 491 ? 21.816 7.565 -4.828 1.00 88.94 491 LYS A O 1
ATOM 3848 N N . LYS A 1 492 ? 21.039 7.942 -6.912 1.00 85.12 492 LYS A N 1
ATOM 3849 C CA . LYS A 1 492 ? 19.616 7.813 -6.574 1.00 85.12 492 LYS A CA 1
ATOM 3850 C C . LYS A 1 492 ? 19.326 6.417 -6.027 1.00 85.12 492 LYS A C 1
ATOM 3852 O O . LYS A 1 492 ? 18.776 6.322 -4.936 1.00 85.12 492 LYS A O 1
ATOM 3857 N N . ILE A 1 493 ? 19.703 5.368 -6.759 1.00 84.94 493 ILE A N 1
ATOM 3858 C CA . ILE A 1 493 ? 19.461 3.970 -6.371 1.00 84.94 493 ILE A CA 1
ATOM 3859 C C . ILE A 1 493 ? 20.081 3.682 -5.002 1.00 84.94 493 ILE A C 1
ATOM 3861 O O . ILE A 1 493 ? 19.378 3.226 -4.103 1.00 84.94 493 ILE A O 1
ATOM 3865 N N . ALA A 1 494 ? 21.346 4.060 -4.794 1.00 86.00 494 ALA A N 1
ATOM 3866 C CA . ALA A 1 494 ? 22.015 3.863 -3.511 1.00 86.00 494 ALA A CA 1
ATOM 3867 C C . ALA A 1 494 ? 21.293 4.567 -2.350 1.00 86.00 494 ALA A C 1
ATOM 3869 O O . ALA A 1 494 ? 21.013 3.955 -1.320 1.00 86.00 494 ALA A O 1
ATOM 3870 N N . SER A 1 495 ? 20.901 5.833 -2.538 1.00 85.31 495 SER A N 1
ATOM 3871 C CA . SER A 1 495 ? 20.136 6.574 -1.528 1.00 85.31 495 SER A CA 1
ATOM 3872 C C . SER A 1 495 ? 18.761 5.962 -1.246 1.00 85.31 495 SER A C 1
ATOM 3874 O O . SER A 1 495 ? 18.221 6.162 -0.157 1.00 85.31 495 SER A O 1
ATOM 3876 N N . GLN A 1 496 ? 18.143 5.312 -2.229 1.00 80.19 496 GLN A N 1
ATOM 3877 C CA . GLN A 1 496 ? 16.826 4.709 -2.080 1.00 80.19 496 GLN A CA 1
ATOM 3878 C C . GLN A 1 496 ? 16.898 3.380 -1.332 1.00 80.19 496 GLN A C 1
ATOM 3880 O O . GLN A 1 496 ? 16.074 3.166 -0.445 1.00 80.19 496 GLN A O 1
ATOM 3885 N N . ILE A 1 497 ? 17.899 2.552 -1.634 1.00 81.06 497 ILE A N 1
ATOM 3886 C CA . ILE A 1 497 ? 18.154 1.283 -0.945 1.00 81.06 497 ILE A CA 1
ATOM 3887 C C . ILE A 1 497 ? 18.477 1.515 0.531 1.00 81.06 497 ILE A C 1
ATOM 3889 O O . ILE A 1 497 ? 17.839 0.898 1.380 1.00 81.06 497 ILE A O 1
ATOM 3893 N N . ASP A 1 498 ? 19.361 2.465 0.849 1.00 81.25 498 ASP A N 1
ATOM 3894 C CA . ASP A 1 498 ? 19.710 2.820 2.235 1.00 81.25 498 ASP A CA 1
ATOM 3895 C C . ASP A 1 498 ? 18.465 3.110 3.099 1.00 81.25 498 ASP A C 1
ATOM 3897 O O . ASP A 1 498 ? 18.313 2.603 4.211 1.00 81.25 498 ASP A O 1
ATOM 3901 N N . ARG A 1 499 ? 17.486 3.834 2.539 1.00 77.25 499 ARG A N 1
ATOM 3902 C CA . ARG A 1 499 ? 16.243 4.203 3.241 1.00 77.25 499 ARG A CA 1
ATOM 3903 C C . ARG A 1 499 ? 15.295 3.040 3.504 1.00 77.25 499 ARG A C 1
ATOM 3905 O O . ARG A 1 499 ? 14.482 3.136 4.424 1.00 77.25 499 ARG A O 1
ATOM 3912 N N . VAL A 1 500 ? 15.336 1.991 2.684 1.00 75.50 500 VAL A N 1
ATOM 3913 C CA . VAL A 1 500 ? 14.423 0.842 2.803 1.00 75.50 500 VAL A CA 1
ATOM 3914 C C . VAL A 1 500 ? 15.087 -0.418 3.319 1.00 75.50 500 VAL A C 1
ATOM 3916 O O . VAL A 1 500 ? 14.386 -1.390 3.586 1.00 75.50 500 VAL A O 1
ATOM 3919 N N . ASN A 1 501 ? 16.401 -0.388 3.537 1.00 76.69 501 ASN A N 1
ATOM 3920 C CA . ASN A 1 501 ? 17.158 -1.525 4.043 1.00 76.69 501 ASN A CA 1
ATOM 3921 C C . ASN A 1 501 ? 16.620 -2.037 5.394 1.00 76.69 501 ASN A C 1
ATOM 3923 O O . ASN A 1 501 ? 16.638 -3.231 5.662 1.00 76.69 501 ASN A O 1
ATOM 3927 N N . VAL A 1 502 ? 16.022 -1.152 6.205 1.00 74.75 502 VAL A N 1
ATOM 3928 C CA . VAL A 1 502 ? 15.325 -1.511 7.458 1.00 74.75 502 VAL A CA 1
ATOM 3929 C C . VAL A 1 502 ? 14.183 -2.520 7.267 1.00 74.75 502 VAL A C 1
ATOM 3931 O O . VAL A 1 502 ? 13.870 -3.278 8.180 1.00 74.75 502 VAL A O 1
ATOM 3934 N N . PHE A 1 503 ? 13.558 -2.547 6.087 1.00 72.12 503 PHE A N 1
ATOM 3935 C CA . PHE A 1 503 ? 12.490 -3.491 5.752 1.00 72.12 503 PHE A CA 1
ATOM 3936 C C . PHE A 1 503 ? 13.008 -4.782 5.122 1.00 72.12 503 PHE A C 1
ATOM 3938 O O . PHE A 1 503 ? 12.208 -5.698 4.931 1.00 72.12 503 PHE A O 1
ATOM 3945 N N . ASN A 1 504 ? 14.309 -4.833 4.809 1.00 72.75 504 ASN A N 1
ATOM 3946 C CA . ASN A 1 504 ? 15.008 -5.967 4.219 1.00 72.75 504 ASN A CA 1
ATOM 3947 C C . ASN A 1 504 ? 14.230 -6.584 3.036 1.00 72.75 504 ASN A C 1
ATOM 3949 O O . ASN A 1 504 ? 13.727 -7.703 3.148 1.00 72.75 504 ASN A O 1
ATOM 3953 N N . PRO A 1 505 ? 14.028 -5.829 1.938 1.00 74.69 505 PRO A N 1
ATOM 3954 C CA . PRO A 1 505 ? 13.209 -6.296 0.833 1.00 74.69 505 PRO A CA 1
ATOM 3955 C C . PRO A 1 505 ? 13.846 -7.473 0.095 1.00 74.69 505 PRO A C 1
ATOM 3957 O O . PRO A 1 505 ? 15.057 -7.497 -0.101 1.00 74.69 505 PRO A O 1
ATOM 3960 N N . ILE A 1 506 ? 13.022 -8.422 -0.359 1.00 73.94 506 ILE A N 1
ATOM 3961 C CA . ILE A 1 506 ? 13.507 -9.551 -1.172 1.00 73.94 506 ILE A CA 1
ATOM 3962 C C . ILE A 1 506 ? 13.887 -9.079 -2.579 1.00 73.94 506 ILE A C 1
ATOM 3964 O O . ILE A 1 506 ? 14.877 -9.548 -3.129 1.00 73.94 506 ILE A O 1
ATOM 3968 N N . ILE A 1 507 ? 13.101 -8.168 -3.163 1.00 78.31 507 ILE A N 1
ATOM 3969 C CA . ILE A 1 507 ? 13.214 -7.719 -4.554 1.00 78.31 507 ILE A CA 1
ATOM 3970 C C . ILE A 1 507 ? 13.291 -6.198 -4.633 1.00 78.31 507 ILE A C 1
ATOM 3972 O O . ILE A 1 507 ? 12.471 -5.464 -4.067 1.00 78.31 507 ILE A O 1
ATOM 3976 N N . TYR A 1 508 ? 14.235 -5.728 -5.437 1.00 81.50 508 TYR A N 1
ATOM 3977 C CA . TYR A 1 508 ? 14.341 -4.342 -5.862 1.00 81.50 508 TYR A CA 1
ATOM 3978 C C . TYR A 1 508 ? 13.813 -4.225 -7.293 1.00 81.50 508 TYR A C 1
ATOM 3980 O O . TYR A 1 508 ? 14.472 -4.615 -8.258 1.00 81.50 508 TYR A O 1
ATOM 3988 N N . ASP A 1 509 ? 12.603 -3.688 -7.426 1.00 82.00 509 ASP A N 1
ATOM 3989 C CA . ASP A 1 509 ? 12.036 -3.328 -8.719 1.00 82.00 509 ASP A CA 1
ATOM 3990 C C . ASP A 1 509 ? 12.689 -2.023 -9.190 1.00 82.00 509 ASP A C 1
ATOM 3992 O O . ASP A 1 509 ? 12.501 -0.941 -8.624 1.00 82.00 509 ASP A O 1
ATOM 3996 N N . LEU A 1 510 ? 13.498 -2.126 -10.236 1.00 81.44 510 LEU A N 1
ATOM 3997 C CA . LEU A 1 510 ? 14.152 -0.992 -10.861 1.00 81.44 510 LEU A CA 1
ATOM 3998 C C . LEU A 1 510 ? 13.105 -0.012 -11.400 1.00 81.44 510 LEU A C 1
ATOM 4000 O O . LEU A 1 510 ? 13.296 1.202 -11.304 1.00 81.44 510 LEU A O 1
ATOM 4004 N N . MET A 1 511 ? 12.018 -0.514 -11.997 1.00 79.69 511 MET A N 1
ATOM 4005 C CA . MET A 1 511 ? 11.092 0.274 -12.807 1.00 79.69 511 MET A CA 1
ATOM 4006 C C . MET A 1 511 ? 9.723 -0.422 -12.974 1.00 79.69 511 MET A C 1
ATOM 4008 O O . MET A 1 511 ? 9.631 -1.448 -13.632 1.00 79.69 511 MET A O 1
ATOM 4012 N N . ASP A 1 512 ? 8.635 0.201 -12.512 1.00 77.69 512 ASP A N 1
ATOM 4013 C CA . ASP A 1 512 ? 7.251 -0.230 -12.809 1.00 77.69 512 ASP A CA 1
ATOM 4014 C C . ASP A 1 512 ? 6.861 -0.031 -14.297 1.00 77.69 512 ASP A C 1
ATOM 4016 O O . ASP A 1 512 ? 6.627 1.091 -14.744 1.00 77.69 512 ASP A O 1
ATOM 4020 N N . GLU A 1 513 ? 6.821 -1.091 -15.102 1.00 79.44 513 GLU A N 1
ATOM 4021 C CA . GLU A 1 513 ? 6.520 -1.033 -16.547 1.00 79.44 513 GLU A CA 1
ATOM 4022 C C . GLU A 1 513 ? 7.559 -0.208 -17.348 1.00 79.44 513 GLU A C 1
ATOM 4024 O O . GLU A 1 513 ? 7.264 0.454 -18.358 1.00 79.44 513 GLU A O 1
ATOM 4029 N N . GLY A 1 514 ? 8.812 -0.224 -16.880 1.00 79.88 514 GLY A N 1
ATOM 4030 C CA . GLY A 1 514 ? 9.899 0.566 -17.451 1.00 79.88 514 GLY A CA 1
ATOM 4031 C C . GLY A 1 514 ? 10.191 0.223 -18.904 1.00 79.88 514 GLY A C 1
ATOM 4032 O O . GLY A 1 514 ? 10.203 -0.929 -19.306 1.00 79.88 514 GLY A O 1
ATOM 4033 N N . SER A 1 515 ? 10.437 1.238 -19.726 1.00 83.44 515 SER A N 1
ATOM 4034 C CA . SER A 1 515 ? 10.687 1.066 -21.161 1.00 83.44 515 SER A CA 1
ATOM 4035 C C . SER A 1 515 ? 11.442 2.266 -21.739 1.00 83.44 515 SER A C 1
ATOM 4037 O O . SER A 1 515 ? 11.469 3.361 -21.163 1.00 83.44 515 SER A O 1
ATOM 4039 N N . TYR A 1 516 ? 12.072 2.076 -22.900 1.00 85.38 516 TYR A N 1
ATOM 4040 C CA . TYR A 1 516 ? 12.703 3.163 -23.654 1.00 85.38 516 TYR A CA 1
ATOM 4041 C C . TYR A 1 516 ? 11.674 4.186 -24.162 1.00 85.38 516 TYR A C 1
ATOM 4043 O O . TYR A 1 516 ? 11.980 5.371 -24.292 1.00 85.38 516 TYR A O 1
ATOM 4051 N N . THR A 1 517 ? 10.436 3.755 -24.413 1.00 83.88 517 THR A N 1
ATOM 4052 C CA . THR A 1 517 ? 9.291 4.630 -24.708 1.00 83.88 517 THR A CA 1
ATOM 4053 C C . THR A 1 517 ? 8.250 4.528 -23.583 1.00 83.88 517 THR A C 1
ATOM 4055 O O . THR A 1 517 ? 8.625 4.453 -22.419 1.00 83.88 517 THR A O 1
ATOM 4058 N N . SER A 1 518 ? 6.950 4.606 -23.885 1.00 82.44 518 SER A N 1
ATOM 4059 C CA . SER A 1 518 ? 5.888 4.269 -22.929 1.00 82.44 518 SER A CA 1
ATOM 4060 C C . SER A 1 518 ? 5.348 2.899 -23.320 1.00 82.44 518 SER A C 1
ATOM 4062 O O . SER A 1 518 ? 4.639 2.793 -24.323 1.00 82.44 518 SER A O 1
ATOM 4064 N N . TYR A 1 519 ? 5.703 1.865 -22.559 1.00 84.31 519 TYR A N 1
ATOM 4065 C CA . TYR A 1 519 ? 5.466 0.460 -22.902 1.00 84.31 519 TYR A CA 1
ATOM 4066 C C . TYR A 1 519 ? 6.134 0.104 -24.241 1.00 84.31 519 TYR A C 1
ATOM 4068 O O . TYR A 1 519 ? 7.323 0.338 -24.431 1.00 84.31 519 TYR A O 1
ATOM 4076 N N . ALA A 1 520 ? 5.346 -0.391 -25.194 1.00 84.88 520 ALA A N 1
ATOM 4077 C CA . ALA A 1 520 ? 5.718 -0.632 -26.584 1.00 84.88 520 ALA A CA 1
ATOM 4078 C C . ALA A 1 520 ? 5.133 0.429 -27.546 1.00 84.88 520 ALA A C 1
ATOM 4080 O O . ALA A 1 520 ? 4.953 0.180 -28.740 1.00 84.88 520 ALA A O 1
ATOM 4081 N N . ARG A 1 521 ? 4.748 1.618 -27.049 1.00 86.38 521 ARG A N 1
ATOM 4082 C CA . ARG A 1 521 ? 4.124 2.644 -27.901 1.00 86.38 521 ARG A CA 1
ATOM 4083 C C . ARG A 1 521 ? 5.131 3.254 -28.868 1.00 86.38 521 ARG A C 1
ATOM 4085 O O . ARG A 1 521 ? 6.244 3.625 -28.489 1.00 86.38 521 ARG A O 1
ATOM 4092 N N . SER A 1 522 ? 4.673 3.442 -30.104 1.00 87.81 522 SER A N 1
ATOM 4093 C CA . SER A 1 522 ? 5.469 3.978 -31.202 1.00 87.81 522 SER A CA 1
ATOM 4094 C C . SER A 1 522 ? 5.797 5.455 -31.019 1.00 87.81 522 SER A C 1
ATOM 4096 O O . SER A 1 522 ? 4.898 6.306 -31.024 1.00 87.81 522 SER A O 1
ATOM 4098 N N . HIS A 1 523 ? 7.086 5.763 -30.906 1.00 87.44 523 HIS A N 1
ATOM 4099 C CA . HIS A 1 523 ? 7.607 7.122 -30.971 1.00 87.44 523 HIS A CA 1
ATOM 4100 C C . HIS A 1 523 ? 9.101 7.117 -31.288 1.00 87.44 523 HIS A C 1
ATOM 4102 O O . HIS A 1 523 ? 9.859 6.331 -30.719 1.00 87.44 523 HIS A O 1
ATOM 4108 N N . ASP A 1 524 ? 9.526 8.021 -32.164 1.00 88.19 524 ASP A N 1
ATOM 4109 C CA . ASP A 1 524 ? 10.915 8.135 -32.600 1.00 88.19 524 ASP A CA 1
ATOM 4110 C C . ASP A 1 524 ? 11.746 8.904 -31.550 1.00 88.19 524 ASP A C 1
ATOM 4112 O O . ASP A 1 524 ? 11.996 10.092 -31.698 1.00 88.19 524 ASP A O 1
ATOM 4116 N N . PHE A 1 525 ? 12.151 8.231 -30.467 1.00 85.38 525 PHE A N 1
ATOM 4117 C CA . PHE A 1 525 ? 13.229 8.677 -29.559 1.00 85.38 525 PHE A CA 1
ATOM 4118 C C . PHE A 1 525 ? 14.538 7.936 -29.866 1.00 85.38 525 PHE A C 1
ATOM 4120 O O . PHE A 1 525 ? 14.466 6.853 -30.438 1.00 85.38 525 PHE A O 1
ATOM 4127 N N . ASP A 1 526 ? 15.721 8.426 -29.489 1.00 89.12 526 ASP A N 1
ATOM 4128 C CA . ASP A 1 526 ? 16.030 9.749 -28.919 1.00 89.12 526 ASP A CA 1
ATOM 4129 C C . ASP A 1 526 ? 16.902 10.553 -29.895 1.00 89.12 526 ASP A C 1
ATOM 4131 O O . ASP A 1 526 ? 17.924 10.070 -30.374 1.00 89.12 526 ASP A O 1
ATOM 4135 N N . PHE A 1 527 ? 16.498 11.791 -30.179 1.00 92.69 527 PHE A N 1
ATOM 4136 C CA . PHE A 1 527 ? 17.209 12.711 -31.074 1.00 92.69 527 PHE A CA 1
ATOM 4137 C C . PHE A 1 527 ? 17.986 13.796 -30.322 1.00 92.69 527 PHE A C 1
ATOM 4139 O O . PHE A 1 527 ? 18.459 14.750 -30.940 1.00 92.69 527 PHE A O 1
ATOM 4146 N N . SER A 1 528 ? 18.116 13.684 -28.997 1.00 91.62 528 SER A N 1
ATOM 4147 C CA . SER A 1 528 ? 18.902 14.626 -28.203 1.00 91.62 528 SER A CA 1
ATOM 4148 C C . SER A 1 528 ? 20.366 14.697 -28.683 1.00 91.62 528 SER A C 1
ATOM 4150 O O . SER A 1 528 ? 20.915 13.700 -29.172 1.00 91.62 528 SER A O 1
ATOM 4152 N N . PRO A 1 529 ? 21.050 15.850 -28.530 1.00 93.56 529 PRO A N 1
ATOM 4153 C CA . PRO A 1 529 ? 22.438 15.997 -28.974 1.00 93.56 529 PRO A CA 1
ATOM 4154 C C . PRO A 1 529 ? 23.399 14.947 -28.393 1.00 93.56 529 PRO A C 1
ATOM 4156 O O . PRO A 1 529 ? 24.304 14.490 -29.094 1.00 93.56 529 PRO A O 1
ATOM 4159 N N . VAL A 1 530 ? 23.195 14.540 -27.134 1.00 92.44 530 VAL A N 1
ATOM 4160 C CA . VAL A 1 530 ? 24.015 13.510 -26.475 1.00 92.44 530 VAL A CA 1
ATOM 4161 C C . VAL A 1 530 ? 23.769 12.120 -27.066 1.00 92.44 530 VAL A C 1
ATOM 4163 O O . VAL A 1 530 ? 24.739 11.445 -27.415 1.00 92.44 530 VAL A O 1
ATOM 4166 N N . SER A 1 531 ? 22.511 11.727 -27.295 1.00 93.00 531 SER A N 1
ATOM 4167 C CA . SER A 1 531 ? 22.214 10.406 -27.857 1.00 93.00 531 SER A CA 1
ATOM 4168 C C . SER A 1 531 ? 22.673 10.295 -29.313 1.00 93.00 531 SER A C 1
ATOM 4170 O O . SER A 1 531 ? 23.308 9.313 -29.693 1.00 93.00 531 SER A O 1
ATOM 4172 N N . LEU A 1 532 ? 22.497 11.350 -30.123 1.00 95.88 532 LEU A N 1
ATOM 4173 C CA . LEU A 1 532 ? 23.010 11.386 -31.500 1.00 95.88 532 LEU A CA 1
ATOM 4174 C C . LEU A 1 532 ? 24.540 11.313 -31.564 1.00 95.88 532 LEU A C 1
ATOM 4176 O O . LEU A 1 532 ? 25.090 10.690 -32.477 1.00 95.88 532 LEU A O 1
ATOM 4180 N N . LYS A 1 533 ? 25.249 11.929 -30.609 1.00 96.00 533 LYS A N 1
ATOM 4181 C CA . LYS A 1 533 ? 26.710 11.813 -30.507 1.00 96.00 533 LYS A CA 1
ATOM 4182 C C . LYS A 1 533 ? 27.121 10.352 -30.313 1.00 96.00 533 LYS A C 1
ATOM 4184 O O . LYS A 1 533 ? 27.996 9.879 -31.038 1.00 96.00 533 LYS A O 1
ATOM 4189 N N . HIS A 1 534 ? 26.501 9.640 -29.376 1.00 96.69 534 HIS A N 1
ATOM 4190 C CA . HIS A 1 534 ? 26.832 8.242 -29.094 1.00 96.69 534 HIS A CA 1
ATOM 4191 C C . HIS A 1 534 ? 26.349 7.282 -30.188 1.00 96.69 534 HIS A C 1
ATOM 4193 O O . HIS A 1 534 ? 27.090 6.376 -30.570 1.00 96.69 534 HIS A O 1
ATOM 4199 N N . PHE A 1 535 ? 25.192 7.545 -30.798 1.00 97.75 535 PHE A N 1
ATOM 4200 C CA . PHE A 1 535 ? 24.709 6.809 -31.965 1.00 97.75 535 PHE A CA 1
ATOM 4201 C C . PHE A 1 535 ? 25.714 6.856 -33.122 1.00 97.75 535 PHE A C 1
ATOM 4203 O O . PHE A 1 535 ? 26.042 5.833 -33.715 1.00 97.75 535 PHE A O 1
ATOM 4210 N N . ARG A 1 536 ? 26.289 8.030 -33.410 1.00 98.38 536 ARG A N 1
ATOM 4211 C CA . ARG A 1 536 ? 27.329 8.179 -34.445 1.00 98.38 536 ARG A CA 1
ATOM 4212 C C . ARG A 1 536 ? 28.612 7.425 -34.108 1.00 98.38 536 ARG A C 1
ATOM 4214 O O . ARG A 1 536 ? 29.283 6.960 -35.023 1.00 98.38 536 ARG A O 1
ATOM 4221 N N . ILE A 1 537 ? 28.968 7.307 -32.829 1.00 98.00 537 ILE A N 1
ATOM 4222 C CA . ILE A 1 537 ? 30.104 6.479 -32.394 1.00 98.00 537 ILE A CA 1
ATOM 4223 C C . ILE A 1 537 ? 29.800 5.003 -32.664 1.00 98.00 537 ILE A C 1
ATOM 4225 O O . ILE A 1 537 ? 30.624 4.320 -33.264 1.00 98.00 537 ILE A O 1
ATOM 4229 N N . TRP A 1 538 ? 28.601 4.538 -32.313 1.00 98.12 538 TRP A N 1
ATOM 4230 C CA . TRP A 1 538 ? 28.166 3.170 -32.600 1.00 98.12 538 TRP A CA 1
ATOM 4231 C C . TRP A 1 538 ? 28.134 2.865 -34.109 1.00 98.12 538 TRP A C 1
ATOM 4233 O O . TRP A 1 538 ? 28.581 1.807 -34.541 1.00 98.12 538 TRP A O 1
ATOM 4243 N N . LEU A 1 539 ? 27.697 3.814 -34.941 1.00 98.56 539 LEU A N 1
ATOM 4244 C CA . LEU A 1 539 ? 27.726 3.658 -36.399 1.00 98.56 539 LEU A CA 1
ATOM 4245 C C . LEU A 1 539 ? 29.149 3.597 -36.970 1.00 98.56 539 LEU A C 1
ATOM 4247 O O . LEU A 1 539 ? 29.381 2.874 -37.939 1.00 98.56 539 LEU A O 1
ATOM 4251 N N . LYS A 1 540 ? 30.100 4.348 -36.399 1.00 98.31 540 LYS A N 1
ATOM 4252 C CA . LYS A 1 540 ? 31.517 4.271 -36.791 1.00 98.31 540 LYS A CA 1
ATOM 4253 C C . LYS A 1 540 ? 32.094 2.892 -36.510 1.00 98.31 540 LYS A C 1
ATOM 4255 O O . LYS A 1 540 ? 32.784 2.363 -37.369 1.00 98.31 540 LYS A O 1
ATOM 4260 N N . ASP A 1 541 ? 31.780 2.324 -35.352 1.00 98.12 541 ASP A N 1
ATOM 4261 C CA . ASP A 1 541 ? 32.186 0.965 -34.990 1.00 98.12 541 ASP A CA 1
ATOM 4262 C C . ASP A 1 541 ? 31.586 -0.070 -35.958 1.00 98.12 541 ASP A C 1
ATOM 4264 O O . ASP A 1 541 ? 32.301 -0.875 -36.546 1.00 98.12 541 ASP A O 1
ATOM 4268 N N . ARG A 1 542 ? 30.282 0.040 -36.242 1.00 97.31 542 ARG A N 1
ATOM 4269 C CA . ARG A 1 542 ? 29.561 -0.885 -37.130 1.00 97.31 542 ARG A CA 1
ATOM 4270 C C . ARG A 1 542 ? 30.002 -0.836 -38.596 1.00 97.31 542 ARG A C 1
ATOM 4272 O O . ARG A 1 542 ? 30.040 -1.874 -39.250 1.00 97.31 542 ARG A O 1
ATOM 4279 N N . TYR A 1 543 ? 30.260 0.353 -39.142 1.00 98.31 543 TYR A N 1
ATOM 4280 C CA . TYR A 1 543 ? 30.495 0.543 -40.583 1.00 98.31 543 TYR A CA 1
ATOM 4281 C C . TYR A 1 543 ? 31.941 0.894 -40.948 1.00 98.31 543 TYR A C 1
ATOM 4283 O O . TYR A 1 543 ? 32.290 0.868 -42.133 1.00 98.31 543 TYR A O 1
ATOM 4291 N N . GLY A 1 544 ? 32.775 1.258 -39.970 1.00 97.62 544 GLY A N 1
ATOM 4292 C CA . GLY A 1 544 ? 34.159 1.709 -40.138 1.00 97.62 544 GLY A CA 1
ATOM 4293 C C . GLY A 1 544 ? 34.282 3.082 -40.809 1.00 97.62 544 GLY A C 1
ATOM 4294 O O . GLY A 1 544 ? 34.787 4.040 -40.223 1.00 97.62 544 GLY A O 1
ATOM 4295 N N . ALA A 1 545 ? 33.793 3.206 -42.046 1.00 97.69 545 ALA A N 1
ATOM 4296 C CA . ALA A 1 545 ? 33.916 4.394 -42.886 1.00 97.69 545 ALA A CA 1
ATOM 4297 C C . ALA A 1 545 ? 32.555 4.999 -43.270 1.00 97.69 545 ALA A C 1
ATOM 4299 O O . ALA A 1 545 ? 31.581 4.294 -43.538 1.00 97.69 545 ALA A O 1
ATOM 4300 N N . LEU A 1 546 ? 32.506 6.333 -43.394 1.00 98.50 546 LEU A N 1
ATOM 4301 C CA . LEU A 1 546 ? 31.284 7.064 -43.764 1.00 98.50 546 LEU A CA 1
ATOM 4302 C C . LEU A 1 546 ? 30.766 6.665 -45.155 1.00 98.50 546 LEU A C 1
ATOM 4304 O O . LEU A 1 546 ? 29.560 6.635 -45.383 1.00 98.50 546 LEU A O 1
ATOM 4308 N N . ALA A 1 547 ? 31.671 6.330 -46.079 1.00 98.44 547 ALA A N 1
ATOM 4309 C CA . ALA A 1 547 ? 31.314 5.849 -47.411 1.00 98.44 547 ALA A CA 1
ATOM 4310 C C . ALA A 1 547 ? 30.544 4.516 -47.361 1.00 98.44 547 ALA A C 1
ATOM 4312 O O . ALA A 1 547 ? 29.589 4.337 -48.116 1.00 98.44 547 ALA A O 1
ATOM 4313 N N . THR A 1 548 ? 30.917 3.611 -46.449 1.00 98.69 548 THR A N 1
ATOM 4314 C CA . THR A 1 548 ? 30.219 2.336 -46.230 1.00 98.69 548 THR A CA 1
ATOM 4315 C C . THR A 1 548 ? 28.818 2.576 -45.682 1.00 98.69 548 THR A C 1
ATOM 4317 O O . THR A 1 548 ? 27.859 2.033 -46.226 1.00 98.69 548 THR A O 1
ATOM 4320 N N . LEU A 1 549 ? 28.680 3.457 -44.683 1.00 98.69 549 LEU A N 1
ATOM 4321 C CA . LEU A 1 549 ? 27.368 3.848 -44.163 1.00 98.69 549 LEU A CA 1
ATOM 4322 C C . LEU A 1 549 ? 26.498 4.461 -45.261 1.00 98.69 549 LEU A C 1
ATOM 4324 O O . LEU A 1 549 ? 25.370 4.028 -45.451 1.00 98.69 549 LEU A O 1
ATOM 4328 N N . ASN A 1 550 ? 27.019 5.427 -46.020 1.00 98.62 550 ASN A N 1
ATOM 4329 C CA . ASN A 1 550 ? 26.269 6.083 -47.092 1.00 98.62 550 ASN A CA 1
ATOM 4330 C C . ASN A 1 550 ? 25.788 5.095 -48.159 1.00 98.62 550 ASN A C 1
ATOM 4332 O O . ASN A 1 550 ? 24.655 5.200 -48.624 1.00 98.62 550 ASN A O 1
ATOM 4336 N N . ARG A 1 551 ? 26.624 4.110 -48.507 1.00 98.50 551 ARG A N 1
ATOM 4337 C CA . ARG A 1 551 ? 26.242 3.022 -49.410 1.00 98.50 551 ARG A CA 1
ATOM 4338 C C . ARG A 1 551 ? 25.120 2.173 -48.812 1.00 98.50 551 ARG A C 1
ATOM 4340 O O . ARG A 1 551 ? 24.131 1.940 -49.493 1.00 98.50 551 ARG A O 1
ATOM 4347 N N . GLN A 1 552 ? 25.252 1.751 -47.554 1.00 98.00 552 GLN A N 1
ATOM 4348 C CA . GLN A 1 552 ? 24.250 0.924 -46.876 1.00 98.00 552 GLN A CA 1
ATOM 4349 C C . GLN A 1 552 ? 22.913 1.656 -46.699 1.00 98.00 552 GLN A C 1
ATOM 4351 O O . GLN A 1 552 ? 21.844 1.066 -46.840 1.00 98.00 552 GLN A O 1
ATOM 4356 N N . TRP A 1 553 ? 22.961 2.940 -46.357 1.00 97.75 553 TRP A N 1
ATOM 4357 C CA . TRP A 1 553 ? 21.790 3.744 -46.013 1.00 97.75 553 TRP A CA 1
ATOM 4358 C C . TRP A 1 553 ? 21.120 4.417 -47.214 1.00 97.75 553 TRP A C 1
ATOM 4360 O O . TRP A 1 553 ? 20.023 4.960 -47.051 1.00 97.75 553 TRP A O 1
ATOM 4370 N N . GLU A 1 554 ? 21.758 4.370 -48.390 1.00 96.94 554 GLU A N 1
ATOM 4371 C CA . GLU A 1 554 ? 21.403 5.154 -49.582 1.00 96.94 554 GLU A CA 1
ATOM 4372 C C . GLU A 1 554 ? 21.377 6.664 -49.284 1.00 96.94 554 GLU A C 1
ATOM 4374 O O . GLU A 1 554 ? 20.429 7.378 -49.612 1.00 96.94 554 GLU A O 1
ATOM 4379 N N . THR A 1 555 ? 22.424 7.155 -48.618 1.00 97.25 555 THR A N 1
ATOM 4380 C CA . THR A 1 555 ? 22.570 8.559 -48.198 1.00 97.25 555 THR A CA 1
ATOM 4381 C C . THR A 1 555 ? 23.853 9.188 -48.737 1.00 97.25 555 THR A C 1
ATOM 4383 O O . THR A 1 555 ? 24.701 8.523 -49.327 1.00 97.25 555 THR A O 1
ATOM 4386 N N . GLN A 1 556 ? 24.007 10.502 -48.548 1.00 97.56 556 GLN A N 1
ATOM 4387 C CA . GLN A 1 556 ? 25.166 11.267 -49.027 1.00 97.56 556 GLN A CA 1
ATOM 4388 C C . GLN A 1 556 ? 25.731 12.212 -47.955 1.00 97.56 556 GLN A C 1
ATOM 4390 O O . GLN A 1 556 ? 26.133 13.341 -48.253 1.00 97.56 556 GLN A O 1
ATOM 4395 N N . PHE A 1 557 ? 25.759 11.775 -46.694 1.00 98.25 557 PHE A N 1
ATOM 4396 C CA . PHE A 1 557 ? 26.329 12.574 -45.610 1.00 98.25 557 PHE A CA 1
ATOM 4397 C C . PHE A 1 557 ? 27.793 12.908 -45.908 1.00 98.25 557 PHE A C 1
ATOM 4399 O O . PHE A 1 557 ? 28.573 12.031 -46.280 1.00 98.25 557 PHE A O 1
ATOM 4406 N N . LYS A 1 558 ? 28.164 14.182 -45.745 1.00 98.00 558 LYS A N 1
ATOM 4407 C CA . LYS A 1 558 ? 29.529 14.671 -46.003 1.00 98.00 558 LYS A CA 1
ATOM 4408 C C . LYS A 1 558 ? 30.451 14.547 -44.791 1.00 98.00 558 LYS A C 1
ATOM 4410 O O . LYS A 1 558 ? 31.664 14.545 -44.950 1.00 98.00 558 LYS A O 1
ATOM 4415 N N . ALA A 1 559 ? 29.878 14.422 -43.598 1.00 97.94 559 ALA A N 1
ATOM 4416 C CA . ALA A 1 559 ? 30.606 14.268 -42.349 1.00 97.94 559 ALA A CA 1
ATOM 4417 C C . ALA A 1 559 ? 29.770 13.486 -41.325 1.00 97.94 559 ALA A C 1
ATOM 4419 O O . ALA A 1 559 ? 28.538 13.479 -41.384 1.00 97.94 559 ALA A O 1
ATOM 4420 N N . TRP A 1 560 ? 30.447 12.833 -40.377 1.00 97.88 560 TRP A N 1
ATOM 4421 C CA . TRP A 1 560 ? 29.812 12.011 -39.342 1.00 97.88 560 TRP A CA 1
ATOM 4422 C C . TRP A 1 560 ? 28.873 12.806 -38.424 1.00 97.88 560 TRP A C 1
ATOM 4424 O O . TRP A 1 560 ? 27.849 12.279 -38.005 1.00 97.88 560 TRP A O 1
ATOM 4434 N N . ASP A 1 561 ? 29.184 14.069 -38.127 1.00 96.75 561 ASP A N 1
ATOM 4435 C CA . ASP A 1 561 ? 28.351 14.958 -37.303 1.00 96.75 561 ASP A CA 1
ATOM 4436 C C . ASP A 1 561 ? 27.043 15.376 -37.997 1.00 96.75 561 ASP A C 1
ATOM 4438 O O . ASP A 1 561 ? 26.137 15.882 -37.337 1.00 96.75 561 ASP A O 1
ATOM 4442 N N . LYS A 1 562 ? 26.928 15.157 -39.315 1.00 97.31 562 LYS A N 1
ATOM 4443 C CA . LYS A 1 562 ? 25.701 15.387 -40.093 1.00 97.31 562 LYS A CA 1
ATOM 4444 C C . LYS A 1 562 ? 24.826 14.148 -40.225 1.00 97.31 562 LYS A C 1
ATOM 4446 O O . LYS A 1 562 ? 23.696 14.274 -40.685 1.00 97.31 562 LYS A O 1
ATOM 4451 N N . VAL A 1 563 ? 25.319 12.970 -39.837 1.00 98.06 563 VAL A N 1
ATOM 4452 C CA . VAL A 1 563 ? 24.543 11.727 -39.908 1.00 98.06 563 VAL A CA 1
ATOM 4453 C C . VAL A 1 563 ? 23.347 11.831 -38.965 1.00 98.06 563 VAL A C 1
ATOM 4455 O O . VAL A 1 563 ? 23.513 12.101 -37.770 1.00 98.06 563 VAL A O 1
ATOM 4458 N N . MET A 1 564 ? 22.154 11.622 -39.516 1.00 96.50 564 MET A N 1
ATOM 4459 C CA . MET A 1 564 ? 20.877 11.627 -38.804 1.00 96.50 564 MET A CA 1
ATOM 4460 C C . MET A 1 564 ? 20.096 10.360 -39.165 1.00 96.50 564 MET A C 1
ATOM 4462 O O . MET A 1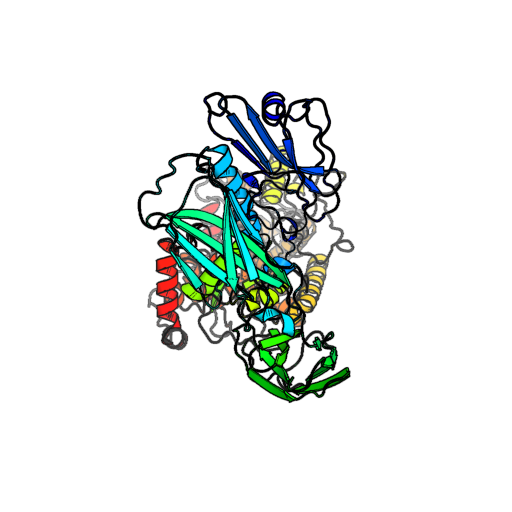 564 ? 20.025 10.027 -40.352 1.00 96.50 564 MET A O 1
ATOM 4466 N N . PRO A 1 565 ? 19.519 9.646 -38.183 1.00 95.62 565 PRO A N 1
ATOM 4467 C CA . PRO A 1 565 ? 18.611 8.550 -38.484 1.00 95.62 565 PRO A CA 1
ATOM 4468 C C . PRO A 1 565 ? 17.306 9.087 -39.079 1.00 95.62 565 PRO A C 1
ATOM 4470 O O . PRO A 1 565 ? 16.921 10.226 -38.819 1.00 95.62 565 PRO A O 1
ATOM 4473 N N . MET A 1 566 ? 16.611 8.256 -39.857 1.00 94.50 566 MET A N 1
ATOM 4474 C CA . MET A 1 566 ? 15.297 8.614 -40.400 1.00 94.50 566 MET A CA 1
ATOM 4475 C C . MET A 1 566 ? 14.191 8.342 -39.384 1.00 94.50 566 MET A C 1
ATOM 4477 O O . MET A 1 566 ? 14.213 7.338 -38.671 1.00 94.50 566 MET A O 1
ATOM 4481 N N . HIS A 1 567 ? 13.186 9.208 -39.369 1.00 91.88 567 HIS A N 1
ATOM 4482 C CA . HIS A 1 567 ? 11.960 9.029 -38.607 1.00 91.88 567 HIS A CA 1
ATOM 4483 C C . HIS A 1 567 ? 11.041 8.015 -39.300 1.00 91.88 567 HIS A C 1
ATOM 4485 O O . HIS A 1 567 ? 11.126 7.770 -40.509 1.00 91.88 567 HIS A O 1
ATOM 4491 N N . THR A 1 568 ? 10.079 7.480 -38.553 1.00 92.12 568 THR A N 1
ATOM 4492 C CA . THR A 1 568 ? 9.094 6.508 -39.049 1.00 92.12 568 THR A CA 1
ATOM 4493 C C . THR A 1 568 ? 8.327 7.037 -40.269 1.00 92.12 568 THR A C 1
ATOM 4495 O O . THR A 1 568 ? 8.094 6.310 -41.235 1.00 92.12 568 THR A O 1
ATOM 4498 N N . ALA A 1 569 ? 7.949 8.320 -40.268 1.00 91.12 569 ALA A N 1
ATOM 4499 C CA . ALA A 1 569 ? 7.238 8.932 -41.393 1.00 91.12 569 ALA A CA 1
ATOM 4500 C C . ALA A 1 569 ? 8.116 9.060 -42.651 1.00 91.12 569 ALA A C 1
ATOM 4502 O O . ALA A 1 569 ? 7.643 8.810 -43.759 1.00 91.12 569 ALA A O 1
ATOM 4503 N N . GLU A 1 570 ? 9.392 9.410 -42.481 1.00 93.31 570 GLU A N 1
ATOM 4504 C CA . GLU A 1 570 ? 10.340 9.602 -43.583 1.00 93.31 570 GLU A CA 1
ATOM 4505 C C . GLU A 1 570 ? 10.676 8.274 -44.252 1.00 93.31 570 GLU A C 1
ATOM 4507 O O . GLU A 1 570 ? 10.640 8.161 -45.478 1.00 93.31 570 GLU A O 1
ATOM 4512 N N . VAL A 1 571 ? 10.933 7.236 -43.451 1.00 94.44 571 VAL A N 1
ATOM 4513 C CA . VAL A 1 571 ? 11.273 5.920 -43.990 1.00 94.44 571 VAL A CA 1
ATOM 4514 C C . VAL A 1 571 ? 10.075 5.271 -44.695 1.00 94.44 571 VAL A C 1
ATOM 4516 O O . VAL A 1 571 ? 10.252 4.659 -45.747 1.00 94.44 571 VAL A O 1
ATOM 4519 N N . ARG A 1 572 ? 8.845 5.478 -44.194 1.00 93.94 572 ARG A N 1
ATOM 4520 C CA . ARG A 1 572 ? 7.607 5.054 -44.874 1.00 93.94 572 ARG A CA 1
ATOM 4521 C C . ARG A 1 572 ? 7.382 5.807 -46.181 1.00 93.94 572 ARG A C 1
ATOM 4523 O O . ARG A 1 572 ? 7.046 5.190 -47.189 1.00 93.94 572 ARG A O 1
ATOM 4530 N N . ALA A 1 573 ? 7.608 7.120 -46.191 1.00 94.50 573 ALA A N 1
ATOM 4531 C CA . ALA A 1 573 ? 7.530 7.912 -47.415 1.00 94.50 573 ALA A CA 1
ATOM 4532 C C . ALA A 1 573 ? 8.553 7.428 -48.457 1.00 94.50 573 ALA A C 1
ATOM 4534 O O . ALA A 1 573 ? 8.190 7.214 -49.611 1.00 94.50 573 ALA A O 1
ATOM 4535 N N . ARG A 1 574 ? 9.797 7.159 -48.035 1.00 93.75 574 ARG A N 1
ATOM 4536 C CA . ARG A 1 574 ? 10.857 6.588 -48.884 1.00 93.75 574 ARG A CA 1
ATOM 4537 C C . ARG A 1 574 ? 10.506 5.201 -49.426 1.00 93.75 574 ARG A C 1
ATOM 4539 O O . ARG A 1 574 ? 10.952 4.844 -50.518 1.00 93.75 574 ARG A O 1
ATOM 4546 N N . ALA A 1 575 ? 9.765 4.412 -48.653 1.00 93.56 575 ALA A N 1
ATOM 4547 C CA . ALA A 1 575 ? 9.395 3.051 -49.006 1.00 93.56 575 ALA A CA 1
ATOM 4548 C C . ALA A 1 575 ? 8.213 2.958 -49.980 1.00 93.56 575 ALA A C 1
ATOM 4550 O O . ALA A 1 575 ? 8.055 1.942 -50.659 1.00 93.56 575 ALA A O 1
ATOM 4551 N N . LYS A 1 576 ? 7.390 4.009 -50.067 1.00 93.75 576 LYS A N 1
ATOM 4552 C CA . LYS A 1 576 ? 6.166 4.024 -50.871 1.00 93.75 576 LYS A CA 1
ATOM 4553 C C . LYS A 1 576 ? 6.448 3.645 -52.331 1.00 93.75 576 LYS A C 1
ATOM 4555 O O . LYS A 1 576 ? 7.268 4.268 -52.997 1.00 93.75 576 LYS A O 1
ATOM 4560 N N . GLY A 1 577 ? 5.738 2.628 -52.825 1.00 91.75 577 GLY A N 1
ATOM 4561 C CA . GLY A 1 577 ? 5.836 2.154 -54.212 1.00 91.75 577 GLY A CA 1
ATOM 4562 C C . GLY A 1 577 ? 7.054 1.276 -54.525 1.00 91.75 577 GLY A C 1
ATOM 4563 O O . GLY A 1 577 ? 7.209 0.858 -55.669 1.00 91.75 577 GLY A O 1
ATOM 4564 N N . LYS A 1 578 ? 7.912 0.962 -53.544 1.00 92.12 578 LYS A N 1
ATOM 4565 C CA . LYS A 1 578 ? 9.070 0.076 -53.734 1.00 92.12 578 LYS A CA 1
ATOM 4566 C C . LYS A 1 578 ? 8.736 -1.353 -53.300 1.00 92.12 578 LYS A C 1
ATOM 4568 O O . LYS A 1 578 ? 8.146 -1.556 -52.246 1.00 92.12 578 LYS A O 1
ATOM 4573 N N . LYS A 1 579 ? 9.183 -2.349 -54.075 1.00 87.62 579 LYS A N 1
ATOM 4574 C CA . LYS A 1 579 ? 9.047 -3.780 -53.729 1.00 87.62 579 LYS A CA 1
ATOM 4575 C C . LYS A 1 579 ? 9.998 -4.203 -52.601 1.00 87.62 579 LYS A C 1
ATOM 4577 O O . LYS A 1 579 ? 9.617 -4.978 -51.733 1.00 87.62 579 LYS A O 1
ATOM 4582 N N . LEU A 1 580 ? 11.229 -3.685 -52.620 1.00 87.69 580 LEU A N 1
ATOM 4583 C CA . LEU A 1 580 ? 12.263 -3.924 -51.606 1.00 87.69 580 LEU A CA 1
ATOM 4584 C C . LEU A 1 580 ? 12.848 -2.586 -51.127 1.00 87.69 580 LEU A C 1
ATOM 4586 O O . LEU A 1 580 ? 13.936 -2.192 -51.543 1.00 87.69 580 LEU A O 1
ATOM 4590 N N . PRO A 1 581 ? 12.099 -1.829 -50.316 1.00 92.69 581 PRO A N 1
ATOM 4591 C CA . PRO A 1 581 ? 12.580 -0.574 -49.762 1.00 92.69 581 PRO A CA 1
ATOM 4592 C C . PRO A 1 581 ? 13.694 -0.782 -48.733 1.00 92.69 581 PRO A C 1
ATOM 4594 O O . PRO A 1 581 ? 13.659 -1.706 -47.920 1.00 92.69 581 PRO A O 1
ATOM 4597 N N . ASN A 1 582 ? 14.666 0.128 -48.744 1.00 93.62 582 ASN A N 1
ATOM 4598 C CA . ASN A 1 582 ? 15.711 0.196 -47.736 1.00 93.62 582 ASN A CA 1
ATOM 4599 C C . ASN A 1 582 ? 15.159 0.857 -46.460 1.00 93.62 582 ASN A C 1
ATOM 4601 O O . ASN A 1 582 ? 14.601 1.956 -46.515 1.00 93.62 582 ASN A O 1
ATOM 4605 N N . TYR A 1 583 ? 15.330 0.209 -45.307 1.00 95.75 583 TYR A N 1
ATOM 4606 C CA . TYR A 1 583 ? 14.940 0.722 -43.986 1.00 95.75 583 TYR A CA 1
ATOM 4607 C C . TYR A 1 583 ? 16.133 0.918 -43.038 1.00 95.75 583 TYR A C 1
ATOM 4609 O O . TYR A 1 583 ? 15.924 1.288 -41.885 1.00 95.75 583 TYR A O 1
ATOM 4617 N N . ALA A 1 584 ? 17.372 0.716 -43.506 1.00 95.81 584 ALA A N 1
ATOM 4618 C CA . ALA A 1 584 ? 18.569 0.663 -42.663 1.00 95.81 584 ALA A CA 1
ATOM 4619 C C . ALA A 1 584 ? 18.733 1.874 -41.713 1.00 95.81 584 ALA A C 1
ATOM 4621 O O . ALA A 1 584 ? 18.853 1.632 -40.517 1.00 95.81 584 ALA A O 1
ATOM 4622 N N . PRO A 1 585 ? 18.607 3.147 -42.156 1.00 96.06 585 PRO A N 1
ATOM 4623 C CA . PRO A 1 585 ? 18.649 4.314 -41.264 1.00 96.06 585 PRO A CA 1
ATOM 4624 C C . PRO A 1 585 ? 17.686 4.293 -40.076 1.00 96.06 585 PRO A C 1
ATOM 4626 O O . PRO A 1 585 ? 17.970 4.894 -39.043 1.00 96.06 585 PRO A O 1
ATOM 4629 N N . TRP A 1 586 ? 16.520 3.663 -40.236 1.00 96.12 586 TRP A N 1
ATOM 4630 C CA . TRP A 1 586 ? 15.518 3.562 -39.179 1.00 96.12 586 TRP A CA 1
ATOM 4631 C C . TRP A 1 586 ? 15.776 2.335 -38.298 1.00 96.12 586 TRP A C 1
ATOM 4633 O O . TRP A 1 586 ? 15.774 2.458 -37.076 1.00 96.12 586 TRP A O 1
ATOM 4643 N N . VAL A 1 587 ? 16.067 1.179 -38.907 1.00 95.62 587 VAL A N 1
ATOM 4644 C CA . VAL A 1 587 ? 16.370 -0.079 -38.196 1.00 95.62 587 VAL A CA 1
ATOM 4645 C C . VAL A 1 587 ? 17.601 0.074 -37.304 1.00 95.62 587 VAL A C 1
ATOM 4647 O O . VAL A 1 587 ? 17.535 -0.255 -36.124 1.00 95.62 587 VAL A O 1
ATOM 4650 N N . ASP A 1 588 ? 18.687 0.651 -37.821 1.00 97.25 588 ASP A N 1
ATOM 4651 C CA . ASP A 1 588 ? 19.906 0.900 -37.044 1.00 97.25 588 ASP A CA 1
ATOM 4652 C C . ASP A 1 588 ? 19.631 1.808 -35.837 1.00 97.25 588 ASP A C 1
ATOM 4654 O O . ASP A 1 588 ? 20.197 1.608 -34.764 1.00 97.25 588 ASP A O 1
ATOM 4658 N N . HIS A 1 589 ? 18.729 2.786 -35.979 1.00 95.75 589 HIS A N 1
ATOM 4659 C CA . HIS A 1 589 ? 18.336 3.632 -34.857 1.00 95.75 589 HIS A CA 1
ATOM 4660 C C . HIS A 1 589 ? 17.553 2.845 -33.800 1.00 95.75 589 HIS A C 1
ATOM 4662 O O . HIS A 1 589 ? 17.865 2.957 -32.617 1.00 95.75 589 HIS A O 1
ATOM 4668 N N . ARG A 1 590 ? 16.577 2.019 -34.209 1.00 95.06 590 ARG A N 1
ATOM 4669 C CA . ARG A 1 590 ? 15.819 1.163 -33.279 1.00 95.06 590 ARG A CA 1
ATOM 4670 C C . ARG A 1 590 ? 16.743 0.194 -32.538 1.00 95.06 590 ARG A C 1
ATOM 4672 O O . ARG A 1 590 ? 16.686 0.121 -31.316 1.00 95.06 590 ARG A O 1
ATOM 4679 N N . GLN A 1 591 ? 17.658 -0.457 -33.257 1.00 94.94 591 GLN A N 1
ATOM 4680 C CA . GLN A 1 591 ? 18.660 -1.344 -32.667 1.00 94.94 591 GLN A CA 1
ATOM 4681 C C . GLN A 1 591 ? 19.559 -0.608 -31.665 1.00 94.94 591 GLN A C 1
ATOM 4683 O O . GLN A 1 591 ? 19.821 -1.116 -30.576 1.00 94.94 591 GLN A O 1
ATOM 4688 N N . TYR A 1 592 ? 20.012 0.604 -31.994 1.00 95.75 592 TYR A N 1
ATOM 4689 C CA . TYR A 1 592 ? 20.782 1.410 -31.051 1.00 95.75 592 TYR A CA 1
ATOM 4690 C C . TYR A 1 592 ? 19.969 1.770 -29.797 1.00 95.75 592 TYR A C 1
ATOM 4692 O O . TYR A 1 592 ? 20.499 1.709 -28.690 1.00 95.75 592 TYR A O 1
ATOM 4700 N N . ASN A 1 593 ? 18.680 2.095 -29.935 1.00 92.94 593 ASN A N 1
ATOM 4701 C CA . ASN A 1 593 ? 17.818 2.375 -28.785 1.00 92.94 593 ASN A CA 1
ATOM 4702 C C . ASN A 1 593 ? 17.642 1.152 -27.871 1.00 92.94 593 ASN A C 1
ATOM 4704 O O . ASN A 1 593 ? 17.703 1.313 -26.650 1.00 92.94 593 ASN A O 1
ATOM 4708 N N . ASP A 1 594 ? 17.488 -0.047 -28.444 1.00 92.81 594 ASP A N 1
ATOM 4709 C CA . ASP A 1 594 ? 17.437 -1.307 -27.689 1.00 92.81 594 ASP A CA 1
ATOM 4710 C C . ASP A 1 594 ? 18.741 -1.505 -26.884 1.00 92.81 594 ASP A C 1
ATOM 4712 O O . ASP A 1 594 ? 18.704 -1.772 -25.682 1.00 92.81 594 ASP A O 1
ATOM 4716 N N . ILE A 1 595 ? 19.907 -1.242 -27.493 1.00 94.19 595 ILE A N 1
ATOM 4717 C CA . ILE A 1 595 ? 21.217 -1.295 -26.812 1.00 94.19 595 ILE A CA 1
ATOM 4718 C C . ILE A 1 595 ? 21.319 -0.266 -25.677 1.00 94.19 595 ILE A C 1
ATOM 4720 O O . ILE A 1 595 ? 21.835 -0.583 -24.601 1.00 94.19 595 ILE A O 1
ATOM 4724 N N . VAL A 1 596 ? 20.866 0.972 -25.899 1.00 93.00 596 VAL A N 1
ATOM 4725 C CA . VAL A 1 596 ? 20.907 2.036 -24.883 1.00 93.00 596 VAL A CA 1
ATOM 4726 C C . VAL A 1 596 ? 20.048 1.665 -23.679 1.00 93.00 596 VAL A C 1
ATOM 4728 O O . VAL A 1 596 ? 20.512 1.766 -22.544 1.00 93.00 596 VAL A O 1
ATOM 4731 N N . TYR A 1 597 ? 18.816 1.213 -23.914 1.00 90.06 597 TYR A N 1
ATOM 4732 C CA . TYR A 1 597 ? 17.933 0.766 -22.842 1.00 90.06 597 TYR A CA 1
ATOM 4733 C C . TYR A 1 597 ? 18.549 -0.396 -22.061 1.00 90.06 597 TYR A C 1
ATOM 4735 O O . TYR A 1 597 ? 18.610 -0.357 -20.834 1.00 90.06 597 TYR A O 1
ATOM 4743 N N . ASN A 1 598 ? 19.101 -1.377 -22.772 1.00 90.12 598 ASN A N 1
ATOM 4744 C CA . ASN A 1 598 ? 19.751 -2.524 -22.164 1.00 90.12 598 ASN A CA 1
ATOM 4745 C C . ASN A 1 598 ? 20.924 -2.134 -21.241 1.00 90.12 598 ASN A C 1
ATOM 4747 O O . ASN A 1 598 ? 21.014 -2.586 -20.100 1.00 90.12 598 ASN A O 1
ATOM 4751 N N . ARG A 1 599 ? 21.805 -1.237 -21.702 1.00 92.06 599 ARG A N 1
ATOM 4752 C CA . ARG A 1 599 ? 22.921 -0.715 -20.891 1.00 92.06 599 ARG A CA 1
ATOM 4753 C C . ARG A 1 599 ? 22.436 0.039 -19.655 1.00 92.06 599 ARG A C 1
ATOM 4755 O O . ARG A 1 599 ? 23.056 -0.068 -18.599 1.00 92.06 599 ARG A O 1
ATOM 4762 N N . TYR A 1 600 ? 21.341 0.785 -19.781 1.00 89.75 600 TYR A N 1
ATOM 4763 C CA . TYR A 1 600 ? 20.738 1.496 -18.658 1.00 89.75 600 TYR A CA 1
ATOM 4764 C C . TYR A 1 600 ? 20.221 0.532 -17.587 1.00 89.75 600 TYR A C 1
ATOM 4766 O O . TYR A 1 600 ? 20.550 0.694 -16.415 1.00 89.75 600 TYR A O 1
ATOM 4774 N N . ILE A 1 601 ? 19.483 -0.509 -17.988 1.00 88.00 601 ILE A N 1
ATOM 4775 C CA . ILE A 1 601 ? 18.987 -1.538 -17.064 1.00 88.00 601 ILE A CA 1
ATOM 4776 C C . ILE A 1 601 ? 20.142 -2.258 -16.371 1.00 88.00 601 ILE A C 1
ATOM 4778 O O . ILE A 1 601 ? 20.102 -2.419 -15.150 1.00 88.00 601 ILE A O 1
ATOM 4782 N N . LYS A 1 602 ? 21.207 -2.603 -17.107 1.00 89.69 602 LYS A N 1
ATOM 4783 C CA . LYS A 1 602 ? 22.427 -3.155 -16.509 1.00 89.69 602 LYS A CA 1
ATOM 4784 C C . LYS A 1 602 ? 22.992 -2.243 -15.421 1.00 89.69 602 LYS A C 1
ATOM 4786 O O . LYS A 1 602 ? 23.223 -2.703 -14.308 1.00 89.69 602 LYS A O 1
ATOM 4791 N N . LEU A 1 603 ? 23.176 -0.955 -15.717 1.00 91.12 603 LEU A N 1
ATOM 4792 C CA . LEU A 1 603 ? 23.698 0.009 -14.748 1.00 91.12 603 LEU A CA 1
ATOM 4793 C C . LEU A 1 603 ? 22.806 0.118 -13.508 1.00 91.12 603 LEU A C 1
ATOM 4795 O O . LEU A 1 603 ? 23.316 0.148 -12.391 1.00 91.12 603 LEU A O 1
ATOM 4799 N N . CYS A 1 604 ? 21.485 0.167 -13.690 1.00 88.12 604 CYS A N 1
ATOM 4800 C CA . CYS A 1 604 ? 20.542 0.185 -12.577 1.00 88.12 604 CYS A CA 1
ATOM 4801 C C . CYS A 1 604 ? 20.668 -1.076 -11.714 1.00 88.12 604 CYS A C 1
ATOM 4803 O O . CYS A 1 604 ? 20.707 -0.976 -10.488 1.00 88.12 604 CYS A O 1
ATOM 4805 N N . SER A 1 605 ? 20.776 -2.246 -12.346 1.00 86.88 605 SER A N 1
ATOM 4806 C CA . SER A 1 605 ? 20.913 -3.510 -11.632 1.00 86.88 605 SER A CA 1
ATOM 4807 C C . SER A 1 605 ? 22.237 -3.623 -10.878 1.00 86.88 605 SER A C 1
ATOM 4809 O O . SER A 1 605 ? 22.245 -4.052 -9.726 1.00 86.88 605 SER A O 1
ATOM 4811 N N . ASP A 1 606 ? 23.344 -3.212 -11.496 1.00 89.69 606 ASP A N 1
ATOM 4812 C CA . ASP A 1 606 ? 24.668 -3.213 -10.871 1.00 89.69 606 ASP A CA 1
ATOM 4813 C C . ASP A 1 606 ? 24.717 -2.228 -9.690 1.00 89.69 606 ASP A C 1
ATOM 4815 O O . ASP A 1 606 ? 25.230 -2.562 -8.623 1.00 89.69 606 ASP A O 1
ATOM 4819 N N . ALA A 1 607 ? 24.120 -1.039 -9.838 1.00 88.56 607 ALA A N 1
ATOM 4820 C CA . ALA A 1 607 ? 24.026 -0.054 -8.761 1.00 88.56 607 ALA A CA 1
ATOM 4821 C C . ALA A 1 607 ? 23.197 -0.564 -7.572 1.00 88.56 607 ALA A C 1
ATOM 4823 O O . ALA A 1 607 ? 23.543 -0.290 -6.424 1.00 88.56 607 ALA A O 1
ATOM 4824 N N . ALA A 1 608 ? 22.118 -1.308 -7.835 1.00 85.75 608 ALA A N 1
ATOM 4825 C CA . ALA A 1 608 ? 21.289 -1.882 -6.783 1.00 85.75 608 ALA A CA 1
ATOM 4826 C C . ALA A 1 608 ? 22.044 -2.954 -5.982 1.00 85.75 608 ALA A C 1
ATOM 4828 O O . ALA A 1 608 ? 22.065 -2.890 -4.753 1.00 85.75 608 ALA A O 1
ATOM 4829 N N . ARG A 1 609 ? 22.733 -3.877 -6.669 1.00 85.19 609 ARG A N 1
ATOM 4830 C CA . ARG A 1 609 ? 23.576 -4.899 -6.022 1.00 85.19 609 ARG A CA 1
ATOM 4831 C C . ARG A 1 609 ? 24.729 -4.281 -5.228 1.00 85.19 609 ARG A C 1
ATOM 4833 O O . ARG A 1 609 ? 25.013 -4.703 -4.117 1.00 85.19 609 ARG A O 1
ATOM 4840 N N . ALA A 1 610 ? 25.359 -3.233 -5.760 1.00 87.44 610 ALA A N 1
ATOM 4841 C CA . ALA A 1 610 ? 26.450 -2.547 -5.071 1.00 87.44 610 ALA A CA 1
ATOM 4842 C C . ALA A 1 610 ? 26.005 -1.811 -3.793 1.00 87.44 610 ALA A C 1
ATOM 4844 O O . ALA A 1 610 ? 26.801 -1.669 -2.868 1.00 87.44 610 ALA A O 1
ATOM 4845 N N . ALA A 1 611 ? 24.767 -1.305 -3.744 1.00 82.56 611 ALA A N 1
ATOM 4846 C CA . ALA A 1 611 ? 24.274 -0.514 -2.616 1.00 82.56 611 ALA A CA 1
ATOM 4847 C C . ALA A 1 611 ? 23.503 -1.315 -1.554 1.00 82.56 611 ALA A C 1
ATOM 4849 O O . ALA A 1 611 ? 23.414 -0.860 -0.415 1.00 82.56 611 ALA A O 1
ATOM 4850 N N . GLY A 1 612 ? 22.899 -2.447 -1.922 1.00 72.12 612 GLY A N 1
ATOM 4851 C CA . GLY A 1 612 ? 22.187 -3.329 -0.996 1.00 72.12 612 GLY A CA 1
ATOM 4852 C C . GLY A 1 612 ? 23.062 -4.496 -0.557 1.00 72.12 612 GLY A C 1
ATOM 4853 O O . GLY A 1 612 ? 23.754 -4.418 0.456 1.00 72.12 612 GLY A O 1
ATOM 4854 N N . ASP A 1 613 ? 22.997 -5.563 -1.350 1.00 69.62 613 ASP A N 1
ATOM 4855 C CA . ASP A 1 613 ? 23.744 -6.813 -1.217 1.00 69.62 613 ASP A CA 1
ATOM 4856 C C . ASP A 1 613 ? 24.107 -7.316 -2.627 1.00 69.62 613 ASP A C 1
ATOM 4858 O O . ASP A 1 613 ? 23.316 -7.156 -3.564 1.00 69.62 613 ASP A O 1
ATOM 4862 N N . GLY A 1 614 ? 25.282 -7.929 -2.789 1.00 71.25 614 GLY A N 1
ATOM 4863 C CA . GLY A 1 614 ? 25.765 -8.444 -4.072 1.00 71.25 614 GLY A CA 1
ATOM 4864 C C . GLY A 1 614 ? 24.809 -9.455 -4.713 1.00 71.25 614 GLY A C 1
ATOM 4865 O O . GLY A 1 614 ? 24.691 -9.489 -5.938 1.00 71.25 614 GLY A O 1
ATOM 4866 N N . ASP A 1 615 ? 24.065 -10.196 -3.889 1.00 71.38 615 ASP A N 1
ATOM 4867 C CA . ASP A 1 615 ? 23.085 -11.206 -4.306 1.00 71.38 615 ASP A CA 1
ATOM 4868 C C . ASP A 1 615 ? 21.637 -10.687 -4.389 1.00 71.38 615 ASP A C 1
ATOM 4870 O O . ASP A 1 615 ? 20.699 -11.474 -4.549 1.00 71.38 615 ASP A O 1
ATOM 4874 N N . ALA A 1 616 ? 21.421 -9.369 -4.302 1.00 74.75 616 ALA A N 1
ATOM 4875 C CA . ALA A 1 616 ? 20.084 -8.788 -4.359 1.00 74.75 616 ALA A CA 1
ATOM 4876 C C . ALA A 1 616 ? 19.285 -9.279 -5.584 1.00 74.75 616 ALA A C 1
ATOM 4878 O O . ALA A 1 616 ? 19.770 -9.293 -6.726 1.00 74.75 616 ALA A O 1
ATOM 4879 N N . VAL A 1 617 ? 18.015 -9.637 -5.359 1.00 81.31 617 VAL A N 1
ATOM 4880 C CA . VAL A 1 617 ? 17.081 -9.919 -6.451 1.00 81.31 617 VAL A CA 1
ATOM 4881 C C . VAL A 1 617 ? 16.632 -8.578 -7.024 1.00 81.31 617 VAL A C 1
ATOM 4883 O O . VAL A 1 617 ? 15.953 -7.798 -6.363 1.00 81.31 617 VAL A O 1
ATOM 4886 N N . VAL A 1 618 ? 17.048 -8.272 -8.246 1.00 82.75 618 VAL A N 1
ATOM 4887 C CA . VAL A 1 618 ? 16.841 -6.969 -8.877 1.00 82.75 618 VAL A CA 1
ATOM 4888 C C . VAL A 1 618 ? 16.193 -7.180 -10.229 1.00 82.75 618 VAL A C 1
ATOM 4890 O O . VAL A 1 618 ? 16.619 -8.052 -10.983 1.00 82.75 618 VAL A O 1
ATOM 4893 N N . GLY A 1 619 ? 15.169 -6.397 -10.550 1.00 83.56 619 GLY A N 1
ATOM 4894 C CA . GLY A 1 619 ? 14.397 -6.653 -11.754 1.00 83.56 619 GLY A CA 1
ATOM 4895 C C . GLY A 1 619 ? 13.466 -5.553 -12.192 1.00 83.56 619 GLY A C 1
ATOM 4896 O O . GLY A 1 619 ? 13.603 -4.417 -11.755 1.00 83.56 619 GLY A O 1
ATOM 4897 N N . ILE A 1 620 ? 12.542 -5.888 -13.086 1.00 83.25 620 ILE A N 1
ATOM 4898 C CA . ILE A 1 620 ? 11.623 -4.919 -13.679 1.00 83.25 620 ILE A CA 1
ATOM 4899 C C . ILE A 1 620 ? 10.170 -5.391 -13.606 1.00 83.25 620 ILE A C 1
ATOM 4901 O O . ILE A 1 620 ? 9.858 -6.543 -13.923 1.00 83.25 620 ILE A O 1
ATOM 4905 N N . GLY A 1 621 ? 9.284 -4.488 -13.188 1.00 82.50 621 GLY A N 1
ATOM 4906 C CA . GLY A 1 621 ? 7.838 -4.665 -13.274 1.00 82.50 621 GLY A CA 1
ATOM 4907 C C . GLY A 1 621 ? 7.336 -4.529 -14.716 1.00 82.50 621 GLY A C 1
ATOM 4908 O O . GLY A 1 621 ? 7.828 -3.693 -15.469 1.00 82.50 621 GLY A O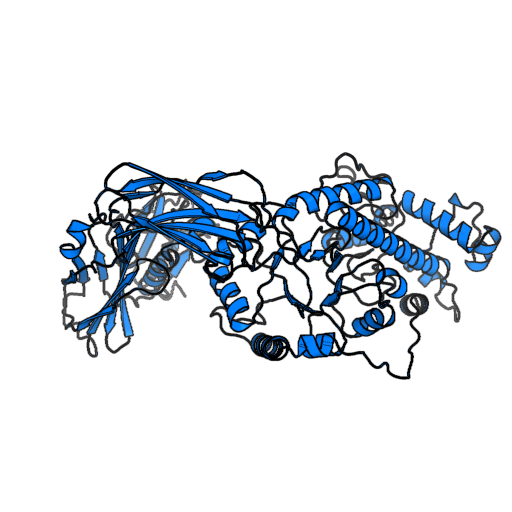 1
ATOM 4909 N N . GLY A 1 622 ? 6.336 -5.312 -15.115 1.00 82.31 622 GLY A N 1
ATOM 4910 C CA . GLY A 1 622 ? 5.613 -5.123 -16.377 1.00 82.31 622 GLY A CA 1
ATOM 4911 C C . GLY A 1 622 ? 6.396 -5.323 -17.677 1.00 82.31 622 GLY A C 1
ATOM 4912 O O . GLY A 1 622 ? 6.377 -4.455 -18.555 1.00 82.31 622 GLY A O 1
ATOM 4913 N N . GLY A 1 623 ? 7.016 -6.492 -17.843 1.00 87.12 623 GLY A N 1
ATOM 4914 C CA . GLY A 1 623 ? 7.615 -6.945 -19.101 1.00 87.12 623 GLY A CA 1
ATOM 4915 C C . GLY A 1 623 ? 6.663 -6.842 -20.296 1.00 87.12 623 GLY A C 1
ATOM 4916 O O . GLY A 1 623 ? 5.520 -7.297 -20.221 1.00 87.12 623 GLY A O 1
ATOM 4917 N N . GLN A 1 624 ? 7.121 -6.242 -21.400 1.00 88.06 624 GLN A N 1
ATOM 4918 C CA . GLN A 1 624 ? 6.314 -6.033 -22.610 1.00 88.06 624 GLN A CA 1
ATOM 4919 C C . GLN A 1 624 ? 6.691 -7.002 -23.728 1.00 88.06 624 GLN A C 1
ATOM 4921 O O . GLN A 1 624 ? 7.812 -7.485 -23.783 1.00 88.06 624 GLN A O 1
ATOM 4926 N N . ARG A 1 625 ? 5.783 -7.227 -24.685 1.00 90.38 625 ARG A N 1
ATOM 4927 C CA . ARG A 1 625 ? 6.119 -7.966 -25.913 1.00 90.38 625 ARG A CA 1
ATOM 4928 C C . ARG A 1 625 ? 7.292 -7.322 -26.667 1.00 90.38 625 ARG A C 1
ATOM 4930 O O . ARG A 1 625 ? 7.345 -6.088 -26.722 1.00 90.38 625 ARG A O 1
ATOM 4937 N N . PRO A 1 626 ? 8.146 -8.129 -27.330 1.00 91.19 626 PRO A N 1
ATOM 4938 C CA . PRO A 1 626 ? 9.137 -7.629 -28.271 1.00 91.19 626 PRO A CA 1
ATOM 4939 C C . PRO A 1 626 ? 8.499 -6.671 -29.271 1.00 91.19 626 PRO A C 1
ATOM 4941 O O . PRO A 1 626 ? 7.479 -6.968 -29.904 1.00 91.19 626 PRO A O 1
ATOM 4944 N N . ASN A 1 627 ? 9.078 -5.484 -29.382 1.00 91.94 627 ASN A N 1
ATOM 4945 C CA . ASN A 1 627 ? 8.564 -4.421 -30.225 1.00 91.94 627 ASN A CA 1
ATOM 4946 C C . ASN A 1 627 ? 9.723 -3.535 -30.700 1.00 91.94 627 ASN A C 1
ATOM 4948 O O . ASN A 1 627 ? 10.730 -3.435 -29.999 1.00 91.94 627 ASN A O 1
ATOM 4952 N N . PRO A 1 628 ? 9.594 -2.849 -31.851 1.00 92.31 628 PRO A N 1
ATOM 4953 C CA . PRO A 1 628 ? 10.618 -1.905 -32.315 1.00 92.31 628 PRO A CA 1
ATOM 4954 C C . PRO A 1 628 ? 10.787 -0.681 -31.409 1.00 92.31 628 PRO A C 1
ATOM 4956 O O . PRO A 1 628 ? 11.707 0.113 -31.591 1.00 92.31 628 PRO A O 1
ATOM 4959 N N . TYR A 1 629 ? 9.855 -0.480 -30.480 1.00 89.69 629 TYR A N 1
ATOM 4960 C CA . TYR A 1 629 ? 9.867 0.572 -29.483 1.00 89.69 629 TYR A CA 1
ATOM 4961 C C . TYR A 1 629 ? 9.821 -0.045 -28.087 1.00 89.69 629 TYR A C 1
ATOM 4963 O O . TYR A 1 629 ? 9.267 -1.119 -27.879 1.00 89.69 629 TYR A O 1
ATOM 4971 N N . GLY A 1 630 ? 10.359 0.675 -27.107 1.00 86.56 630 GLY A N 1
ATOM 4972 C CA . GLY A 1 630 ? 10.285 0.270 -25.706 1.00 86.56 630 GLY A CA 1
ATOM 4973 C C . GLY A 1 630 ? 11.524 -0.442 -25.172 1.00 86.56 630 GLY A C 1
ATOM 4974 O O . GLY A 1 630 ? 11.664 -0.488 -23.956 1.00 86.56 630 GLY A O 1
ATOM 4975 N N . GLY A 1 631 ? 12.454 -0.889 -26.024 1.00 89.62 631 GLY A N 1
ATOM 4976 C CA . GLY A 1 631 ? 13.722 -1.487 -25.584 1.00 89.62 631 GLY A CA 1
ATOM 4977 C C . GLY A 1 631 ? 13.654 -2.982 -25.254 1.00 89.62 631 GLY A C 1
ATOM 4978 O O . GLY A 1 631 ? 14.597 -3.520 -24.682 1.00 89.62 631 GLY A O 1
ATOM 4979 N N . TRP A 1 632 ? 12.549 -3.657 -25.580 1.00 89.50 632 TRP A N 1
ATOM 4980 C CA . TRP A 1 632 ? 12.267 -5.042 -25.180 1.00 89.50 632 TRP A CA 1
ATOM 4981 C C . TRP A 1 632 ? 12.842 -6.084 -26.148 1.00 89.50 632 TRP A C 1
ATOM 4983 O O . TRP A 1 632 ? 12.127 -6.964 -26.625 1.00 89.50 632 TRP A O 1
ATOM 4993 N N . ASP A 1 633 ? 14.140 -5.988 -26.437 1.00 91.88 633 ASP A N 1
ATOM 4994 C CA . ASP A 1 633 ? 14.870 -7.089 -27.065 1.00 91.88 633 ASP A CA 1
ATOM 4995 C C . ASP A 1 633 ? 15.285 -8.103 -25.991 1.00 91.88 633 ASP A C 1
ATOM 4997 O O . ASP A 1 633 ? 16.266 -7.897 -25.271 1.00 91.88 633 ASP A O 1
ATOM 5001 N N . TYR A 1 634 ? 14.526 -9.195 -25.866 1.00 89.25 634 TYR A N 1
ATOM 5002 C CA . TYR A 1 634 ? 14.734 -10.199 -24.817 1.00 89.25 634 TYR A CA 1
ATOM 5003 C C . TYR A 1 634 ? 16.103 -10.871 -24.889 1.00 89.25 634 TYR A C 1
ATOM 5005 O O . TYR A 1 634 ? 16.631 -11.223 -23.844 1.00 89.25 634 TYR A O 1
ATOM 5013 N N . TRP A 1 635 ? 16.723 -10.967 -26.068 1.00 89.69 635 TRP A N 1
ATOM 5014 C CA . TRP A 1 635 ? 18.095 -11.469 -26.175 1.00 89.69 635 TRP A CA 1
ATOM 5015 C C . TRP A 1 635 ? 19.095 -10.600 -25.396 1.00 89.69 635 TRP A C 1
ATOM 5017 O O . TRP A 1 635 ? 20.069 -11.096 -24.831 1.00 89.69 635 TRP A O 1
ATOM 5027 N N . LEU A 1 636 ? 18.852 -9.288 -25.354 1.00 89.38 636 LEU A N 1
ATOM 5028 C CA . LEU A 1 636 ? 19.704 -8.345 -24.642 1.00 89.38 636 LEU A CA 1
ATOM 5029 C C . LEU A 1 636 ? 19.338 -8.264 -23.159 1.00 89.38 636 LEU A C 1
ATOM 5031 O O . LEU A 1 636 ? 20.238 -8.331 -22.322 1.00 89.38 636 LEU A O 1
ATOM 5035 N N . VAL A 1 637 ? 18.047 -8.113 -22.839 1.00 84.81 637 VAL A N 1
ATOM 5036 C CA . VAL A 1 637 ? 17.620 -7.682 -21.498 1.00 84.81 637 VAL A CA 1
ATOM 5037 C C . VAL A 1 637 ? 17.587 -8.795 -20.448 1.00 84.81 637 VAL A C 1
ATOM 5039 O O . VAL A 1 637 ? 17.843 -8.502 -19.280 1.00 84.81 637 VAL A O 1
ATOM 5042 N N . THR A 1 638 ? 17.336 -10.058 -20.824 1.00 83.38 638 THR A N 1
ATOM 5043 C CA . THR A 1 638 ? 17.131 -11.175 -19.868 1.00 83.38 638 THR A CA 1
ATOM 5044 C C . THR A 1 638 ? 18.339 -11.474 -18.986 1.00 83.38 638 THR A C 1
ATOM 5046 O O . THR A 1 638 ? 18.186 -12.097 -17.944 1.00 83.38 638 THR A O 1
ATOM 5049 N N . ASN A 1 639 ? 19.527 -11.002 -19.366 1.00 81.25 639 ASN A N 1
ATOM 5050 C CA . ASN A 1 639 ? 20.778 -11.280 -18.663 1.00 81.25 639 ASN A CA 1
ATOM 5051 C C . ASN A 1 639 ? 21.238 -10.153 -17.718 1.00 81.25 639 ASN A C 1
ATOM 5053 O O . ASN A 1 639 ? 22.323 -10.246 -17.147 1.00 81.25 639 ASN A O 1
ATOM 5057 N N . HIS A 1 640 ? 20.456 -9.078 -17.545 1.00 82.75 640 HIS A N 1
ATOM 5058 C CA . HIS A 1 640 ? 20.848 -7.950 -16.675 1.00 82.75 640 HIS A CA 1
ATOM 5059 C C . HIS A 1 640 ? 20.089 -7.882 -15.357 1.00 82.75 640 HIS A C 1
ATOM 5061 O O . HIS A 1 640 ? 20.566 -7.239 -14.423 1.00 82.75 640 HIS A O 1
ATOM 5067 N N . PHE A 1 641 ? 18.952 -8.562 -15.250 1.00 80.31 641 PHE A N 1
ATOM 5068 C CA . PHE A 1 641 ? 18.157 -8.643 -14.031 1.00 80.31 641 PHE A CA 1
ATOM 5069 C C . PHE A 1 641 ? 18.017 -10.087 -13.545 1.00 80.31 641 PHE A C 1
ATOM 5071 O O . PHE A 1 641 ? 18.124 -11.034 -14.311 1.00 80.31 641 PHE A O 1
ATOM 5078 N N . THR A 1 642 ? 17.762 -10.238 -12.249 1.00 82.00 642 THR A N 1
ATOM 5079 C CA . THR A 1 642 ? 17.477 -11.506 -11.564 1.00 82.00 642 THR A CA 1
ATOM 5080 C C . THR A 1 642 ? 15.984 -11.643 -11.223 1.00 82.00 642 THR A C 1
ATOM 5082 O O . THR A 1 642 ? 15.581 -12.631 -10.613 1.00 82.00 642 THR A O 1
ATOM 5085 N N . TRP A 1 643 ? 15.138 -10.685 -11.635 1.00 86.56 643 TRP A N 1
ATOM 5086 C CA . TRP A 1 643 ? 13.675 -10.767 -11.541 1.00 86.56 643 TRP A CA 1
ATOM 5087 C C . TRP A 1 643 ? 12.932 -10.052 -12.686 1.00 86.56 643 TRP A C 1
ATOM 5089 O O . TRP A 1 643 ? 13.403 -9.044 -13.212 1.00 86.56 643 TRP A O 1
ATOM 5099 N N . ILE A 1 644 ? 11.747 -10.547 -13.056 1.00 85.69 644 ILE A N 1
ATOM 5100 C CA . ILE A 1 644 ? 10.810 -9.855 -13.954 1.00 85.69 644 ILE A CA 1
ATOM 5101 C C . ILE A 1 644 ? 9.347 -10.210 -13.645 1.00 85.69 644 ILE A C 1
ATOM 5103 O O . ILE A 1 644 ? 8.967 -11.383 -13.569 1.00 85.69 644 ILE A O 1
ATOM 5107 N N . GLU A 1 645 ? 8.493 -9.192 -13.529 1.00 84.69 645 GLU A N 1
ATOM 5108 C CA . GLU A 1 645 ? 7.039 -9.366 -13.626 1.00 84.69 645 GLU A CA 1
ATOM 5109 C C . GLU A 1 645 ? 6.648 -9.371 -15.103 1.00 84.69 645 GLU A C 1
ATOM 5111 O O . GLU A 1 645 ? 6.686 -8.337 -15.768 1.00 84.69 645 GLU A O 1
ATOM 5116 N N . ASN A 1 646 ? 6.269 -10.526 -15.641 1.00 84.75 646 ASN A N 1
ATOM 5117 C CA . ASN A 1 646 ? 5.984 -10.646 -17.066 1.00 84.75 646 ASN A CA 1
ATOM 5118 C C . ASN A 1 646 ? 4.474 -10.593 -17.363 1.00 84.75 646 ASN A C 1
ATOM 5120 O O . ASN A 1 646 ? 3.692 -11.340 -16.772 1.00 84.75 646 ASN A O 1
ATOM 5124 N N . TYR A 1 647 ? 4.047 -9.738 -18.300 1.00 83.12 647 TYR A N 1
ATOM 5125 C CA . TYR A 1 647 ? 2.618 -9.561 -18.619 1.00 83.12 647 TYR A CA 1
ATOM 5126 C C . TYR A 1 647 ? 2.089 -10.531 -19.670 1.00 83.12 647 TYR A C 1
ATOM 5128 O O . TYR A 1 647 ? 0.876 -10.728 -19.768 1.00 83.12 647 TYR A O 1
ATOM 5136 N N . PHE A 1 648 ? 2.976 -11.137 -20.458 1.00 84.31 648 PHE A N 1
ATOM 5137 C CA . PHE A 1 648 ? 2.596 -11.839 -21.677 1.00 84.31 648 PHE A CA 1
ATOM 5138 C C . PHE A 1 648 ? 3.027 -13.312 -21.631 1.00 84.31 648 PHE A C 1
ATOM 5140 O O . PHE A 1 648 ? 4.219 -13.593 -21.577 1.00 84.31 648 PHE A O 1
ATOM 5147 N N . PRO A 1 649 ? 2.091 -14.280 -21.683 1.00 80.31 649 PRO A N 1
ATOM 5148 C CA . PRO A 1 649 ? 2.439 -15.702 -21.663 1.00 80.31 649 PRO A CA 1
ATOM 5149 C C . PRO A 1 649 ? 3.399 -16.118 -22.781 1.00 80.31 649 PRO A C 1
ATOM 5151 O O . PRO A 1 649 ? 4.248 -16.972 -22.555 1.00 80.31 649 PRO A O 1
ATOM 5154 N N . ASP A 1 650 ? 3.292 -15.490 -23.957 1.00 81.31 650 ASP A N 1
ATOM 5155 C CA . ASP A 1 650 ? 4.156 -15.747 -25.112 1.00 81.31 650 ASP A CA 1
ATOM 5156 C C . ASP A 1 650 ? 5.611 -15.324 -24.884 1.00 81.31 650 ASP A C 1
ATOM 5158 O O . ASP A 1 650 ? 6.512 -15.906 -25.480 1.00 81.31 650 ASP A O 1
ATOM 5162 N N . THR A 1 651 ? 5.870 -14.357 -23.997 1.00 86.75 651 THR A N 1
ATOM 5163 C CA . THR A 1 651 ? 7.241 -13.930 -23.695 1.00 86.75 651 THR A CA 1
ATOM 5164 C C . THR A 1 651 ? 7.933 -14.774 -22.631 1.00 86.75 651 THR A C 1
ATOM 5166 O O . THR A 1 651 ? 9.153 -14.673 -22.504 1.00 86.75 651 THR A O 1
ATOM 5169 N N . ASN A 1 652 ? 7.208 -15.650 -21.922 1.00 82.62 652 ASN A N 1
ATOM 5170 C CA . ASN A 1 652 ? 7.819 -16.589 -20.974 1.00 82.62 652 ASN A CA 1
ATOM 5171 C C . ASN A 1 652 ? 8.829 -17.509 -21.670 1.00 82.62 652 ASN A C 1
ATOM 5173 O O . ASN A 1 652 ? 9.904 -17.729 -21.126 1.00 82.62 652 ASN A O 1
ATOM 5177 N N . GLU A 1 653 ? 8.526 -17.993 -22.878 1.00 83.25 653 GLU A N 1
ATOM 5178 C CA . GLU A 1 653 ? 9.438 -18.884 -23.605 1.00 83.25 653 GLU A CA 1
ATOM 5179 C C . GLU A 1 653 ? 10.699 -18.163 -24.093 1.00 83.25 653 GLU A C 1
ATOM 5181 O O . GLU A 1 653 ? 11.776 -18.752 -24.053 1.00 83.25 653 GLU A O 1
ATOM 5186 N N . TYR A 1 654 ? 10.616 -16.880 -24.478 1.00 87.12 654 TYR A N 1
ATOM 5187 C CA . TYR A 1 654 ? 11.820 -16.088 -24.779 1.00 87.12 654 TYR A CA 1
ATOM 5188 C C . TYR A 1 654 ? 12.695 -15.948 -23.538 1.00 87.12 654 TYR A C 1
ATOM 5190 O O . TYR A 1 654 ? 13.902 -16.155 -23.611 1.00 87.12 654 TYR A O 1
ATOM 5198 N N . ILE A 1 655 ? 12.075 -15.614 -22.399 1.00 85.56 655 ILE A N 1
ATOM 5199 C CA . ILE A 1 655 ? 12.783 -15.477 -21.130 1.00 85.56 655 ILE A CA 1
ATOM 5200 C C . ILE A 1 655 ? 13.463 -16.800 -20.799 1.00 85.56 655 ILE A C 1
ATOM 5202 O O . ILE A 1 655 ? 14.678 -16.812 -20.694 1.00 85.56 655 ILE A O 1
ATOM 5206 N N . ARG A 1 656 ? 12.711 -17.904 -20.729 1.00 81.62 656 ARG A N 1
ATOM 5207 C CA . ARG A 1 656 ? 13.223 -19.243 -20.412 1.00 81.62 656 ARG A CA 1
ATOM 5208 C C . ARG A 1 656 ? 14.369 -19.664 -21.335 1.00 81.62 656 ARG A C 1
ATOM 5210 O O . ARG A 1 656 ? 15.383 -20.140 -20.842 1.00 81.62 656 ARG A O 1
ATOM 5217 N N . SER A 1 657 ? 14.234 -19.439 -22.644 1.00 84.38 657 SER A N 1
ATOM 5218 C CA . SER A 1 657 ? 15.220 -19.866 -23.651 1.00 84.38 657 SER A CA 1
ATOM 5219 C C . SER A 1 657 ? 16.505 -19.033 -23.653 1.00 84.38 657 SER A C 1
ATOM 5221 O O . SER A 1 657 ? 17.567 -19.547 -23.992 1.00 84.38 657 SER A O 1
ATOM 5223 N N . PHE A 1 658 ? 16.431 -17.738 -23.327 1.00 87.00 658 PHE A N 1
ATOM 5224 C CA . PHE A 1 658 ? 17.605 -16.848 -23.298 1.00 87.00 658 PHE A CA 1
ATOM 5225 C C . PHE A 1 658 ? 18.212 -16.705 -21.906 1.00 87.00 658 PHE A C 1
ATOM 5227 O O . PHE A 1 658 ? 19.207 -15.995 -21.737 1.00 87.00 658 PHE A O 1
ATOM 5234 N N . ASN A 1 659 ? 17.595 -17.337 -20.912 1.00 77.25 659 ASN A N 1
ATOM 5235 C CA . ASN A 1 659 ? 18.076 -17.344 -19.553 1.00 77.25 659 ASN A CA 1
ATOM 5236 C C . ASN A 1 659 ? 19.233 -18.332 -19.416 1.00 77.25 659 ASN A C 1
ATOM 5238 O O . ASN A 1 659 ? 19.074 -19.515 -19.710 1.00 77.25 659 ASN A O 1
ATOM 5242 N N . THR A 1 660 ? 20.390 -17.879 -18.941 1.00 66.06 660 THR A N 1
ATOM 5243 C CA . THR A 1 660 ? 21.462 -18.814 -18.589 1.00 66.06 660 THR A CA 1
ATOM 5244 C C . THR A 1 660 ? 21.157 -19.482 -17.242 1.00 66.06 660 THR A C 1
ATOM 5246 O O . THR A 1 660 ? 20.546 -18.850 -16.376 1.00 66.06 660 THR A O 1
ATOM 5249 N N . PRO A 1 661 ? 21.597 -20.734 -17.012 1.00 59.44 661 PRO A N 1
ATOM 5250 C CA . PRO A 1 661 ? 21.441 -21.401 -15.714 1.00 59.44 661 PRO A CA 1
ATOM 5251 C C . PRO A 1 661 ? 21.993 -20.586 -14.530 1.00 59.44 661 PRO A C 1
ATOM 5253 O O . PRO A 1 661 ? 21.448 -20.635 -13.428 1.00 59.44 661 PRO A O 1
ATOM 5256 N N . ASP A 1 662 ? 23.026 -19.775 -14.774 1.00 56.28 662 ASP A N 1
ATOM 5257 C CA . ASP A 1 662 ? 23.681 -18.940 -13.763 1.00 56.28 662 ASP A CA 1
ATOM 5258 C C . ASP A 1 662 ? 22.891 -17.673 -13.386 1.00 56.28 662 ASP A C 1
ATOM 5260 O O . ASP A 1 662 ? 23.166 -17.058 -12.354 1.00 56.28 662 ASP A O 1
ATOM 5264 N N . SER A 1 663 ? 21.914 -17.247 -14.196 1.00 60.28 663 SER A N 1
ATOM 5265 C CA . SER A 1 663 ? 21.277 -15.929 -14.050 1.00 60.28 663 SER A CA 1
ATOM 5266 C C . SER A 1 663 ? 20.302 -15.829 -12.868 1.00 60.28 663 SER A C 1
ATOM 5268 O O . SER A 1 663 ? 19.884 -14.724 -12.517 1.00 60.28 663 SER A O 1
ATOM 5270 N N . LYS A 1 664 ? 19.893 -16.963 -12.274 1.00 62.56 664 LYS A N 1
ATOM 5271 C CA . LYS A 1 664 ? 18.883 -17.054 -11.199 1.00 62.56 664 LYS A CA 1
ATOM 5272 C C . LYS A 1 664 ? 17.609 -16.217 -11.469 1.00 62.56 664 LYS A C 1
ATOM 5274 O O . LYS A 1 664 ? 16.964 -15.787 -10.512 1.00 62.56 664 LYS A O 1
ATOM 5279 N N . LEU A 1 665 ? 17.255 -15.944 -12.735 1.00 75.38 665 LEU A N 1
ATOM 5280 C CA . LEU A 1 665 ? 16.138 -15.063 -13.095 1.00 75.38 665 LEU A CA 1
ATOM 5281 C C . LEU A 1 665 ? 14.799 -15.608 -12.592 1.00 75.38 665 LEU A C 1
ATOM 5283 O O . LEU A 1 665 ? 14.330 -16.657 -13.024 1.00 75.38 665 LEU A O 1
ATOM 5287 N N . LYS A 1 666 ? 14.151 -14.845 -11.715 1.00 76.31 666 LYS A N 1
ATOM 5288 C CA . LYS A 1 666 ? 12.849 -15.178 -11.139 1.00 76.31 666 LYS A CA 1
ATOM 5289 C C . LYS A 1 666 ? 11.737 -14.490 -11.916 1.00 76.31 666 LYS A C 1
ATOM 5291 O O . LYS A 1 666 ? 11.636 -13.266 -11.929 1.00 76.31 666 LYS A O 1
ATOM 5296 N N . VAL A 1 667 ? 10.879 -15.278 -12.547 1.00 78.00 667 VAL A N 1
ATOM 5297 C CA . VAL A 1 667 ? 9.750 -14.770 -13.336 1.00 78.00 667 VAL A CA 1
ATOM 5298 C C . VAL A 1 667 ? 8.465 -14.877 -12.519 1.00 78.00 667 VAL A C 1
ATOM 5300 O O . VAL A 1 667 ? 8.251 -15.860 -11.811 1.00 78.00 667 VAL A O 1
ATOM 5303 N N . CYS A 1 668 ? 7.598 -13.867 -12.595 1.00 73.19 668 CYS A N 1
ATOM 5304 C CA . CYS A 1 668 ? 6.302 -13.873 -11.915 1.00 73.19 668 CYS A CA 1
ATOM 5305 C C . CYS A 1 668 ? 5.183 -13.353 -12.832 1.00 73.19 668 CYS A C 1
ATOM 5307 O O . CYS A 1 668 ? 4.922 -12.150 -12.837 1.00 73.19 668 CYS A O 1
ATOM 5309 N N . PRO A 1 669 ? 4.503 -14.212 -13.612 1.00 71.50 669 PRO A N 1
ATOM 5310 C CA . PRO A 1 669 ? 3.404 -13.781 -14.466 1.00 71.50 669 PRO A CA 1
ATOM 5311 C C . PRO A 1 669 ? 2.050 -13.818 -13.747 1.00 71.50 669 PRO A C 1
ATOM 5313 O O . PRO A 1 669 ? 1.839 -14.575 -12.796 1.00 71.50 669 PRO A O 1
ATOM 5316 N N . GLY A 1 670 ? 1.106 -13.010 -14.241 1.00 65.31 670 GLY A N 1
ATOM 5317 C CA . GLY A 1 670 ? -0.181 -12.765 -13.581 1.00 65.31 670 GLY A CA 1
ATOM 5318 C C . GLY A 1 670 ? -1.400 -13.502 -14.127 1.00 65.31 670 GLY A C 1
ATOM 5319 O O . GLY A 1 670 ? -2.511 -13.188 -13.697 1.00 65.31 670 GLY A O 1
ATOM 5320 N N . ALA A 1 671 ? -1.254 -14.465 -15.043 1.00 67.25 671 ALA A N 1
ATOM 5321 C CA . ALA A 1 671 ? -2.383 -15.085 -15.756 1.00 67.25 671 ALA A CA 1
ATOM 5322 C C . ALA A 1 671 ? -2.944 -16.367 -15.103 1.00 67.25 671 ALA A C 1
ATOM 5324 O O . ALA A 1 671 ? -4.154 -16.451 -14.889 1.00 67.25 671 ALA A O 1
ATOM 5325 N N . ASP A 1 672 ? -2.101 -17.331 -14.738 1.00 79.69 672 ASP A N 1
ATOM 5326 C CA . ASP A 1 672 ? -2.517 -18.615 -14.160 1.00 79.69 672 ASP A CA 1
ATOM 5327 C C . ASP A 1 672 ? -1.369 -19.206 -13.328 1.00 79.69 672 ASP A C 1
ATOM 5329 O O . ASP A 1 672 ? -0.231 -19.229 -13.789 1.00 79.69 672 ASP A O 1
ATOM 5333 N N . VAL A 1 673 ? -1.648 -19.638 -12.094 1.00 83.25 673 VAL A N 1
ATOM 5334 C CA . VAL A 1 673 ? -0.603 -20.085 -11.152 1.00 83.25 673 VAL A CA 1
ATOM 5335 C C . VAL A 1 673 ? 0.051 -21.390 -11.618 1.00 83.25 673 VAL A C 1
ATOM 5337 O O . VAL A 1 673 ? 1.259 -21.555 -11.457 1.00 83.25 673 VAL A O 1
ATOM 5340 N N . TRP A 1 674 ? -0.728 -22.305 -12.198 1.00 84.75 674 TRP A N 1
ATOM 5341 C CA . TRP A 1 674 ? -0.221 -23.583 -12.689 1.00 84.75 674 TRP A CA 1
ATOM 5342 C C . TRP A 1 674 ? 0.622 -23.398 -13.938 1.00 84.75 674 TRP A C 1
ATOM 5344 O O . TRP A 1 674 ? 1.718 -23.943 -14.007 1.00 84.75 674 TRP A O 1
ATOM 5354 N N . TYR A 1 675 ? 0.150 -22.589 -14.887 1.00 82.94 675 TYR A N 1
ATOM 5355 C CA . TYR A 1 675 ? 0.931 -22.233 -16.067 1.00 82.94 675 TYR A CA 1
ATOM 5356 C C . TYR A 1 675 ? 2.277 -21.626 -15.670 1.00 82.94 675 TYR A C 1
ATOM 5358 O O . TYR A 1 675 ? 3.307 -22.081 -16.152 1.00 82.94 675 TYR A O 1
ATOM 5366 N N . SER A 1 676 ? 2.280 -20.664 -14.736 1.00 81.12 676 SER A N 1
ATOM 5367 C CA . SER A 1 676 ? 3.513 -20.052 -14.235 1.00 81.12 676 SER A CA 1
ATOM 5368 C C . SER A 1 676 ? 4.507 -21.100 -13.734 1.00 81.12 676 SER A C 1
ATOM 5370 O O . SER A 1 676 ? 5.660 -21.097 -14.158 1.00 81.12 676 SER A O 1
ATOM 5372 N N . LEU A 1 677 ? 4.057 -22.003 -12.862 1.00 82.31 677 LEU A N 1
ATOM 5373 C CA . LEU A 1 677 ? 4.908 -23.038 -12.284 1.00 82.31 677 LEU A CA 1
ATOM 5374 C C . LEU A 1 677 ? 5.409 -24.040 -13.337 1.00 82.31 677 LEU A C 1
ATOM 5376 O O . LEU A 1 677 ? 6.586 -24.387 -13.332 1.00 82.31 677 LEU A O 1
ATOM 5380 N N . MET A 1 678 ? 4.540 -24.479 -14.252 1.00 81.38 678 MET A N 1
ATOM 5381 C CA . MET A 1 678 ? 4.879 -25.463 -15.289 1.00 81.38 678 MET A CA 1
ATOM 5382 C C . MET A 1 678 ? 5.852 -24.920 -16.341 1.00 81.38 678 MET A C 1
ATOM 5384 O O . MET A 1 678 ? 6.592 -25.700 -16.927 1.00 81.38 678 MET A O 1
ATOM 5388 N N . THR A 1 679 ? 5.901 -23.602 -16.560 1.00 78.38 679 THR A N 1
ATOM 5389 C CA . THR A 1 679 ? 6.907 -22.967 -17.432 1.00 78.38 679 THR A CA 1
ATOM 5390 C C . THR A 1 679 ? 8.217 -22.640 -16.699 1.00 78.38 679 THR A C 1
ATOM 5392 O O . THR A 1 679 ? 9.007 -21.841 -17.191 1.00 78.38 679 THR A O 1
ATOM 5395 N N . GLY A 1 680 ? 8.439 -23.206 -15.506 1.00 77.69 680 GLY A N 1
ATOM 5396 C CA . GLY A 1 680 ? 9.675 -23.037 -14.735 1.00 77.69 680 GLY A CA 1
ATOM 5397 C C . GLY A 1 680 ? 9.789 -21.716 -13.968 1.00 77.69 680 GLY A C 1
ATOM 5398 O O . GLY A 1 680 ? 10.882 -21.363 -13.534 1.00 77.69 680 GLY A O 1
ATOM 5399 N N . ASN A 1 681 ? 8.694 -20.969 -13.782 1.00 81.69 681 ASN A N 1
ATOM 5400 C CA . ASN A 1 681 ? 8.748 -19.681 -13.086 1.00 81.69 681 ASN A CA 1
ATOM 5401 C C . ASN A 1 681 ? 8.733 -19.853 -11.556 1.00 81.69 681 ASN A C 1
ATOM 5403 O O . ASN A 1 681 ? 7.957 -20.634 -11.004 1.00 81.69 681 ASN A O 1
ATOM 5407 N N . ASN A 1 682 ? 9.535 -19.050 -10.851 1.00 77.94 682 ASN A N 1
ATOM 5408 C CA . ASN A 1 682 ? 9.770 -19.162 -9.402 1.00 77.94 682 ASN A CA 1
ATOM 5409 C C . ASN A 1 682 ? 8.773 -18.387 -8.527 1.00 77.94 682 ASN A C 1
ATOM 5411 O O . ASN A 1 682 ? 8.930 -18.331 -7.304 1.00 77.94 682 ASN A O 1
ATOM 5415 N N . GLY A 1 683 ? 7.752 -17.774 -9.118 1.00 78.06 683 GLY A N 1
ATOM 5416 C CA . GLY A 1 683 ? 6.712 -17.107 -8.355 1.00 78.06 683 GLY A CA 1
ATOM 5417 C C . GLY A 1 683 ? 5.510 -16.704 -9.185 1.00 78.06 683 GLY A C 1
ATOM 5418 O O . GLY A 1 683 ? 5.404 -16.957 -10.386 1.00 78.06 683 GLY A O 1
ATOM 5419 N N . PHE A 1 684 ? 4.588 -16.048 -8.501 1.00 76.25 684 PHE A N 1
ATOM 5420 C CA . PHE A 1 684 ? 3.350 -15.546 -9.060 1.00 76.25 684 PHE A CA 1
ATOM 5421 C C . PHE A 1 684 ? 3.179 -14.107 -8.628 1.00 76.25 684 PHE A C 1
ATOM 5423 O O . PHE A 1 684 ? 3.192 -13.820 -7.436 1.00 76.25 684 PHE A O 1
ATOM 5430 N N . TYR A 1 685 ? 2.958 -13.214 -9.580 1.00 74.94 685 TYR A N 1
ATOM 5431 C CA . TYR A 1 685 ? 2.639 -11.833 -9.276 1.00 74.94 685 TYR A CA 1
ATOM 5432 C C . TYR A 1 685 ? 1.286 -11.515 -9.871 1.00 74.94 685 TYR A C 1
ATOM 5434 O O . TYR A 1 685 ? 1.065 -11.731 -11.061 1.00 74.94 685 TYR A O 1
ATOM 5442 N N . ARG A 1 686 ? 0.365 -10.983 -9.068 1.00 73.38 686 ARG A N 1
ATOM 5443 C CA . ARG A 1 686 ? -0.935 -10.567 -9.586 1.00 73.38 686 ARG A CA 1
ATOM 5444 C C . ARG A 1 686 ? -1.381 -9.226 -9.036 1.00 73.38 686 ARG A C 1
ATOM 5446 O O . ARG A 1 686 ? -1.272 -8.918 -7.856 1.00 73.38 686 ARG A O 1
ATOM 5453 N N . TRP A 1 687 ? -1.985 -8.448 -9.917 1.00 70.50 687 TRP A N 1
ATOM 5454 C CA . TRP A 1 687 ? -2.760 -7.285 -9.538 1.00 70.50 687 TRP A CA 1
ATOM 5455 C C . TRP A 1 687 ? -4.110 -7.706 -8.944 1.00 70.50 687 TRP A C 1
ATOM 5457 O O . TRP A 1 687 ? -4.930 -8.313 -9.647 1.00 70.50 687 TRP A O 1
ATOM 5467 N N . VAL A 1 688 ? -4.370 -7.382 -7.670 1.00 66.56 688 VAL A N 1
ATOM 5468 C CA . VAL A 1 688 ? -5.706 -7.597 -7.088 1.00 66.56 688 VAL A CA 1
ATOM 5469 C C . VAL A 1 688 ? -6.574 -6.370 -7.282 1.00 66.56 688 VAL A C 1
ATOM 5471 O O . VAL A 1 688 ? -6.320 -5.291 -6.749 1.00 66.56 688 VAL A O 1
ATOM 5474 N N . ASP A 1 689 ? -7.646 -6.579 -8.028 1.00 66.94 689 ASP A N 1
ATOM 5475 C CA . ASP A 1 689 ? -8.687 -5.614 -8.334 1.00 66.94 689 ASP A CA 1
ATOM 5476 C C . ASP A 1 689 ? -10.059 -6.088 -7.824 1.00 66.94 689 ASP A C 1
ATOM 5478 O O . ASP A 1 689 ? -10.218 -7.156 -7.223 1.00 66.94 689 ASP A O 1
ATOM 5482 N N . TYR A 1 690 ? -11.086 -5.303 -8.146 1.00 65.25 690 TYR A N 1
ATOM 5483 C CA . TYR A 1 690 ? -12.495 -5.617 -7.906 1.00 65.25 690 TYR A CA 1
ATOM 5484 C C . TYR A 1 690 ? -12.990 -6.897 -8.609 1.00 65.25 690 TYR A C 1
ATOM 5486 O O . TYR A 1 690 ? -14.143 -7.268 -8.431 1.00 65.25 690 TYR A O 1
ATOM 5494 N N . GLY A 1 691 ? -12.160 -7.570 -9.414 1.00 72.00 691 GLY A N 1
ATOM 5495 C CA . GLY A 1 691 ? -12.481 -8.844 -10.054 1.00 72.00 691 GLY A CA 1
ATOM 5496 C C . GLY A 1 691 ? -12.205 -10.065 -9.174 1.00 72.00 691 GLY A C 1
ATOM 5497 O O . GLY A 1 691 ? -12.695 -11.149 -9.483 1.00 72.00 691 GLY A O 1
ATOM 5498 N N . HIS A 1 692 ? -11.451 -9.916 -8.081 1.00 77.31 692 HIS A N 1
ATOM 5499 C CA . HIS A 1 692 ? -11.196 -11.009 -7.134 1.00 77.31 692 HIS A CA 1
ATOM 5500 C C . HIS A 1 692 ? -12.219 -11.051 -6.006 1.00 77.31 692 HIS A C 1
ATOM 5502 O O . HIS A 1 692 ? -12.479 -12.123 -5.460 1.00 77.31 692 HIS A O 1
ATOM 5508 N N . LEU A 1 693 ? -12.774 -9.892 -5.649 1.00 73.75 693 LEU A N 1
ATOM 5509 C CA . LEU A 1 693 ? -13.446 -9.680 -4.376 1.00 73.75 693 LEU A CA 1
ATOM 5510 C C . LEU A 1 693 ? -14.614 -8.720 -4.494 1.00 73.75 693 LEU A C 1
ATOM 5512 O O . LEU A 1 693 ? -14.508 -7.659 -5.112 1.00 73.75 693 LEU A O 1
ATOM 5516 N N . ARG A 1 694 ? -15.711 -9.082 -3.837 1.00 73.38 694 ARG A N 1
ATOM 5517 C CA . ARG A 1 694 ? -16.861 -8.206 -3.640 1.00 73.38 694 ARG A CA 1
ATOM 5518 C C . ARG A 1 694 ? -16.630 -7.266 -2.456 1.00 73.38 694 ARG A C 1
ATOM 5520 O O . ARG A 1 694 ? -15.761 -7.479 -1.614 1.00 73.38 694 ARG A O 1
ATOM 5527 N N . SER A 1 695 ? -17.455 -6.225 -2.368 1.00 66.62 695 SER A N 1
ATOM 5528 C CA . SER A 1 695 ? -17.440 -5.269 -1.253 1.00 66.62 695 SER A CA 1
ATOM 5529 C C . SER A 1 695 ? -17.836 -5.876 0.098 1.00 66.62 695 SER A C 1
ATOM 5531 O O . SER A 1 695 ? -17.628 -5.235 1.120 1.00 66.62 695 SER A O 1
ATOM 5533 N N . ASP A 1 696 ? -18.419 -7.077 0.108 1.00 68.62 696 ASP A N 1
ATOM 5534 C CA . ASP A 1 696 ? -18.741 -7.854 1.311 1.00 68.62 696 ASP A CA 1
ATOM 5535 C C . ASP A 1 696 ? -17.633 -8.851 1.700 1.00 68.62 696 ASP A C 1
ATOM 5537 O O . ASP A 1 696 ? -17.851 -9.696 2.565 1.00 68.62 696 ASP A O 1
ATOM 5541 N N . PHE A 1 697 ? -16.461 -8.767 1.057 1.00 71.19 697 PHE A N 1
ATOM 5542 C CA . PHE A 1 697 ? -15.320 -9.670 1.242 1.00 71.19 697 PHE A CA 1
ATOM 5543 C C . PHE A 1 697 ? -15.573 -11.128 0.829 1.00 71.19 697 PHE A C 1
ATOM 5545 O O . PHE A 1 697 ? -14.805 -12.016 1.183 1.00 71.19 697 PHE A O 1
ATOM 5552 N N . SER A 1 698 ? -16.610 -11.407 0.036 1.00 78.56 698 SER A N 1
ATOM 5553 C CA . SER A 1 698 ? -16.723 -12.700 -0.644 1.00 78.56 698 SER A CA 1
ATOM 5554 C C . SER A 1 698 ? -15.848 -12.749 -1.905 1.00 78.56 698 SER A C 1
ATOM 5556 O O . SER A 1 698 ? -15.669 -11.744 -2.605 1.00 78.56 698 SER A O 1
ATOM 5558 N N . LEU A 1 699 ? -15.307 -13.934 -2.215 1.00 82.19 699 LEU A N 1
ATOM 5559 C CA . LEU A 1 699 ? -14.559 -14.163 -3.451 1.00 82.19 699 LEU A CA 1
ATOM 5560 C C . LEU A 1 699 ? -15.490 -14.111 -4.667 1.00 82.19 699 LEU A C 1
ATOM 5562 O O . LEU A 1 699 ? -16.583 -14.673 -4.683 1.00 82.19 699 LEU A O 1
ATOM 5566 N N . LEU A 1 700 ? -15.018 -13.453 -5.721 1.00 85.69 700 LEU A N 1
ATOM 5567 C CA . LEU A 1 700 ? -15.532 -13.637 -7.073 1.00 85.69 700 LEU A CA 1
ATOM 5568 C C . LEU A 1 700 ? -14.856 -14.848 -7.720 1.00 85.69 700 LEU A C 1
ATOM 5570 O O . LEU A 1 700 ? -13.830 -15.331 -7.242 1.00 85.69 700 LEU A O 1
ATOM 5574 N N . LYS A 1 701 ? -15.375 -15.298 -8.869 1.00 88.19 701 LYS A N 1
ATOM 5575 C CA . LYS A 1 701 ? -14.885 -16.512 -9.540 1.00 88.19 701 LYS A CA 1
ATOM 5576 C C . LYS A 1 701 ? -13.371 -16.519 -9.781 1.00 88.19 701 LYS A C 1
ATOM 5578 O O . LYS A 1 701 ? -12.718 -17.540 -9.592 1.00 88.19 701 LYS A O 1
ATOM 5583 N N . ARG A 1 702 ? -12.799 -15.373 -10.164 1.00 84.25 702 ARG A N 1
ATOM 5584 C CA . ARG A 1 702 ? -11.346 -15.211 -10.350 1.00 84.25 702 ARG A CA 1
ATOM 5585 C C . ARG A 1 702 ? -10.575 -15.388 -9.036 1.00 84.25 702 ARG A C 1
ATOM 5587 O O . ARG A 1 702 ? -9.517 -16.015 -9.035 1.00 84.25 702 ARG A O 1
ATOM 5594 N N . GLY A 1 703 ? -11.111 -14.860 -7.935 1.00 82.62 703 GLY A N 1
ATOM 5595 C CA . GLY A 1 703 ? -10.572 -15.033 -6.585 1.00 82.62 703 GLY A CA 1
ATOM 5596 C C . GLY A 1 703 ? -10.613 -16.490 -6.128 1.00 82.62 703 GLY A C 1
ATOM 5597 O O . GLY A 1 703 ? -9.592 -17.003 -5.689 1.00 82.62 703 GLY A O 1
ATOM 5598 N N . GLU A 1 704 ? -11.739 -17.184 -6.326 1.00 86.62 704 GLU A N 1
ATOM 5599 C CA . GLU A 1 704 ? -11.879 -18.621 -6.019 1.00 86.62 704 GLU A CA 1
ATOM 5600 C C . GLU A 1 704 ? -10.833 -19.475 -6.744 1.00 86.62 704 GLU A C 1
ATOM 5602 O O . GLU A 1 704 ? -10.191 -20.327 -6.133 1.00 86.62 704 GLU A O 1
ATOM 5607 N N . VAL A 1 705 ? -10.649 -19.242 -8.048 1.00 86.81 705 VAL A N 1
ATOM 5608 C CA . VAL A 1 705 ? -9.672 -19.987 -8.856 1.00 86.81 705 VAL A CA 1
ATOM 5609 C C . VAL A 1 705 ? -8.252 -19.719 -8.364 1.00 86.81 705 VAL A C 1
ATOM 5611 O O . VAL A 1 705 ? -7.506 -20.667 -8.141 1.00 86.81 705 VAL A O 1
ATOM 5614 N N . THR A 1 706 ? -7.902 -18.451 -8.135 1.00 83.00 706 THR A N 1
ATOM 5615 C CA . THR A 1 706 ? -6.560 -18.068 -7.664 1.00 83.00 706 THR A CA 1
ATOM 5616 C C . THR A 1 706 ? -6.262 -18.676 -6.290 1.00 83.00 706 THR A C 1
ATOM 5618 O O . THR A 1 706 ? -5.206 -19.275 -6.105 1.00 83.00 706 THR A O 1
ATOM 5621 N N . ALA A 1 707 ? -7.210 -18.583 -5.349 1.00 83.06 707 ALA A N 1
ATOM 5622 C CA . ALA A 1 707 ? -7.093 -19.153 -4.006 1.00 83.06 707 ALA A CA 1
ATOM 5623 C C . ALA A 1 707 ? -6.841 -20.665 -4.054 1.00 83.06 707 ALA A C 1
ATOM 5625 O O . ALA A 1 707 ? -5.916 -21.170 -3.419 1.00 83.06 707 ALA A O 1
ATOM 5626 N N . ARG A 1 708 ? -7.640 -21.381 -4.857 1.00 87.31 708 ARG A N 1
ATOM 5627 C CA . ARG A 1 708 ? -7.515 -22.830 -5.025 1.00 87.31 708 ARG A CA 1
ATOM 5628 C C . ARG A 1 708 ? -6.146 -23.216 -5.587 1.00 87.31 708 ARG A C 1
ATOM 5630 O O . ARG A 1 708 ? -5.490 -24.078 -5.014 1.00 87.31 708 ARG A O 1
ATOM 5637 N N . GLN A 1 709 ? -5.696 -22.570 -6.663 1.00 86.69 709 GLN A N 1
ATOM 5638 C CA . GLN A 1 709 ? -4.411 -22.908 -7.284 1.00 86.69 709 GLN A CA 1
ATOM 5639 C C . GLN A 1 709 ? -3.223 -22.618 -6.357 1.00 86.69 709 GLN A C 1
ATOM 5641 O O . GLN A 1 709 ? -2.295 -23.419 -6.274 1.00 86.69 709 GLN A O 1
ATOM 5646 N N . LEU A 1 710 ? -3.251 -21.504 -5.616 1.00 82.25 710 LEU A N 1
ATOM 5647 C CA . LEU A 1 710 ? -2.214 -21.201 -4.624 1.00 82.25 710 LEU A CA 1
ATOM 5648 C C . LEU A 1 710 ? -2.186 -22.241 -3.496 1.00 82.25 710 LEU A C 1
ATOM 5650 O O . LEU A 1 710 ? -1.102 -22.650 -3.075 1.00 82.25 710 LEU A O 1
ATOM 5654 N N . ALA A 1 711 ? -3.354 -22.702 -3.038 1.00 82.88 711 ALA A N 1
ATOM 5655 C CA . ALA A 1 711 ? -3.450 -23.767 -2.044 1.00 82.88 711 ALA A CA 1
ATOM 5656 C C . ALA A 1 711 ? -2.897 -25.106 -2.569 1.00 82.88 711 ALA A C 1
ATOM 5658 O O . ALA A 1 711 ? -2.178 -25.788 -1.842 1.00 82.88 711 ALA A O 1
ATOM 5659 N N . GLU A 1 712 ? -3.179 -25.465 -3.825 1.00 84.25 712 GLU A N 1
ATOM 5660 C CA . GLU A 1 712 ? -2.657 -26.678 -4.474 1.00 84.25 712 GLU A CA 1
ATOM 5661 C C . GLU A 1 712 ? -1.126 -26.637 -4.608 1.00 84.25 712 GLU A C 1
ATOM 5663 O O . GLU A 1 712 ? -0.436 -27.566 -4.184 1.00 84.25 712 GLU A O 1
ATOM 5668 N N . VAL A 1 713 ? -0.589 -25.533 -5.134 1.00 81.88 713 VAL A N 1
ATOM 5669 C CA . VAL A 1 713 ? 0.845 -25.374 -5.406 1.00 81.88 713 VAL A CA 1
ATOM 5670 C C . VAL A 1 713 ? 1.665 -25.296 -4.111 1.00 81.88 713 VAL A C 1
ATOM 5672 O O . VAL A 1 713 ? 2.709 -25.947 -4.000 1.00 81.88 713 VAL A O 1
ATOM 5675 N N . ARG A 1 714 ? 1.197 -24.551 -3.097 1.00 76.62 714 ARG A N 1
ATOM 5676 C CA . ARG A 1 714 ? 1.940 -24.347 -1.836 1.00 76.62 714 ARG A CA 1
ATOM 5677 C C . ARG A 1 714 ? 1.674 -25.417 -0.780 1.00 76.62 714 ARG A C 1
ATOM 5679 O O . ARG A 1 714 ? 2.588 -25.787 -0.049 1.00 76.62 714 ARG A O 1
ATOM 5686 N N . GLY A 1 715 ? 0.439 -25.905 -0.670 1.00 66.88 715 GLY A N 1
ATOM 5687 C CA . GLY A 1 715 ? -0.050 -26.626 0.511 1.00 66.88 715 GLY A CA 1
ATOM 5688 C C . GLY A 1 715 ? 0.583 -27.994 0.771 1.00 66.88 715 GLY A C 1
ATOM 5689 O O . GLY A 1 715 ? 0.392 -28.542 1.854 1.00 66.88 715 GLY A O 1
ATOM 5690 N N . ARG A 1 716 ? 1.321 -28.560 -0.194 1.00 71.81 716 ARG A N 1
ATOM 5691 C CA . ARG A 1 716 ? 1.937 -29.899 -0.084 1.00 71.81 716 ARG A CA 1
ATOM 5692 C C . ARG A 1 716 ? 3.370 -29.982 -0.616 1.00 71.81 716 ARG A C 1
ATOM 5694 O O . ARG A 1 716 ? 3.857 -31.071 -0.886 1.00 71.81 716 ARG A O 1
ATOM 5701 N N . GLY A 1 717 ? 4.035 -28.841 -0.809 1.00 77.06 717 GLY A N 1
ATOM 5702 C CA . GLY A 1 717 ? 5.400 -28.804 -1.349 1.00 77.06 717 GLY A CA 1
ATOM 5703 C C . GLY A 1 717 ? 5.511 -29.113 -2.848 1.00 77.06 717 GLY A C 1
ATOM 5704 O O . GLY A 1 717 ? 6.624 -29.252 -3.343 1.00 77.06 717 GLY A O 1
ATOM 5705 N N . PHE A 1 718 ? 4.394 -29.173 -3.585 1.00 82.38 718 PHE A N 1
ATOM 5706 C CA . PHE A 1 718 ? 4.400 -29.476 -5.022 1.00 82.38 718 PHE A CA 1
ATOM 5707 C C . PHE A 1 718 ? 5.220 -28.464 -5.827 1.00 82.38 718 PHE A C 1
ATOM 5709 O O . PHE A 1 718 ? 6.016 -28.854 -6.675 1.00 82.38 718 PHE A O 1
ATOM 5716 N N . ALA A 1 719 ? 5.103 -27.172 -5.495 1.00 83.19 719 ALA A N 1
ATOM 5717 C CA . ALA A 1 719 ? 5.938 -26.139 -6.103 1.00 83.19 719 ALA A CA 1
ATOM 5718 C C . ALA A 1 719 ? 7.433 -26.410 -5.911 1.00 83.19 719 ALA A C 1
ATOM 5720 O O . ALA A 1 719 ? 8.202 -26.252 -6.846 1.00 83.19 719 ALA A O 1
ATOM 5721 N N . LYS A 1 720 ? 7.844 -26.842 -4.710 1.00 82.44 720 LYS A N 1
ATOM 5722 C CA . LYS A 1 720 ? 9.252 -27.140 -4.419 1.00 82.44 720 LYS A CA 1
ATOM 5723 C C . LYS A 1 720 ? 9.751 -28.321 -5.243 1.00 82.44 720 LYS A C 1
ATOM 5725 O O . LYS A 1 720 ? 10.856 -28.258 -5.759 1.00 82.44 720 LYS A O 1
ATOM 5730 N N . LEU A 1 721 ? 8.930 -29.363 -5.388 1.00 85.12 721 LEU A N 1
ATOM 5731 C CA . LEU A 1 721 ? 9.267 -30.525 -6.212 1.00 85.12 721 LEU A CA 1
ATOM 5732 C C . LEU A 1 721 ? 9.443 -30.141 -7.685 1.00 85.12 721 LEU A C 1
ATOM 5734 O O . LEU A 1 721 ? 10.440 -30.524 -8.281 1.00 85.12 721 LEU A O 1
ATOM 5738 N N . LEU A 1 722 ? 8.517 -29.360 -8.254 1.00 83.06 722 LEU A N 1
ATOM 5739 C CA . LEU A 1 722 ? 8.624 -28.916 -9.647 1.00 83.06 722 LEU A CA 1
ATOM 5740 C C . LEU A 1 722 ? 9.777 -27.935 -9.874 1.00 83.06 722 LEU A C 1
ATOM 5742 O O . LEU A 1 722 ? 10.473 -28.051 -10.873 1.00 83.06 722 LEU A O 1
ATOM 5746 N N . LEU A 1 723 ? 10.019 -27.005 -8.946 1.00 79.88 723 LEU A N 1
ATOM 5747 C CA . LEU A 1 723 ? 11.152 -26.075 -9.035 1.00 79.88 723 LEU A CA 1
ATOM 5748 C C . LEU A 1 723 ? 12.513 -26.769 -8.867 1.00 79.88 723 LEU A C 1
ATOM 5750 O O . LEU A 1 723 ? 13.524 -26.210 -9.275 1.00 79.88 723 LEU A O 1
ATOM 5754 N N . ALA A 1 724 ? 12.545 -27.957 -8.259 1.00 82.62 724 ALA A N 1
ATOM 5755 C CA . ALA A 1 724 ? 13.740 -28.792 -8.149 1.00 82.62 724 ALA A CA 1
ATOM 5756 C C . ALA A 1 724 ? 13.885 -29.798 -9.306 1.00 82.62 724 ALA A C 1
ATOM 5758 O O . ALA A 1 724 ? 14.883 -30.516 -9.358 1.00 82.62 724 ALA A O 1
ATOM 5759 N N . ALA A 1 725 ? 12.897 -29.891 -10.201 1.00 83.75 725 ALA A N 1
ATOM 5760 C CA . ALA A 1 725 ? 12.946 -30.781 -11.351 1.00 83.75 725 ALA A CA 1
ATOM 5761 C C . ALA A 1 725 ? 13.774 -30.167 -12.489 1.00 83.75 725 ALA A C 1
ATOM 5763 O O . ALA A 1 725 ? 13.817 -28.951 -12.668 1.00 83.75 725 ALA A O 1
ATOM 5764 N N . GLU A 1 726 ? 14.401 -31.026 -13.289 1.00 81.50 726 GLU A N 1
ATOM 5765 C CA . GLU A 1 726 ? 15.077 -30.620 -14.518 1.00 81.50 726 GLU A CA 1
ATOM 5766 C C . GLU A 1 726 ? 14.048 -30.479 -15.647 1.00 81.50 726 GLU A C 1
ATOM 5768 O O . GLU A 1 726 ? 13.252 -31.389 -15.898 1.00 81.50 726 GLU A O 1
ATOM 5773 N N . ALA A 1 727 ? 14.035 -29.321 -16.309 1.00 77.75 727 ALA A N 1
ATOM 5774 C CA . ALA A 1 727 ? 13.165 -29.093 -17.454 1.00 77.75 727 ALA A CA 1
ATOM 5775 C C . ALA A 1 727 ? 13.672 -29.887 -18.667 1.00 77.75 727 ALA A C 1
ATOM 5777 O O . ALA A 1 727 ? 14.862 -29.879 -18.967 1.00 77.75 727 ALA A O 1
ATOM 5778 N N . VAL A 1 728 ? 12.755 -30.538 -19.384 1.00 83.94 728 VAL A N 1
ATOM 5779 C CA . VAL A 1 728 ? 13.055 -31.203 -20.657 1.00 83.94 728 VAL A CA 1
ATOM 5780 C C . VAL A 1 728 ? 12.600 -30.292 -21.789 1.00 83.94 728 VAL A C 1
ATOM 5782 O O . VAL A 1 728 ? 11.417 -29.960 -21.875 1.00 83.94 728 VAL A O 1
ATOM 5785 N N . ASP A 1 729 ? 13.538 -29.889 -22.642 1.00 82.19 729 ASP A N 1
ATOM 5786 C CA . ASP A 1 729 ? 13.245 -29.065 -23.812 1.00 82.19 729 ASP A CA 1
ATOM 5787 C C . ASP A 1 729 ? 12.582 -29.868 -24.939 1.00 82.19 729 ASP A C 1
ATOM 5789 O O . ASP A 1 729 ? 12.870 -31.048 -25.157 1.00 82.19 729 ASP A O 1
ATOM 5793 N N . ASP A 1 730 ? 11.703 -29.199 -25.687 1.00 83.88 730 ASP A N 1
ATOM 5794 C CA . ASP A 1 730 ? 11.169 -29.721 -26.944 1.00 83.88 730 ASP A CA 1
ATOM 5795 C C . ASP A 1 730 ? 12.289 -29.763 -28.009 1.00 83.88 730 ASP A C 1
ATOM 5797 O O . ASP A 1 730 ? 13.100 -28.834 -28.081 1.00 83.88 730 ASP A O 1
ATOM 5801 N N . PRO A 1 731 ? 12.363 -30.801 -28.865 1.00 89.88 731 PRO A N 1
ATOM 5802 C CA . PRO A 1 731 ? 13.369 -30.874 -29.927 1.00 89.88 731 PRO A CA 1
ATOM 5803 C C . PRO A 1 731 ? 13.212 -29.809 -31.034 1.00 89.88 731 PRO A C 1
ATOM 5805 O O . PRO A 1 731 ? 14.049 -29.753 -31.939 1.00 89.88 731 PRO A O 1
ATOM 5808 N N . ILE A 1 732 ? 12.160 -28.982 -31.018 1.00 91.06 732 ILE A N 1
ATOM 5809 C CA . ILE A 1 732 ? 11.901 -27.935 -32.013 1.00 91.06 732 ILE A CA 1
ATOM 5810 C C . ILE A 1 732 ? 12.358 -26.560 -31.505 1.00 91.06 732 ILE A C 1
ATOM 5812 O O . ILE A 1 732 ? 11.774 -25.975 -30.596 1.00 91.06 732 ILE A O 1
ATOM 5816 N N . GLY A 1 733 ? 13.346 -25.974 -32.188 1.00 90.31 733 GLY A N 1
ATOM 5817 C CA . GLY A 1 733 ? 13.768 -24.586 -31.976 1.00 90.31 733 GLY A CA 1
ATOM 5818 C C . GLY A 1 733 ? 13.059 -23.591 -32.902 1.00 90.31 733 GLY A C 1
ATOM 5819 O O . GLY A 1 733 ? 13.001 -23.793 -34.116 1.00 90.31 733 GLY A O 1
ATOM 5820 N N . ILE A 1 734 ? 12.580 -22.470 -32.351 1.00 91.12 734 ILE A N 1
ATOM 5821 C CA . ILE A 1 734 ? 12.023 -21.340 -33.116 1.00 91.12 734 ILE A CA 1
ATOM 5822 C C . ILE A 1 734 ? 13.023 -20.180 -33.101 1.00 91.12 734 ILE A C 1
ATOM 5824 O O . ILE A 1 734 ? 13.396 -19.676 -32.044 1.00 91.12 734 ILE A O 1
ATOM 5828 N N . HIS A 1 735 ? 13.453 -19.725 -34.280 1.00 92.38 735 HIS A N 1
ATOM 5829 C CA . HIS A 1 735 ? 14.421 -18.633 -34.384 1.00 92.38 735 HIS A CA 1
ATOM 5830 C C . HIS A 1 735 ? 13.792 -17.268 -34.053 1.00 92.38 735 HIS A C 1
ATOM 5832 O O . HIS A 1 735 ? 12.918 -16.779 -34.772 1.00 92.38 735 HIS A O 1
ATOM 5838 N N . TYR A 1 736 ? 14.285 -16.624 -32.994 1.00 92.75 736 TYR A N 1
ATOM 5839 C CA . TYR A 1 736 ? 13.940 -15.252 -32.620 1.00 92.75 736 TYR A CA 1
ATOM 5840 C C . TYR A 1 736 ? 14.826 -14.230 -33.345 1.00 92.75 736 TYR A C 1
ATOM 5842 O O . TYR A 1 736 ? 16.047 -14.365 -33.389 1.00 92.75 736 TYR A O 1
ATOM 5850 N N . SER A 1 737 ? 14.213 -13.166 -33.875 1.00 93.75 737 SER A N 1
ATOM 5851 C CA . SER A 1 737 ? 14.927 -12.080 -34.552 1.00 93.75 737 SER A CA 1
ATOM 5852 C C . SER A 1 737 ? 14.263 -10.725 -34.298 1.00 93.75 737 SER A C 1
ATOM 5854 O O . SER A 1 737 ? 13.266 -10.372 -34.938 1.00 93.75 737 SER A O 1
ATOM 5856 N N . GLN A 1 738 ? 14.867 -9.919 -33.419 1.00 93.50 738 GLN A N 1
ATOM 5857 C CA . GLN A 1 738 ? 14.424 -8.545 -33.147 1.00 93.50 738 GLN A CA 1
ATOM 5858 C C . GLN A 1 738 ? 14.434 -7.675 -34.417 1.00 93.50 738 GLN A C 1
ATOM 5860 O O . GLN A 1 738 ? 13.509 -6.899 -34.661 1.00 93.50 738 GLN A O 1
ATOM 5865 N N . SER A 1 739 ? 15.419 -7.855 -35.302 1.00 91.50 739 SER A N 1
ATOM 5866 C CA . SER A 1 739 ? 15.461 -7.154 -36.593 1.00 91.50 739 SER A CA 1
ATOM 5867 C C . SER A 1 739 ? 14.284 -7.519 -37.507 1.00 91.50 739 SER A C 1
ATOM 5869 O O . SER A 1 739 ? 13.771 -6.657 -38.222 1.00 91.50 739 SER A O 1
ATOM 5871 N N . THR A 1 740 ? 13.810 -8.770 -37.470 1.00 93.25 740 THR A N 1
ATOM 5872 C CA . THR A 1 740 ? 12.617 -9.190 -38.225 1.00 93.25 740 THR A CA 1
ATOM 5873 C C . THR A 1 740 ? 11.353 -8.542 -37.666 1.00 93.25 740 THR A C 1
ATOM 5875 O O . THR A 1 740 ? 10.513 -8.083 -38.443 1.00 93.25 740 THR A O 1
ATOM 5878 N N . ILE A 1 741 ? 11.237 -8.421 -36.341 1.00 94.38 741 ILE A N 1
ATOM 5879 C CA . ILE A 1 741 ? 10.139 -7.698 -35.677 1.00 94.38 741 ILE A CA 1
ATOM 5880 C C . ILE A 1 741 ? 10.132 -6.218 -36.102 1.00 94.38 741 ILE A C 1
ATOM 5882 O O . ILE A 1 741 ? 9.092 -5.685 -36.495 1.00 94.38 741 ILE A O 1
ATOM 5886 N N . GLN A 1 742 ? 11.302 -5.570 -36.116 1.00 93.44 742 GLN A N 1
ATOM 5887 C CA . GLN A 1 742 ? 11.489 -4.193 -36.593 1.00 93.44 742 GLN A CA 1
ATOM 5888 C C . GLN A 1 742 ? 11.071 -4.010 -38.053 1.00 93.44 742 GLN A C 1
ATOM 5890 O O . GLN A 1 742 ? 10.273 -3.121 -38.360 1.00 93.44 742 GLN A O 1
ATOM 5895 N N . LEU A 1 743 ? 11.555 -4.866 -38.952 1.00 91.81 743 LEU A N 1
ATOM 5896 C CA . LEU A 1 743 ? 11.207 -4.790 -40.370 1.00 91.81 743 LEU A CA 1
ATOM 5897 C C . LEU A 1 743 ? 9.725 -5.084 -40.636 1.00 91.81 743 LEU A C 1
ATOM 5899 O O . LEU A 1 743 ? 9.131 -4.439 -41.498 1.00 91.81 743 LEU A O 1
ATOM 5903 N N . SER A 1 744 ? 9.124 -6.017 -39.897 1.00 91.88 744 SER A N 1
ATOM 5904 C CA . SER A 1 744 ? 7.708 -6.375 -40.057 1.00 91.88 744 SER A CA 1
ATOM 5905 C C . SER A 1 744 ? 6.766 -5.255 -39.617 1.00 91.88 744 SER A C 1
ATOM 5907 O O . SER A 1 744 ? 5.684 -5.124 -40.170 1.00 91.88 744 SER A O 1
ATOM 5909 N N . TYR A 1 745 ? 7.172 -4.430 -38.650 1.00 92.38 745 TYR A N 1
ATOM 5910 C CA . TYR A 1 745 ? 6.382 -3.283 -38.195 1.00 92.38 745 TYR A CA 1
ATOM 5911 C C . TYR A 1 745 ? 6.390 -2.101 -39.179 1.00 92.38 745 TYR A C 1
ATOM 5913 O O . TYR A 1 745 ? 5.421 -1.339 -39.265 1.00 92.38 745 TYR A O 1
ATOM 5921 N N . ILE A 1 746 ? 7.533 -1.865 -39.832 1.00 90.50 746 ILE A N 1
ATOM 5922 C CA . ILE A 1 746 ? 7.738 -0.660 -40.647 1.00 90.50 746 ILE A CA 1
ATOM 5923 C C . ILE A 1 746 ? 7.274 -0.818 -42.099 1.00 90.50 746 ILE A C 1
ATOM 5925 O O . ILE A 1 746 ? 6.987 0.196 -42.746 1.00 90.50 746 ILE A O 1
ATOM 5929 N N . ARG A 1 747 ? 7.213 -2.062 -42.586 1.00 84.62 747 ARG A N 1
ATOM 5930 C CA . ARG A 1 747 ? 6.541 -2.442 -43.835 1.00 84.62 747 ARG A CA 1
ATOM 5931 C C . ARG A 1 747 ? 5.037 -2.255 -43.697 1.00 84.62 747 ARG A C 1
ATOM 5933 O O . ARG A 1 747 ? 4.454 -1.734 -44.673 1.00 84.62 747 ARG A O 1
#